Protein 7P1Y (pdb70)

Sequence (688 aa):
GVLKGIYLAPYMQVATALIGKANMFRHQVDTMAILIDYGYIDSVLLKASLIHDVIENIEDFNVNEILSIDSESGQVYELVLEVTKKKGQEKTEYLKNIIKNGSEKAKILKCADRISNMISLGFVTDSEFIERYCNETELYIFPIALEVNFEMYKELMALVVSRRQYLVECGGVLKGIYLAPYMQVATALIGKAGGNMFRHQVDTMAILIDYGYIDSVLLKASLIHDVIENIEDFNVNEILSIDSESGQVYELVLEVTKKKGQEKTEYLKNIIKNGSEKAKILKCADRISNMISLGFVTDSEFIERYCNETELYIFPIALEVNFEMYKELMALVVSRRQYLVECGGVLKGIYLAPYMQVATALIGKANMFRHQVDTMAILIDYGYIDSVLLKASLIHDVIENIEDFNVNEILSIDSESGQVYELVLEVTKKKGQEKTEYLKNIIKNGSEKAKILKCADRISNMISLGFVTDSEFIERYCNETELYIFPIALEVNFEMYKELMALVVSRRRQYLVECGGVLKGIYLAPYMQVATALIGKARHGNMFRHQVDDTMAILIDYGYIDSVLLKASLIHDVIENIEDFNVNEILSIDSESGQVYELVLEVTKKKGQEKTEYLKNIIKNGSEKAKILKCADRISNMISLGFVTDSEFIERYCNETELYIFPIALEVNFEMYKELMMALVVSRRQYLVECG

B-factor: mean 68.55, std 22.11, range [34.56, 175.27]

Solvent-accessible surface area: 31578 Å² total; per-residue (Å²): 68,104,1,48,23,6,21,7,6,6,0,1,53,11,0,37,54,3,66,85,91,108,78,34,0,31,14,0,0,16,0,0,0,0,0,4,25,53,52,44,70,45,27,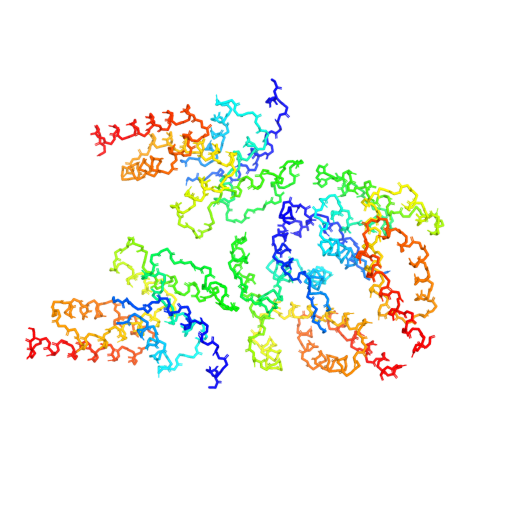10,2,0,10,0,0,0,0,4,15,0,28,63,45,47,159,144,29,87,42,95,94,0,74,88,28,24,75,39,0,33,109,0,40,107,7,0,58,66,4,14,70,116,197,78,52,107,77,43,93,7,0,90,62,4,42,148,117,12,49,116,72,0,28,8,0,16,0,0,6,3,0,5,34,0,54,69,5,3,53,48,91,93,35,123,83,0,87,132,24,0,70,37,0,73,117,40,0,13,48,0,0,97,104,24,28,114,98,0,46,109,39,0,59,62,16,1,82,32,12,62,94,36,20,130,117,32,98,104,108,61,185,69,22,151,22,56,25,0,66,132,11,0,58,54,1,113,72,132,114,48,68,29,45,169,12,0,44,55,0,20,46,15,0,50,122,54,53,45,61,46,26,14,2,0,12,0,0,0,0,5,17,0,37,65,63,41,145,117,29,51,14,8,84,0,11,33,41,30,95,45,1,23,104,0,9,102,7,0,37,62,5,10,68,79,135,79,46,86,87,42,84,8,1,90,58,4,40,148,116,12,47,117,76,0,30,6,0,18,0,0,6,3,0,4,29,1,79,25,6,45,170,54,115,83,30,124,81,0,88,143,24,0,64,38,0,74,115,36,0,13,53,0,0,96,107,27,26,113,100,0,44,112,55,0,60,61,32,2,83,46,51,64,99,77,24,129,126,85,78,98,110,58,186,43,22,107,23,66,55,0,67,136,12,0,69,48,0,111,80,91,127,98,35,46,167,14,0,43,55,0,21,45,14,0,48,122,54,53,44,60,45,21,15,2,0,7,0,0,0,0,5,14,0,38,66,50,34,145,147,27,85,40,63,87,0,3,22,27,41,13,14,0,0,52,0,42,91,8,0,62,65,4,10,67,118,176,77,48,99,81,44,89,8,0,114,64,2,44,175,116,12,46,107,75,0,26,12,0,16,0,0,6,3,0,4,31,1,84,67,7,39,210,53,113,85,29,125,78,1,82,144,21,0,66,38,0,77,115,42,0,12,48,0,0,95,98,26,26,116,96,0,45,108,53,0,57,60,31,2,83,46,52,60,96,72,22,129,127,87,74,85,99,3,109,37,9,25,5,5,3,0,0,42,12,0,38,51,1,69,81,97,90,133,119,30,53,9,0,18,6,0,0,34,0,0,0,3,0,4,26,53,52,45,82,48,27,9,3,0,12,0,0,0,0,4,15,0,16,47,26,31,140,104,14,31,0,57,87,0,26,39,35,34,53,46,0,33,106,0,4,88,7,0,27,66,6,12,53,79,142,71,50,110,80,42,89,8,0,98,60,4,38,165,115,12,49,110,73,0,30,6,0,18,0,0,5,2,0,5,21,0,57,41,1,3,52,19,99,84,31,122,41,0,89,129,19,0,57,37,0,68,117,45,0,12,52,0,0,95,104,26,26,115,97,0,45,108,39,0,60,62,16,1,85,33,9,64,94,34,26,131,114,42,72

Radius of gyration: 30.59 Å; Cα contacts (8 Å, |Δi|>4): 910; chains: 4; bounding box: 76×47×92 Å

Nearest PDB structures (foldseek):
  7p1y-assembly2_CCC-2  TM=1.006E+00  e=1.675E-22  Treponema denticola ATCC 35405
  7p1y-assembly2_DDD  TM=1.004E+00  e=3.885E-22  Treponema denticola ATCC 35405
  7p1y-assembly1_AAA  TM=1.004E+00  e=4.266E-22  Treponema denticola ATCC 35405
  6z3o-assembly1_CCC-2  TM=7.522E-01  e=2.125E-04  Pseudomonas aeruginosa PAO1
  6z3n-assembly2_DDD  TM=7.737E-01  e=7.162E-04  Pseudomonas aeruginosa PAO1

Foldseek 3Di:
DCLVVAPAVLLLVLLCVCVPDPVSQVLLVQLLVVCVVQPNSDNLLSSLSNCLCVPQPPPPDDLVSQVVPDPCSVVNVVLSVLQHDPPDDDPVVSLVCCQVPNDLSNLSSVLSSLLSVLVVCVVDDPLVVLVVSLVCCVPRNLVSCVVRPVVSNVSNVVSSVVSVVVSVVDD/DLQVVQDQVLLLVLLCVQQPDPVRSQVLLVQLLVVCVVVPNSDNLLSNLSNCLCVPQPPPPDDLVSQVVPDPCSVVNVVLSVLQHDDPDDDPVVSLVCCQVPNDLSNLSSVLSSLLSVLVVCVVPDPLVCLVVSLVCCVPRNLVSCVVRPVVSNVSNVVSSVVSVVCSVVDD/DLLVVADQVLLLVLLCVCVPDPVSQVLLVQLLVLCVVQPNSDNLLSSLSNCLCVVQGDDPDDLVSQCVRDPCSVVNSVLSVLQHADPDDDPVVSLVCCQVPNDLSNLSSVLSSLLSVLVVCVVDDPLVCLVVSLVCCVPRNLVSCVVRPVVSNVSNVVSSVVSVVCSVVDD/DLLVVQDQVLLLVLLCVQQPDADLHRSQVLLVQLLVLCVVQPNSDNLLSNLSNCLCVVQPDPPDDLVSQVVPDPCSVVNVVLSVLQRDDPPDDPVVSLVCCQVPNDLSNLSSVLSSLLSSLVVCVVDDPLVSLVVSLVCCVPRNLVSCVVRPVVSNVSNVVSSVVSVVCSVVDD

Secondary structure (P-SEA, 3-state):
ccccccccaaaaaaacccccccccccaaaaaaaaaaaaaaaccccaaaaaaaacccccccccccccccccccccaaaaaaaaaaaacccccccaaaaaaaaaccccaaaaaaaaaaaaaaaaacccccaaaaaaaaaaaaacccaaaaaaccaaaaaaaaaaaaaaaaaaaacc/ccccccccaaaaaaaccccccccaaaaaaaaaaaaaaaccccaaaaaaaacccccccccccccccccccccaaaaaaaaaaaacccccccaaaaaaaaaccccaaaaaaaaaaaaaaaaacccccaaaaaaaaaaaaacccaaaaaaccaaaaaaaaaaaaaaaaaaaacc/ccccccccaaaaaaaccccccccaaaaaaaaaaaaaaaccccaaaaaaaacccccccccccccccccccccaaaaaaaaaaaacccccccaaaaaaaaaccccaaaaaaaaaaaaaaaaacccccaaaaaaaaaaaaacccaaaaaaccaaaaaaaaaaaaaaaaaaaacc/ccccccccaaaaaaacccccccccaaaaaaaaaaaaaaaccccaaaaaaaacccccccccccccccccccccaaaaaaaaaaaacccccccaaaaaaaaaccccaaaaaaaaaaaaaaaaacccccaaaaaaaaaaaaacccaaaaaaccaaaaaaaaaaaaaaaaaaaacc

Structure (mmCIF, N/CA/C/O backbone):
data_7P1Y
#
_entry.id   7P1Y
#
_cell.length_a   61.286
_cell.length_b   69.189
_cell.length_c   132.070
_cell.angle_alpha   90.000
_cell.angle_beta   93.015
_cell.angle_gamma   90.000
#
_symmetry.space_group_name_H-M   'P 1 21 1'
#
loop_
_entity.id
_entity.type
_entity.pdbx_description
1 polymer 'HD domain-containing protein'
2 non-polymer 'MANGANESE (II) ION'
3 non-polymer 'CHLORIDE ION'
4 water water
#
loop_
_atom_site.group_PDB
_atom_site.id
_atom_site.type_symbol
_atom_site.label_atom_id
_atom_site.label_alt_id
_atom_site.label_comp_id
_atom_site.label_asym_id
_atom_site.label_entity_id
_atom_site.label_seq_id
_atom_site.pdbx_PDB_ins_code
_atom_site.Cartn_x
_atom_site.Cartn_y
_atom_site.Cartn_z
_atom_site.occupancy
_atom_site.B_iso_or_equiv
_atom_site.auth_seq_id
_atom_site.auth_comp_id
_atom_site.auth_asym_id
_atom_site.auth_atom_id
_atom_site.pdbx_PDB_model_num
ATOM 1 N N . GLY A 1 44 ? 11.440 10.580 41.068 1.000 85.607 17 GLY BBB N 1
ATOM 2 C CA . GLY A 1 44 ? 11.810 10.861 39.634 1.000 93.521 17 GLY BBB CA 1
ATOM 3 C C . GLY A 1 44 ? 13.198 10.334 39.270 1.000 108.184 17 GLY BBB C 1
ATOM 4 O O . GLY A 1 44 ? 13.337 9.676 38.202 1.000 85.475 17 GLY BBB O 1
ATOM 8 N N . VAL A 1 45 ? 14.202 10.574 40.123 1.000 125.955 18 VAL BBB N 1
ATOM 9 C CA . VAL A 1 45 ? 15.585 9.996 40.005 1.000 119.573 18 VAL BBB CA 1
ATOM 10 C C . VAL A 1 45 ? 15.560 8.499 40.395 1.000 110.157 18 VAL BBB C 1
ATOM 11 O O . VAL A 1 45 ? 16.557 7.791 40.204 1.000 87.822 18 VAL BBB O 1
ATOM 24 N N . LEU A 1 46 ? 14.391 8.033 40.828 1.000 109.973 19 LEU BBB N 1
ATOM 25 C CA . LEU A 1 46 ? 14.163 6.685 41.395 1.000 104.031 19 LEU BBB CA 1
ATOM 26 C C . LEU A 1 46 ? 14.487 5.602 40.365 1.000 106.808 19 LEU BBB C 1
ATOM 27 O O . LEU A 1 46 ? 15.139 4.613 40.775 1.000 75.467 19 LEU BBB O 1
ATOM 43 N N . LYS A 1 47 ? 14.087 5.789 39.099 1.000 103.512 20 LYS BBB N 1
ATOM 44 C CA . LYS A 1 47 ? 14.354 4.865 37.956 1.000 105.509 20 LYS BBB CA 1
ATOM 45 C C . LYS A 1 47 ? 15.832 4.444 37.922 1.000 85.797 20 LYS BBB C 1
ATOM 46 O O . LYS A 1 47 ? 16.115 3.271 37.607 1.000 83.255 20 LYS BBB O 1
ATOM 65 N N . GLY A 1 48 ? 16.747 5.370 38.228 1.000 70.105 21 GLY BBB N 1
ATOM 66 C CA . GLY A 1 48 ? 18.198 5.156 38.057 1.000 68.727 21 GLY BBB CA 1
ATOM 67 C C . GLY A 1 48 ? 18.879 4.599 39.289 1.000 67.227 21 GLY BBB C 1
ATOM 68 O O . GLY A 1 48 ? 20.106 4.575 39.326 1.000 65.704 21 GLY BBB O 1
ATOM 72 N N . ILE A 1 49 ? 18.135 4.233 40.326 1.000 81.374 22 ILE BBB N 1
ATOM 73 C CA . ILE A 1 49 ? 18.726 3.714 41.589 1.000 80.596 22 ILE BBB CA 1
ATOM 74 C C . ILE A 1 49 ? 18.688 2.192 41.502 1.000 80.075 22 ILE BBB C 1
ATOM 75 O O . ILE A 1 49 ? 17.633 1.605 41.222 1.000 68.724 22 ILE BBB O 1
ATOM 91 N N . TYR A 1 50 ? 19.856 1.600 41.724 1.000 73.153 23 TYR BBB N 1
ATOM 92 C CA . TYR A 1 50 ? 20.154 0.156 41.721 1.000 96.461 23 TYR BBB CA 1
ATOM 93 C C . TYR A 1 50 ? 19.764 -0.412 43.103 1.000 88.109 23 TYR BBB C 1
ATOM 94 O O . TYR A 1 50 ? 20.608 -0.269 44.039 1.000 74.989 23 TYR BBB O 1
ATOM 112 N N . LEU A 1 51 ? 18.514 -0.866 43.287 1.000 76.019 24 LEU BBB N 1
ATOM 113 C CA . LEU A 1 51 ? 18.011 -1.188 44.654 1.000 81.659 24 LEU BBB CA 1
ATOM 114 C C . LEU A 1 51 ? 18.086 -2.695 44.885 1.000 84.089 24 LEU BBB C 1
ATOM 115 O O . LEU A 1 51 ? 18.427 -3.094 46.009 1.000 72.090 24 LEU BBB O 1
ATOM 131 N N . ALA A 1 52 ? 17.776 -3.491 43.864 1.000 92.448 25 ALA BBB N 1
ATOM 132 C CA . ALA A 1 52 ? 17.476 -4.938 44.007 1.000 98.765 25 ALA BBB CA 1
ATOM 133 C C . ALA A 1 52 ? 18.597 -5.689 44.743 1.000 81.141 25 ALA BBB C 1
ATOM 134 O O . ALA A 1 52 ? 18.336 -6.589 45.533 1.000 72.660 25 ALA BBB O 1
ATOM 141 N N . PRO A 1 53 ? 19.889 -5.410 44.485 1.000 70.855 26 PRO BBB N 1
ATOM 142 C CA . PRO A 1 53 ? 20.963 -6.094 45.205 1.000 73.059 26 PRO BBB CA 1
ATOM 143 C C . PRO A 1 53 ? 20.902 -5.859 46.725 1.000 74.663 26 PRO BBB C 1
ATOM 144 O O . PRO A 1 53 ? 21.273 -6.745 47.464 1.000 77.139 26 PRO BBB O 1
ATOM 155 N N . TYR A 1 54 ? 20.472 -4.672 47.164 1.000 63.532 27 TYR BBB N 1
ATOM 156 C CA . TYR A 1 54 ? 20.297 -4.372 4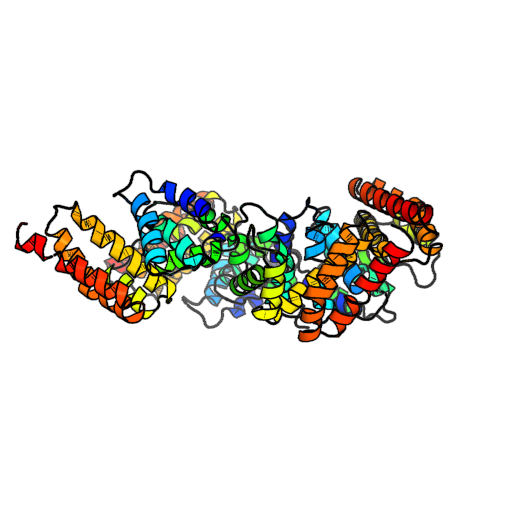8.610 1.000 59.397 27 TYR BBB CA 1
ATOM 157 C C . TYR A 1 54 ? 19.053 -5.119 49.152 1.000 52.891 27 TYR BBB C 1
ATOM 158 O O . TYR A 1 54 ? 19.083 -5.654 50.279 1.000 57.555 27 TYR BBB O 1
ATOM 176 N N . MET A 1 55 ? 18.029 -5.288 48.335 1.000 47.521 28 MET BBB N 1
ATOM 177 C CA . MET A 1 55 ? 16.874 -6.147 48.678 1.000 57.053 28 MET BBB CA 1
ATOM 178 C C . MET A 1 55 ? 17.365 -7.579 48.872 1.000 59.279 28 MET BBB C 1
ATOM 179 O O . MET A 1 55 ? 16.936 -8.213 49.871 1.000 66.285 28 MET BBB O 1
ATOM 193 N N . GLN A 1 56 ? 18.222 -8.067 47.969 1.000 60.513 29 GLN BBB N 1
ATOM 194 C CA . GLN A 1 56 ? 18.783 -9.439 48.049 1.000 64.044 29 GLN BBB CA 1
ATOM 195 C C . GLN A 1 56 ? 19.413 -9.617 49.427 1.000 52.701 29 GLN BBB C 1
ATOM 196 O O . GLN A 1 56 ? 19.010 -10.540 50.156 1.000 52.562 29 GLN BBB O 1
ATOM 210 N N . VAL A 1 57 ? 20.330 -8.725 49.778 1.000 48.828 30 VAL BBB N 1
ATOM 211 C CA . VAL A 1 57 ? 21.000 -8.748 51.098 1.000 58.200 30 VAL BBB CA 1
ATOM 212 C C . VAL A 1 57 ? 19.934 -8.833 52.190 1.000 58.029 30 VAL BBB C 1
ATOM 213 O O . VAL A 1 57 ? 20.089 -9.675 53.070 1.000 67.349 30 VAL BBB O 1
ATOM 226 N N . ALA A 1 58 ? 18.897 -8.007 52.129 1.000 55.437 31 ALA BBB N 1
ATOM 227 C CA . ALA A 1 58 ? 17.877 -7.898 53.195 1.000 52.163 31 ALA BBB CA 1
ATOM 228 C C . ALA A 1 58 ? 17.209 -9.257 53.411 1.000 47.607 31 ALA BBB C 1
ATOM 229 O O . ALA A 1 58 ? 16.801 -9.511 54.536 1.000 51.422 31 ALA BBB O 1
ATOM 236 N N . THR A 1 59 ? 17.120 -10.099 52.381 1.000 47.636 32 THR BBB N 1
ATOM 237 C CA . THR A 1 59 ? 16.481 -11.442 52.479 1.000 53.812 32 THR BBB CA 1
ATOM 238 C C . THR A 1 59 ? 17.231 -12.346 53.475 1.000 52.059 32 THR BBB C 1
ATOM 239 O O . THR A 1 59 ? 16.664 -13.335 53.923 1.000 48.378 32 THR BBB O 1
ATOM 250 N N . ALA A 1 60 ? 18.445 -12.011 53.879 1.000 48.000 33 ALA BBB N 1
ATOM 251 C CA . ALA A 1 60 ? 19.124 -12.713 54.989 1.000 55.902 33 ALA BBB CA 1
ATOM 252 C C . ALA A 1 60 ? 18.257 -12.656 56.253 1.000 62.723 33 ALA BBB C 1
ATOM 253 O O . ALA A 1 60 ? 18.358 -13.577 57.057 1.000 69.778 33 ALA BBB O 1
ATOM 260 N N . LEU A 1 61 ? 17.415 -11.635 56.424 1.000 54.675 34 LEU BBB N 1
ATOM 261 C CA . LEU A 1 61 ? 16.605 -11.465 57.654 1.000 53.042 34 LEU BBB CA 1
ATOM 262 C C . LEU A 1 61 ? 15.337 -12.321 57.628 1.000 58.399 34 LEU BBB C 1
ATOM 263 O O . LEU A 1 61 ? 14.619 -12.358 58.650 1.000 64.578 34 LEU BBB O 1
ATOM 279 N N . ILE A 1 62 ? 15.025 -12.962 56.511 1.000 60.439 35 ILE BBB N 1
ATOM 280 C CA . ILE A 1 62 ? 13.790 -13.796 56.394 1.000 70.192 35 ILE BBB CA 1
ATOM 281 C C . ILE A 1 62 ? 13.917 -14.951 57.399 1.000 75.729 35 ILE BBB C 1
ATOM 282 O O . ILE A 1 62 ? 14.863 -15.713 57.266 1.000 85.835 35 ILE BBB O 1
ATOM 298 N N . GLY A 1 63 ? 13.035 -15.022 58.392 1.000 80.338 36 GLY BBB N 1
ATOM 299 C CA . GLY A 1 63 ? 13.045 -16.067 59.433 1.000 92.724 36 GLY BBB CA 1
ATOM 300 C C . GLY A 1 63 ? 12.832 -15.534 60.841 1.000 98.034 36 GLY BBB C 1
ATOM 301 O O . GLY A 1 63 ? 12.381 -16.375 61.661 1.000 88.867 36 GLY BBB O 1
ATOM 305 N N . LYS A 1 64 ? 13.078 -14.232 61.154 1.000 102.141 37 LYS BBB N 1
ATOM 306 C CA . LYS A 1 64 ? 13.169 -13.723 62.565 1.000 125.891 37 LYS BBB CA 1
ATOM 307 C C . LYS A 1 64 ? 12.260 -12.491 62.862 1.000 137.656 37 LYS BBB C 1
ATOM 308 O O . LYS A 1 64 ? 11.903 -11.730 61.930 1.000 95.302 37 LYS BBB O 1
ATOM 327 N N . ALA A 1 65 ? 11.858 -12.350 64.139 1.000 139.527 38 ALA BBB N 1
ATOM 328 C CA . ALA A 1 65 ? 11.259 -11.141 64.761 1.000 123.258 38 ALA BBB CA 1
ATOM 329 C C . ALA A 1 65 ? 12.012 -10.832 66.068 1.000 116.412 38 ALA BBB C 1
ATOM 330 O O . ALA A 1 65 ? 11.973 -9.664 66.488 1.000 108.276 38 ALA BBB O 1
ATOM 337 N N . ASN A 1 71 ? 8.380 -8.638 62.111 1.000 61.118 44 ASN BBB N 1
ATOM 338 C CA . ASN A 1 71 ? 8.971 -9.308 60.918 1.000 57.679 44 ASN BBB CA 1
ATOM 339 C C . ASN A 1 71 ? 10.065 -8.404 60.307 1.000 54.032 44 ASN BBB C 1
ATOM 340 O O . ASN A 1 71 ? 9.747 -7.363 59.693 1.000 63.699 44 ASN BBB O 1
ATOM 351 N N . MET A 1 72 ? 11.330 -8.789 60.472 1.000 52.377 45 MET BBB N 1
ATOM 352 C CA . MET A 1 72 ? 12.482 -7.884 60.255 1.000 56.806 45 MET BBB CA 1
ATOM 353 C C . MET A 1 72 ? 12.646 -7.604 58.751 1.000 54.183 45 MET BBB C 1
ATOM 354 O O . MET A 1 72 ? 12.981 -6.471 58.399 1.000 55.537 45 MET BBB O 1
ATOM 368 N N . PHE A 1 73 ? 12.414 -8.593 57.894 1.000 49.043 46 PHE BBB N 1
ATOM 369 C CA . PHE A 1 73 ? 12.525 -8.419 56.434 1.000 48.084 46 PHE BBB CA 1
ATOM 370 C C . PHE A 1 73 ? 11.505 -7.373 55.988 1.000 48.571 46 PHE BBB C 1
ATOM 371 O O . PHE A 1 73 ? 11.909 -6.364 55.374 1.000 47.981 46 PHE BBB O 1
ATOM 388 N N . ARG A 1 74 ? 10.231 -7.584 56.303 1.000 49.005 47 ARG BBB N 1
ATOM 389 C CA . ARG A 1 74 ? 9.150 -6.640 55.916 1.000 48.216 47 ARG BBB CA 1
ATOM 390 C C . ARG A 1 74 ? 9.476 -5.253 56.446 1.000 43.437 47 ARG BBB C 1
ATOM 391 O O . ARG A 1 74 ? 9.311 -4.262 55.715 1.000 48.424 47 ARG BBB O 1
ATOM 412 N N . HIS A 1 75 ? 10.027 -5.206 57.647 1.000 45.544 48 HIS BBB N 1
ATOM 413 C CA . HIS A 1 75 ? 10.374 -3.926 58.305 1.000 45.393 48 HIS BBB CA 1
ATOM 414 C C . HIS A 1 75 ? 11.390 -3.148 57.450 1.000 44.233 48 HIS BBB C 1
ATOM 415 O O . HIS A 1 75 ? 11.261 -1.912 57.392 1.000 44.201 48 HIS BBB O 1
ATOM 430 N N . GLN A 1 76 ? 12.376 -3.830 56.834 1.000 48.549 49 GLN BBB N 1
ATOM 431 C CA . GLN A 1 76 ? 13.410 -3.154 55.993 1.000 48.825 49 GLN BBB CA 1
ATOM 432 C C . GLN A 1 76 ? 12.687 -2.533 54.793 1.000 47.720 49 GLN BBB C 1
ATOM 433 O O . GLN A 1 76 ? 12.862 -1.349 54.532 1.000 46.614 49 GLN BBB O 1
ATOM 447 N N . VAL A 1 77 ? 11.879 -3.323 54.094 1.000 45.923 50 VAL BBB N 1
ATOM 448 C CA . VAL A 1 77 ? 11.212 -2.856 52.859 1.000 51.562 50 VAL BBB CA 1
ATOM 449 C C . VAL A 1 77 ? 10.233 -1.739 53.227 1.000 46.978 50 VAL BBB C 1
ATOM 450 O O . VAL A 1 77 ? 10.197 -0.763 52.482 1.000 47.715 50 VAL BBB O 1
ATOM 463 N N . ASP A 1 78 ? 9.537 -1.841 54.360 1.000 46.667 51 ASP BBB N 1
ATOM 464 C CA . ASP A 1 78 ? 8.529 -0.828 54.780 1.000 51.229 51 ASP BBB CA 1
ATOM 465 C C . ASP A 1 78 ? 9.260 0.492 55.101 1.000 46.228 51 ASP BBB C 1
ATOM 466 O O . ASP A 1 78 ? 8.728 1.563 54.779 1.000 41.991 51 ASP BBB O 1
ATOM 475 N N . THR A 1 79 ? 10.453 0.416 55.690 1.000 41.708 52 THR BBB N 1
ATOM 476 C CA . THR A 1 79 ? 11.275 1.586 56.034 1.000 43.611 52 THR BBB CA 1
ATOM 477 C C . THR A 1 79 ? 11.646 2.323 54.744 1.000 44.974 52 THR BBB C 1
ATOM 478 O O . THR A 1 79 ? 11.543 3.572 54.722 1.000 48.248 52 THR BBB O 1
ATOM 489 N N . MET A 1 80 ? 12.084 1.599 53.716 1.000 44.058 53 MET BBB N 1
ATOM 490 C CA . MET A 1 80 ? 12.397 2.175 52.386 1.000 45.256 53 MET BBB CA 1
ATOM 491 C C . MET A 1 80 ? 11.119 2.824 51.813 1.000 45.329 53 MET BBB C 1
ATOM 492 O O . MET A 1 80 ? 11.179 3.954 51.362 1.000 44.337 53 MET BBB O 1
ATOM 506 N N . ALA A 1 81 ? 9.994 2.134 51.862 1.000 39.894 54 ALA BBB N 1
ATOM 507 C CA . ALA A 1 81 ? 8.698 2.642 51.376 1.000 45.467 54 ALA BBB CA 1
ATOM 508 C C . ALA A 1 81 ? 8.383 3.953 52.091 1.000 46.171 54 ALA BBB C 1
ATOM 509 O O . ALA A 1 81 ? 7.954 4.892 51.441 1.000 42.141 54 ALA BBB O 1
ATOM 516 N N . ILE A 1 82 ? 8.628 4.036 53.387 1.000 45.491 55 ILE BBB N 1
ATOM 517 C CA . ILE A 1 82 ? 8.250 5.257 54.152 1.000 50.463 55 ILE BBB CA 1
ATOM 518 C C . ILE A 1 82 ? 9.114 6.411 53.625 1.000 48.535 55 ILE BBB C 1
ATOM 519 O O . ILE A 1 82 ? 8.583 7.492 53.360 1.000 48.409 55 ILE BBB O 1
ATOM 535 N N . LEU A 1 83 ? 10.392 6.159 53.387 1.000 41.457 56 LEU BBB N 1
ATOM 536 C CA . LEU A 1 83 ? 11.318 7.197 52.887 1.000 48.130 56 LEU BBB CA 1
ATOM 537 C C . LEU A 1 83 ? 10.837 7.710 51.515 1.000 48.308 56 LEU BBB C 1
ATOM 538 O O . LEU A 1 83 ? 10.777 8.928 51.330 1.000 50.852 56 LEU BBB O 1
ATOM 554 N N . ILE A 1 84 ? 10.440 6.815 50.619 1.000 50.144 57 ILE BBB N 1
ATOM 555 C CA . ILE A 1 84 ? 9.947 7.180 49.268 1.000 43.459 57 ILE BBB CA 1
ATOM 556 C C . ILE A 1 84 ? 8.649 7.961 49.436 1.000 44.256 57 ILE BBB C 1
ATOM 557 O O . ILE A 1 84 ? 8.475 8.982 48.752 1.000 44.354 57 ILE BBB O 1
ATOM 573 N N . ASP A 1 85 ? 7.799 7.530 50.356 1.000 49.557 58 ASP BBB N 1
ATOM 574 C CA . ASP A 1 85 ? 6.497 8.185 50.664 1.000 45.655 58 ASP BBB CA 1
ATOM 575 C C . ASP A 1 85 ? 6.742 9.659 51.015 1.000 50.127 58 ASP BBB C 1
ATOM 576 O O . ASP A 1 85 ? 5.964 10.511 50.590 1.000 56.914 58 ASP BBB O 1
ATOM 585 N N . TYR A 1 86 ? 7.779 9.946 51.788 1.000 50.063 59 TYR BBB N 1
ATOM 586 C CA . TYR A 1 86 ? 8.109 11.313 52.257 1.000 46.676 59 TYR BBB CA 1
ATOM 587 C C . TYR A 1 86 ? 8.982 12.039 51.228 1.000 49.685 59 TYR BBB C 1
ATOM 588 O O . TYR A 1 86 ? 9.444 13.144 51.534 1.000 52.280 59 TYR BBB O 1
ATOM 606 N N . GLY A 1 87 ? 9.222 11.430 50.061 1.000 45.819 60 GLY BBB N 1
ATOM 607 C CA . GLY A 1 87 ? 9.865 12.094 48.913 1.000 44.164 60 GLY BBB CA 1
ATOM 608 C C . GLY A 1 87 ? 11.370 12.088 48.975 1.000 46.792 60 GLY BBB C 1
ATOM 609 O O . GLY A 1 87 ? 11.967 12.848 48.212 1.000 52.496 60 GLY BBB O 1
ATOM 613 N N . TYR A 1 88 ? 11.984 11.282 49.843 1.000 55.198 61 TYR BBB N 1
ATOM 614 C CA . TYR A 1 88 ? 13.446 11.063 49.872 1.000 50.551 61 TYR BBB CA 1
ATOM 615 C C . TYR A 1 88 ? 13.800 10.087 48.745 1.000 55.472 61 TYR BBB C 1
ATOM 616 O O . TYR A 1 88 ? 13.514 8.887 48.865 1.000 67.526 61 TYR BBB O 1
ATOM 634 N N . ILE A 1 89 ? 14.411 10.598 47.679 1.000 60.650 62 ILE BBB N 1
ATOM 635 C CA . ILE A 1 89 ? 14.840 9.817 46.475 1.000 69.733 62 ILE BBB CA 1
ATOM 636 C C . ILE A 1 89 ? 16.359 9.922 46.433 1.000 67.537 62 ILE BBB C 1
ATOM 637 O O . ILE A 1 89 ? 16.863 10.512 45.497 1.000 91.191 62 ILE BBB O 1
ATOM 653 N N . ASP A 1 90 ? 17.032 9.509 47.495 1.000 65.082 63 ASP BBB N 1
ATOM 654 C CA . ASP A 1 90 ? 18.500 9.638 47.678 1.000 63.726 63 ASP BBB CA 1
ATOM 655 C C . ASP A 1 90 ? 19.096 8.231 47.672 1.000 61.947 63 ASP BBB C 1
ATOM 656 O O . ASP A 1 90 ? 18.752 7.426 48.555 1.000 72.214 63 ASP BBB O 1
ATOM 665 N N . SER A 1 91 ? 19.965 7.967 46.707 1.000 63.713 64 SER BBB N 1
ATOM 666 C CA . SER A 1 91 ? 20.556 6.642 46.437 1.000 65.852 64 SER BBB CA 1
ATOM 667 C C . SER A 1 91 ? 21.045 6.008 47.747 1.000 62.832 64 SER BBB C 1
ATOM 668 O O . SER A 1 91 ? 20.568 4.914 48.131 1.000 53.329 64 SER BBB O 1
ATOM 676 N N . VAL A 1 92 ? 21.912 6.709 48.461 1.000 57.710 65 VAL BBB N 1
ATOM 677 C CA . VAL A 1 92 ? 22.602 6.117 49.634 1.000 61.527 65 VAL BBB CA 1
ATOM 678 C C . VAL A 1 92 ? 21.568 5.767 50.713 1.000 60.325 65 VAL BBB C 1
ATOM 679 O O . VAL A 1 92 ? 21.642 4.655 51.290 1.000 59.884 65 VAL BBB O 1
ATOM 692 N N . LEU A 1 93 ? 20.636 6.678 50.971 1.000 56.659 66 LEU BBB N 1
ATOM 693 C CA . LEU A 1 93 ? 19.617 6.544 52.035 1.000 57.764 66 LEU BBB CA 1
ATOM 694 C C . LEU A 1 93 ? 18.680 5.378 51.715 1.000 55.737 66 LEU BBB C 1
ATOM 695 O O . LEU A 1 93 ? 18.493 4.486 52.587 1.000 63.274 66 LEU BBB O 1
ATOM 711 N N . LEU A 1 94 ? 18.145 5.320 50.500 1.000 52.051 67 LEU BBB N 1
ATOM 712 C CA . LEU A 1 94 ? 17.188 4.233 50.149 1.000 56.232 67 LEU BBB CA 1
ATOM 713 C C . LEU A 1 94 ? 17.927 2.911 50.244 1.000 57.977 67 LEU BBB C 1
ATOM 714 O O . LEU A 1 94 ? 17.328 1.950 50.778 1.000 61.318 67 LEU BBB O 1
ATOM 730 N N . LYS A 1 95 ? 19.175 2.866 49.769 1.000 61.249 68 LYS BBB N 1
ATOM 731 C CA . LYS A 1 95 ? 19.982 1.615 49.792 1.000 68.531 68 LYS BBB CA 1
ATOM 732 C C . LYS A 1 95 ? 20.214 1.194 51.253 1.000 63.100 68 LYS BBB C 1
ATOM 733 O O . LYS A 1 95 ? 19.965 0.014 51.584 1.000 55.645 68 LYS BBB O 1
ATOM 752 N N . ALA A 1 96 ? 20.655 2.123 52.105 1.000 54.196 69 ALA BBB N 1
ATOM 753 C CA . ALA A 1 96 ? 20.884 1.862 53.540 1.000 53.263 69 ALA BBB CA 1
ATOM 754 C C . ALA A 1 96 ? 19.580 1.376 54.182 1.000 54.879 69 ALA BBB C 1
ATOM 755 O O . ALA A 1 96 ? 19.620 0.449 54.999 1.000 53.039 69 ALA BBB O 1
ATOM 762 N N . SER A 1 97 ? 18.451 1.963 53.803 1.000 51.543 70 SER BBB N 1
ATOM 763 C CA . SER A 1 97 ? 17.150 1.674 54.446 1.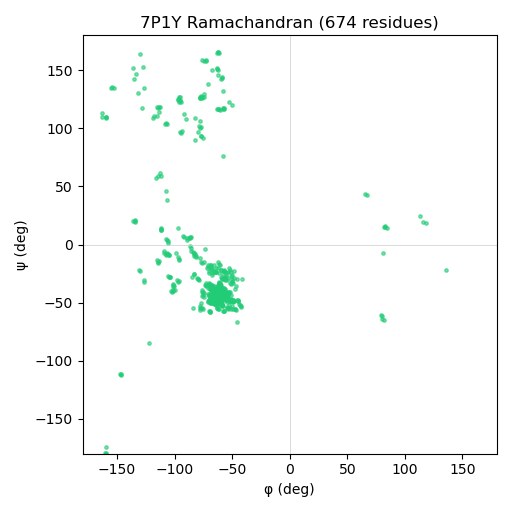000 51.205 70 SER BBB CA 1
ATOM 764 C C . SER A 1 97 ? 16.826 0.195 54.252 1.000 48.545 70 SER BBB C 1
ATOM 765 O O . SER A 1 97 ? 16.305 -0.419 55.208 1.000 59.599 70 SER BBB O 1
ATOM 773 N N . LEU A 1 98 ? 17.211 -0.389 53.115 1.000 53.010 71 LEU BBB N 1
ATOM 774 C CA . LEU A 1 98 ? 16.903 -1.814 52.786 1.000 53.567 71 LEU BBB CA 1
ATOM 775 C C . LEU A 1 98 ? 17.721 -2.776 53.669 1.000 50.852 71 LEU BBB C 1
ATOM 776 O O . LEU A 1 98 ? 17.292 -3.942 53.800 1.000 49.363 71 LEU BBB O 1
ATOM 792 N N . ILE A 1 99 ? 18.820 -2.335 54.285 1.000 48.504 72 ILE BBB N 1
ATOM 793 C CA . ILE A 1 99 ? 19.714 -3.260 55.047 1.000 51.780 72 ILE BBB CA 1
ATOM 794 C C . ILE A 1 99 ? 20.090 -2.642 56.399 1.000 55.850 72 ILE BBB C 1
ATOM 795 O O . ILE A 1 99 ? 21.057 -3.122 57.000 1.000 55.295 72 ILE BBB O 1
ATOM 811 N N . HIS A 1 100 ? 19.346 -1.650 56.898 1.000 56.285 73 HIS BBB N 1
ATOM 812 C CA . HIS A 1 100 ? 19.794 -0.871 58.079 1.000 63.040 73 HIS BBB CA 1
ATOM 813 C C . HIS A 1 100 ? 19.875 -1.759 59.331 1.000 62.880 73 HIS BBB C 1
ATOM 814 O O . HIS A 1 100 ? 20.669 -1.429 60.195 1.000 73.192 73 HIS BBB O 1
ATOM 829 N N . ASP A 1 101 ? 19.144 -2.867 59.405 1.000 56.603 74 ASP BBB N 1
ATOM 830 C CA . ASP A 1 101 ? 19.143 -3.768 60.592 1.000 65.887 74 ASP BBB CA 1
ATOM 831 C C . ASP A 1 101 ? 19.884 -5.067 60.285 1.000 64.364 74 ASP BBB C 1
ATOM 832 O O . ASP A 1 101 ? 19.913 -5.919 61.172 1.000 65.446 74 ASP BBB O 1
ATOM 841 N N . VAL A 1 102 ? 20.500 -5.214 59.114 1.000 63.876 75 VAL BBB N 1
ATOM 842 C CA . VAL A 1 102 ? 21.235 -6.466 58.763 1.000 63.922 75 VAL BBB CA 1
ATOM 843 C C . VAL A 1 102 ? 22.475 -6.634 59.659 1.000 64.097 75 VAL BBB C 1
ATOM 844 O O . VAL A 1 102 ? 22.695 -7.751 60.137 1.000 59.725 75 VAL BBB O 1
ATOM 857 N N . ILE A 1 103 ? 23.262 -5.581 59.873 1.000 78.330 76 ILE BBB N 1
ATOM 858 C CA . ILE A 1 103 ? 24.476 -5.659 60.746 1.000 87.061 76 ILE BBB CA 1
ATOM 859 C C . ILE A 1 103 ? 24.031 -5.855 62.200 1.000 85.824 76 ILE BBB C 1
ATOM 860 O O . ILE A 1 103 ? 24.638 -6.680 62.889 1.000 93.055 76 ILE BBB O 1
ATOM 876 N N . GLU A 1 104 ? 22.963 -5.189 62.625 1.000 83.012 77 GLU BBB N 1
ATOM 877 C CA . GLU A 1 104 ? 22.486 -5.204 64.025 1.000 75.409 77 GLU BBB CA 1
ATOM 878 C C . GLU A 1 104 ? 21.970 -6.589 64.398 1.000 70.001 77 GLU BBB C 1
ATOM 879 O O . GLU A 1 104 ? 22.163 -6.974 65.538 1.000 72.327 77 GLU BBB O 1
ATOM 891 N N . ASN A 1 105 ? 21.287 -7.278 63.486 1.000 69.085 78 ASN BBB N 1
ATOM 892 C CA . ASN A 1 105 ? 20.463 -8.473 63.813 1.000 67.782 78 ASN BBB CA 1
ATOM 893 C C . ASN A 1 105 ? 21.144 -9.755 63.322 1.000 70.272 78 ASN BBB C 1
ATOM 894 O O . ASN A 1 105 ? 20.642 -10.830 63.654 1.000 71.421 78 ASN BBB O 1
ATOM 905 N N . ILE A 1 106 ? 22.217 -9.675 62.539 1.000 70.602 79 ILE BBB N 1
ATOM 906 C CA . ILE A 1 106 ? 22.916 -10.905 62.067 1.000 75.658 79 ILE BBB CA 1
ATOM 907 C C . ILE A 1 106 ? 24.347 -10.888 62.613 1.000 83.009 79 ILE BBB C 1
ATOM 908 O O . ILE A 1 106 ? 25.165 -10.047 62.150 1.000 80.158 79 ILE BBB O 1
ATOM 924 N N . GLU A 1 107 ? 24.615 -11.801 63.559 1.000 91.504 80 GLU BBB N 1
ATOM 925 C CA . GLU A 1 107 ? 25.849 -11.903 64.388 1.000 99.850 80 GLU BBB CA 1
ATOM 926 C C . GLU A 1 107 ? 27.093 -11.742 63.510 1.000 89.059 80 GLU BBB C 1
ATOM 927 O O . GLU A 1 107 ? 27.821 -10.742 63.676 1.000 75.558 80 GLU BBB O 1
ATOM 939 N N . ASP A 1 108 ? 27.323 -12.709 62.631 1.000 99.812 81 ASP BBB N 1
ATOM 940 C CA . ASP A 1 108 ? 28.635 -12.912 61.964 1.000 116.064 81 ASP BBB CA 1
ATOM 941 C C . ASP A 1 108 ? 28.497 -12.478 60.514 1.000 99.374 81 ASP BBB C 1
ATOM 942 O O . ASP A 1 108 ? 28.932 -13.246 59.626 1.000 91.215 81 ASP BBB O 1
ATOM 951 N N . PHE A 1 109 ? 27.880 -11.317 60.293 1.000 97.717 82 PHE BBB N 1
ATOM 952 C CA . PHE A 1 109 ? 27.436 -10.921 58.934 1.000 89.951 82 PHE BBB CA 1
ATOM 953 C C . PHE A 1 109 ? 28.648 -10.462 58.121 1.000 82.843 82 PHE BBB C 1
ATOM 954 O O . PHE A 1 109 ? 29.366 -9.522 58.577 1.000 58.452 82 PHE BBB O 1
ATOM 971 N N . ASN A 1 110 ? 28.827 -11.072 56.939 1.000 78.368 83 ASN BBB N 1
ATOM 972 C CA . ASN A 1 110 ? 29.979 -10.779 56.056 1.000 86.346 83 ASN BBB CA 1
ATOM 973 C C . ASN A 1 110 ? 29.705 -9.449 55.338 1.000 89.852 83 ASN BBB C 1
ATOM 974 O O . ASN A 1 110 ? 29.090 -9.432 54.241 1.000 74.329 83 ASN BBB O 1
ATOM 985 N N . VAL A 1 111 ? 30.209 -8.383 55.946 1.000 85.538 84 VAL BBB N 1
ATOM 986 C CA . VAL A 1 111 ? 30.101 -6.971 55.497 1.000 88.174 84 VAL BBB CA 1
ATOM 987 C C . VAL A 1 111 ? 30.555 -6.814 54.037 1.000 85.489 84 VAL BBB C 1
ATOM 988 O O . VAL A 1 111 ? 30.145 -5.831 53.403 1.000 92.399 84 VAL BBB O 1
ATOM 1001 N N . ASN A 1 112 ? 31.355 -7.727 53.487 1.000 93.985 85 ASN BBB N 1
ATOM 1002 C CA . ASN A 1 112 ? 31.827 -7.620 52.080 1.000 98.366 85 ASN BBB CA 1
ATOM 1003 C C . ASN A 1 112 ? 30.648 -7.806 51.121 1.000 87.024 85 ASN BBB C 1
ATOM 1004 O O . ASN A 1 112 ? 30.735 -7.277 49.991 1.000 108.185 85 ASN BBB O 1
ATOM 1015 N N . GLU A 1 113 ? 29.586 -8.494 51.551 1.000 81.377 86 GLU BBB N 1
ATOM 1016 C CA . GLU A 1 113 ? 28.345 -8.686 50.744 1.000 91.318 86 GLU BBB CA 1
ATOM 1017 C C . GLU A 1 113 ? 27.688 -7.329 50.439 1.000 91.228 86 GLU BBB C 1
ATOM 1018 O O . GLU A 1 113 ? 27.030 -7.212 49.391 1.000 80.675 86 GLU BBB O 1
ATOM 1030 N N . ILE A 1 114 ? 27.810 -6.371 51.362 1.000 78.508 87 ILE BBB N 1
ATOM 1031 C CA . ILE A 1 114 ? 27.397 -4.954 51.181 1.000 82.373 87 ILE BBB CA 1
ATOM 1032 C C . ILE A 1 114 ? 28.454 -4.227 50.347 1.000 82.548 87 ILE BBB C 1
ATOM 1033 O O . ILE A 1 114 ? 28.071 -3.624 49.355 1.000 75.655 87 ILE BBB O 1
ATOM 1049 N N . LEU A 1 115 ? 29.727 -4.256 50.753 1.000 91.125 88 LEU BBB N 1
ATOM 1050 C CA . LEU A 1 115 ? 30.789 -3.373 50.191 1.000 90.227 88 LEU BBB CA 1
ATOM 1051 C C . LEU A 1 115 ? 31.089 -3.718 48.721 1.000 96.918 88 LEU BBB C 1
ATOM 1052 O O . LEU A 1 115 ? 31.575 -2.831 48.014 1.000 100.794 88 LEU BBB O 1
ATOM 1068 N N . SER A 1 116 ? 30.765 -4.919 48.240 1.000 94.819 89 SER BBB N 1
ATOM 1069 C CA . SER A 1 116 ? 31.061 -5.355 46.851 1.000 94.459 89 SER BBB CA 1
ATOM 1070 C C . SER A 1 116 ? 29.969 -4.955 45.842 1.000 108.427 89 SER BBB C 1
ATOM 1071 O O . SER A 1 116 ? 30.155 -5.264 44.653 1.000 108.178 89 SER BBB O 1
ATOM 1079 N N . ILE A 1 117 ? 28.875 -4.310 46.250 1.000 114.983 90 ILE BBB N 1
ATOM 1080 C CA . ILE A 1 117 ? 27.692 -4.128 45.358 1.000 107.581 90 ILE BBB CA 1
ATOM 1081 C C . ILE A 1 117 ? 27.969 -3.026 44.329 1.000 99.562 90 ILE BBB C 1
ATOM 1082 O O . ILE A 1 117 ? 27.748 -3.317 43.137 1.000 88.224 90 ILE BBB O 1
ATOM 1098 N N . ASP A 1 118 ? 28.359 -1.814 44.743 1.000 80.595 91 ASP BBB N 1
ATOM 1099 C CA . ASP A 1 118 ? 28.467 -0.669 43.796 1.000 77.465 91 ASP BBB CA 1
ATOM 1100 C C . ASP A 1 118 ? 29.356 0.441 44.374 1.000 83.718 91 ASP BBB C 1
ATOM 1101 O O . ASP A 1 118 ? 29.894 0.281 45.494 1.000 73.226 91 ASP BBB O 1
ATOM 1110 N N . SER A 1 119 ? 29.524 1.530 43.622 1.000 93.989 92 SER BBB N 1
ATOM 1111 C CA . SER A 1 119 ? 30.454 2.633 43.969 1.000 100.427 92 SER BBB CA 1
ATOM 1112 C C . SER A 1 119 ? 30.008 3.315 45.268 1.000 95.953 92 SER BBB C 1
ATOM 1113 O O . SER A 1 119 ? 30.852 3.962 45.898 1.000 79.805 92 SER BBB O 1
ATOM 1121 N N . GLU A 1 120 ? 28.744 3.163 45.673 1.000 107.629 93 GLU BBB N 1
ATOM 1122 C CA . GLU A 1 120 ? 28.188 3.861 46.868 1.000 107.278 93 GLU BBB CA 1
ATOM 1123 C C . GLU A 1 120 ? 28.242 2.958 48.110 1.000 99.876 93 GLU BBB C 1
ATOM 1124 O O . GLU A 1 120 ? 28.058 3.494 49.221 1.000 88.853 93 GLU BBB O 1
ATOM 1136 N N . SER A 1 121 ? 28.492 1.651 47.947 1.000 86.853 94 SER BBB N 1
ATOM 1137 C CA . SER A 1 121 ? 28.377 0.621 49.020 1.000 68.489 94 SER BBB CA 1
ATOM 1138 C C . SER A 1 121 ? 29.123 1.070 50.278 1.000 68.897 94 SER BBB C 1
ATOM 1139 O O . SER A 1 121 ? 28.677 0.737 51.389 1.000 82.716 94 SER BBB O 1
ATOM 1147 N N . GLY A 1 122 ? 30.200 1.835 50.125 1.000 68.478 95 GLY BBB N 1
ATOM 1148 C CA . GLY A 1 122 ? 30.978 2.369 51.255 1.000 68.511 95 GLY BBB CA 1
ATOM 1149 C C . GLY A 1 122 ? 30.196 3.412 52.025 1.000 72.649 95 GLY BBB C 1
ATOM 1150 O O . GLY A 1 122 ? 30.166 3.308 53.253 1.000 73.481 95 GLY BBB O 1
ATOM 1154 N N . GLN A 1 123 ? 29.612 4.402 51.334 1.000 85.058 96 GLN BBB N 1
ATOM 1155 C CA . GLN A 1 123 ? 28.750 5.446 51.960 1.000 86.743 96 GLN BBB CA 1
ATOM 1156 C C . GLN A 1 123 ? 27.512 4.786 52.601 1.000 79.738 96 GLN BBB C 1
ATOM 1157 O O . GLN A 1 123 ? 27.165 5.183 53.717 1.000 64.551 96 GLN BBB O 1
ATOM 1171 N N . VAL A 1 124 ? 26.907 3.793 51.932 1.000 62.904 97 VAL BBB N 1
ATOM 1172 C CA . VAL A 1 124 ? 25.755 3.010 52.459 1.000 71.423 97 VAL BBB CA 1
ATOM 1173 C C . VAL A 1 124 ? 26.166 2.345 53.782 1.000 80.209 97 VAL BBB C 1
ATOM 1174 O O . VAL A 1 124 ? 25.445 2.514 54.787 1.000 78.065 97 VAL BBB O 1
ATOM 1187 N N . TYR A 1 125 ? 27.280 1.609 53.788 1.000 73.629 98 TYR BBB N 1
ATOM 1188 C CA . TYR A 1 125 ? 27.782 0.926 55.002 1.000 74.997 98 TYR BBB CA 1
ATOM 1189 C C . TYR A 1 125 ? 27.950 1.965 56.125 1.000 66.006 98 TYR BBB C 1
ATOM 1190 O O . TYR A 1 125 ? 27.531 1.711 57.248 1.000 75.304 98 TYR BBB O 1
ATOM 1208 N N . GLU A 1 126 ? 28.507 3.136 55.844 1.000 69.817 99 GLU BBB N 1
ATOM 1209 C CA . GLU A 1 126 ? 28.814 4.138 56.908 1.000 86.419 99 GLU BBB CA 1
ATOM 1210 C C . GLU A 1 126 ? 27.491 4.598 57.517 1.000 89.668 99 GLU BBB C 1
ATOM 1211 O O . GLU A 1 126 ? 27.415 4.717 58.762 1.000 77.263 99 GLU BBB O 1
ATOM 1223 N N . LEU A 1 127 ? 26.476 4.799 56.672 1.000 80.730 100 LEU BBB N 1
ATOM 1224 C CA . LEU A 1 127 ? 25.133 5.257 57.104 1.000 70.586 100 LEU BBB CA 1
ATOM 1225 C C . LEU A 1 127 ? 24.482 4.179 57.974 1.000 62.526 100 LEU BBB C 1
ATOM 1226 O O . LEU A 1 127 ? 23.984 4.506 59.060 1.000 65.189 100 LEU BBB O 1
ATOM 1242 N N . VAL A 1 128 ? 24.512 2.928 57.531 1.000 55.326 101 VAL BBB N 1
ATOM 1243 C CA . VAL A 1 128 ? 23.981 1.793 58.330 1.000 62.474 101 VAL BBB CA 1
ATOM 1244 C C . VAL A 1 128 ? 24.665 1.801 59.711 1.000 73.677 101 VAL BBB C 1
ATOM 1245 O O . VAL A 1 128 ? 23.972 1.641 60.726 1.000 70.440 101 VAL BBB O 1
ATOM 1258 N N . LEU A 1 129 ? 25.985 1.992 59.764 1.000 76.002 102 LEU BBB N 1
ATOM 1259 C CA . LEU A 1 129 ? 26.738 1.985 61.041 1.000 73.832 102 LEU BBB CA 1
ATOM 1260 C C . LEU A 1 129 ? 26.239 3.109 61.942 1.000 68.424 102 LEU BBB C 1
ATOM 1261 O O . LEU A 1 129 ? 26.075 2.852 63.141 1.000 82.077 102 LEU BBB O 1
ATOM 1277 N N . GLU A 1 130 ? 25.958 4.291 61.402 1.000 64.421 103 GLU BBB N 1
ATOM 1278 C CA . GLU A 1 130 ? 25.466 5.418 62.236 1.000 69.064 103 GLU BBB CA 1
ATOM 1279 C C . GLU A 1 130 ? 24.203 5.027 62.998 1.000 68.477 103 GLU BBB C 1
ATOM 1280 O O . GLU A 1 130 ? 23.986 5.643 64.053 1.000 67.723 103 GLU BBB O 1
ATOM 1292 N N . VAL A 1 131 ? 23.387 4.105 62.469 1.000 63.775 104 VAL BBB N 1
ATOM 1293 C CA . VAL A 1 131 ? 22.082 3.734 63.110 1.000 68.850 104 VAL BBB CA 1
ATOM 1294 C C . VAL A 1 131 ? 22.146 2.307 63.637 1.000 63.182 104 VAL BBB C 1
ATOM 1295 O O . VAL A 1 131 ? 21.087 1.777 63.927 1.000 73.953 104 VAL BBB O 1
ATOM 1308 N N . THR A 1 132 ? 23.336 1.720 63.723 1.000 65.034 105 THR BBB N 1
ATOM 1309 C CA . THR A 1 132 ? 23.588 0.404 64.364 1.000 67.455 105 THR BBB CA 1
ATOM 1310 C C . THR A 1 132 ? 24.036 0.682 65.808 1.000 78.650 105 THR BBB C 1
ATOM 1311 O O . THR A 1 132 ? 24.969 1.475 66.000 1.000 83.069 105 THR BBB O 1
ATOM 1322 N N . LYS A 1 133 ? 23.338 0.109 66.785 1.000 87.672 106 LYS BBB N 1
ATOM 1323 C CA . LYS A 1 133 ? 23.705 0.119 68.230 1.000 92.023 106 LYS BBB CA 1
ATOM 1324 C C . LYS A 1 133 ? 24.814 -0.909 68.457 1.000 89.795 106 LYS BBB C 1
ATOM 1325 O O . LYS A 1 133 ? 24.596 -2.078 68.079 1.000 83.844 106 LYS BBB O 1
ATOM 1344 N N . LYS A 1 134 ? 25.940 -0.489 69.052 1.000 99.399 107 LYS BBB N 1
ATOM 1345 C CA . LYS A 1 134 ? 27.099 -1.370 69.377 1.000 104.414 107 LYS BBB CA 1
ATOM 1346 C C . LYS A 1 134 ? 26.656 -2.434 70.397 1.000 100.915 107 LYS BBB C 1
ATOM 1347 O O . LYS A 1 134 ? 25.710 -2.162 71.157 1.000 83.943 107 LYS BBB O 1
ATOM 1366 N N . LYS A 1 135 ? 27.308 -3.603 70.360 1.000 112.663 108 LYS BBB N 1
ATOM 1367 C CA . LYS A 1 135 ? 26.847 -4.906 70.936 1.000 115.472 108 LYS BBB CA 1
ATOM 1368 C C . LYS A 1 135 ? 26.391 -4.737 72.397 1.000 108.400 108 LYS BBB C 1
ATOM 1369 O O . LYS A 1 135 ? 25.272 -5.204 72.728 1.000 95.568 108 LYS BBB O 1
ATOM 1388 N N . GLY A 1 136 ? 27.228 -4.155 73.257 1.000 98.960 109 GLY BBB N 1
ATOM 1389 C CA . GLY A 1 136 ? 26.812 -3.646 74.578 1.000 101.493 109 GLY BBB CA 1
ATOM 1390 C C . GLY A 1 136 ? 26.815 -2.130 74.557 1.000 112.169 109 GLY BBB C 1
ATOM 1391 O O . GLY A 1 136 ? 27.936 -1.549 74.562 1.000 96.419 109 GLY BBB O 1
ATOM 1395 N N . GLN A 1 137 ? 25.633 -1.503 74.475 1.000 117.181 110 GLN BBB N 1
ATOM 1396 C CA . GLN A 1 137 ? 25.484 -0.019 74.535 1.000 108.483 110 GLN BBB CA 1
ATOM 1397 C C . GLN A 1 137 ? 24.100 0.320 75.090 1.000 102.334 110 GLN BBB C 1
ATOM 1398 O O . GLN A 1 137 ? 23.130 -0.338 74.702 1.000 97.833 110 GLN BBB O 1
ATOM 1412 N N . GLU A 1 138 ? 24.050 1.275 76.018 1.000 109.222 111 GLU BBB N 1
ATOM 1413 C CA . GLU A 1 138 ? 22.806 1.801 76.636 1.000 123.406 111 GLU BBB CA 1
ATOM 1414 C C . GLU A 1 138 ? 21.901 2.319 75.500 1.000 126.000 111 GLU BBB C 1
ATOM 1415 O O . GLU A 1 138 ? 22.334 3.260 74.792 1.000 127.968 111 GLU BBB O 1
ATOM 1427 N N . LYS A 1 139 ? 20.713 1.729 75.300 1.000 104.749 112 LYS BBB N 1
ATOM 1428 C CA . LYS A 1 139 ? 19.765 2.189 74.245 1.000 102.946 112 LYS BBB CA 1
ATOM 1429 C C . LYS A 1 139 ? 19.584 3.712 74.348 1.000 96.880 112 LYS BBB C 1
ATOM 1430 O O . LYS A 1 139 ? 19.738 4.400 73.316 1.000 96.772 112 LYS BBB O 1
ATOM 1449 N N . THR A 1 140 ? 19.324 4.223 75.553 1.000 94.714 113 THR BBB N 1
ATOM 1450 C CA . THR A 1 140 ? 19.221 5.676 75.858 1.000 98.871 113 THR BBB CA 1
ATOM 1451 C C . THR A 1 140 ? 20.364 6.458 75.199 1.000 101.800 113 THR BBB C 1
ATOM 1452 O O . THR A 1 140 ? 20.080 7.502 74.590 1.000 122.132 113 THR BBB O 1
ATOM 1463 N N . GLU A 1 141 ? 21.606 5.998 75.349 1.000 102.628 114 GLU BBB N 1
ATOM 1464 C CA . GLU A 1 141 ? 22.811 6.802 75.010 1.000 118.031 114 GLU BBB CA 1
ATOM 1465 C C . GLU A 1 141 ? 23.020 6.716 73.487 1.000 111.645 114 GLU BBB C 1
ATOM 1466 O O . GLU A 1 141 ? 23.494 7.714 72.891 1.000 103.886 114 GLU BBB O 1
ATOM 1478 N N . TYR A 1 142 ? 22.596 5.608 72.860 1.000 100.429 115 TYR BBB N 1
ATOM 1479 C CA . TYR A 1 142 ? 22.640 5.388 71.385 1.000 89.608 115 TYR BBB CA 1
ATOM 1480 C C . TYR A 1 142 ? 21.696 6.384 70.701 1.000 87.480 115 TYR BBB C 1
ATOM 1481 O O . TYR A 1 142 ? 22.139 7.079 69.761 1.000 83.675 115 TYR BBB O 1
ATOM 1499 N N . LEU A 1 143 ? 20.454 6.481 71.187 1.000 76.833 116 LEU BBB N 1
ATOM 1500 C CA . LEU A 1 143 ? 19.442 7.435 70.668 1.000 75.709 116 LEU BBB CA 1
ATOM 1501 C C . LEU A 1 143 ? 19.911 8.871 70.910 1.000 82.008 116 LEU BBB C 1
ATOM 1502 O O . LEU A 1 143 ? 19.857 9.667 69.941 1.000 93.344 116 LEU BBB O 1
ATOM 1518 N N . LYS A 1 144 ? 20.373 9.193 72.125 1.000 85.484 117 LYS BBB N 1
ATOM 1519 C CA . LYS A 1 144 ? 20.963 10.523 72.450 1.000 86.999 117 LYS BBB CA 1
ATOM 1520 C C . LYS A 1 144 ? 22.113 10.792 71.470 1.000 83.362 117 LYS BBB C 1
ATOM 1521 O O . LYS A 1 144 ? 22.195 11.910 70.935 1.000 87.539 117 LYS BBB O 1
ATOM 1540 N N . ASN A 1 145 ? 22.960 9.789 71.230 1.000 83.493 118 ASN BBB N 1
ATOM 1541 C CA . ASN A 1 145 ? 24.160 9.907 70.361 1.000 93.923 118 ASN BBB CA 1
ATOM 1542 C C . ASN A 1 145 ? 23.723 10.215 68.911 1.000 92.390 118 ASN BBB C 1
ATOM 1543 O O . ASN A 1 145 ? 24.326 11.126 68.282 1.000 89.887 118 ASN BBB O 1
ATOM 1554 N N . ILE A 1 146 ? 22.693 9.540 68.389 1.000 85.070 119 ILE BBB N 1
ATOM 1555 C CA . ILE A 1 146 ? 22.171 9.798 67.009 1.000 79.953 119 ILE BBB CA 1
ATOM 1556 C C . ILE A 1 146 ? 21.761 11.268 66.891 1.000 78.352 119 ILE BBB C 1
ATOM 1557 O O . ILE A 1 146 ? 22.104 11.874 65.854 1.000 71.158 119 ILE BBB O 1
ATOM 1573 N N . ILE A 1 147 ? 21.033 11.825 67.870 1.000 78.931 120 ILE BBB N 1
ATOM 1574 C CA . ILE A 1 147 ? 20.558 13.246 67.772 1.000 82.040 120 ILE BBB CA 1
ATOM 1575 C C . ILE A 1 147 ? 21.767 14.199 67.841 1.000 78.865 120 ILE BBB C 1
ATOM 1576 O O . ILE A 1 147 ? 21.788 15.166 67.041 1.000 69.773 120 ILE BBB O 1
ATOM 1592 N N . LYS A 1 148 ? 22.773 13.905 68.677 1.000 84.008 121 LYS BBB N 1
ATOM 1593 C CA . LYS A 1 148 ? 23.987 14.758 68.843 1.000 87.466 121 LYS BBB CA 1
ATOM 1594 C C . LYS A 1 148 ? 24.865 14.712 67.582 1.000 86.515 121 LYS BBB C 1
ATOM 1595 O O . LYS A 1 148 ? 25.100 15.779 67.007 1.000 79.350 121 LYS BBB O 1
ATOM 1614 N N . ASN A 1 149 ? 25.313 13.525 67.164 1.000 81.657 122 ASN BBB N 1
ATOM 1615 C CA . ASN A 1 149 ? 26.420 13.348 66.183 1.000 85.894 122 ASN BBB CA 1
ATOM 1616 C C . ASN A 1 149 ? 25.963 12.730 64.861 1.000 85.791 122 ASN BBB C 1
ATOM 1617 O O . ASN A 1 149 ? 26.773 12.748 63.920 1.000 71.154 122 ASN BBB O 1
ATOM 1628 N N . GLY A 1 150 ? 24.763 12.153 64.792 1.000 81.977 123 GLY BBB N 1
ATOM 1629 C CA . GLY A 1 150 ? 24.262 11.538 63.551 1.000 66.534 123 GLY BBB CA 1
ATOM 1630 C C . GLY A 1 150 ? 24.191 12.551 62.423 1.000 71.625 123 GLY BBB C 1
ATOM 1631 O O . GLY A 1 150 ? 23.823 13.710 62.704 1.000 68.254 123 GLY BBB O 1
ATOM 1635 N N . SER A 1 151 ? 24.513 12.138 61.188 1.000 64.720 124 SER BBB N 1
ATOM 1636 C CA . SER A 1 151 ? 24.283 12.925 59.952 1.000 62.396 124 SER BBB CA 1
ATOM 1637 C C . SER A 1 151 ? 22.777 13.171 59.770 1.000 60.095 124 SER BBB C 1
ATOM 1638 O O . SER A 1 151 ? 21.977 12.461 60.376 1.000 78.794 124 SER BBB O 1
ATOM 1646 N N . GLU A 1 152 ? 22.413 14.101 58.901 1.000 64.247 125 GLU BBB N 1
ATOM 1647 C CA . GLU A 1 152 ? 21.002 14.373 58.514 1.000 66.622 125 GLU BBB CA 1
ATOM 1648 C C . GLU A 1 152 ? 20.399 13.031 58.052 1.000 68.245 125 GLU BBB C 1
ATOM 1649 O O . GLU A 1 152 ? 19.300 12.678 58.539 1.000 61.567 125 GLU BBB O 1
ATOM 1661 N N . LYS A 1 153 ? 21.115 12.271 57.212 1.000 62.631 126 LYS BBB N 1
ATOM 1662 C CA . LYS A 1 153 ? 20.581 11.023 56.606 1.000 61.831 126 LYS BBB CA 1
ATOM 1663 C C . LYS A 1 153 ? 20.332 9.984 57.700 1.000 63.244 126 LYS BBB C 1
ATOM 1664 O O . LYS A 1 153 ? 19.287 9.321 57.649 1.000 63.710 126 LYS BBB O 1
ATOM 1683 N N . ALA A 1 154 ? 21.222 9.852 58.679 1.000 61.454 127 ALA BBB N 1
ATOM 1684 C CA . ALA A 1 154 ? 21.037 8.895 59.785 1.000 58.567 127 ALA BBB CA 1
ATOM 1685 C C . ALA A 1 154 ? 19.766 9.269 60.555 1.000 61.116 127 ALA BBB C 1
ATOM 1686 O O . ALA A 1 154 ? 18.967 8.371 60.909 1.000 52.701 127 ALA BBB O 1
ATOM 1693 N N . LYS A 1 155 ? 19.572 10.557 60.822 1.000 55.162 128 LYS BBB N 1
ATOM 1694 C CA . LYS A 1 155 ? 18.397 11.013 61.594 1.000 58.263 128 LYS BBB CA 1
ATOM 1695 C C . LYS A 1 155 ? 17.125 10.671 60.807 1.000 58.978 128 LYS BBB C 1
ATOM 1696 O O . LYS A 1 155 ? 16.203 10.067 61.384 1.000 50.043 128 LYS BBB O 1
ATOM 1715 N N . ILE A 1 156 ? 17.085 11.018 59.519 1.000 51.373 129 ILE BBB N 1
ATOM 1716 C CA . ILE A 1 156 ? 15.921 10.712 58.643 1.000 53.292 129 ILE BBB CA 1
ATOM 1717 C C . ILE A 1 156 ? 15.654 9.205 58.684 1.000 50.679 129 ILE BBB C 1
ATOM 1718 O O . ILE A 1 156 ? 14.486 8.821 58.838 1.000 48.149 129 ILE BBB O 1
ATOM 1734 N N . LEU A 1 157 ? 16.706 8.401 58.577 1.000 46.612 130 LEU BBB N 1
ATOM 1735 C CA . LEU A 1 157 ? 16.606 6.931 58.514 1.000 50.251 130 LEU BBB CA 1
ATOM 1736 C C . LEU A 1 157 ? 16.027 6.425 59.832 1.000 52.877 130 LEU BBB C 1
ATOM 1737 O O . LEU A 1 157 ? 15.124 5.556 59.819 1.000 55.817 130 LEU BBB O 1
ATOM 1753 N N . LYS A 1 158 ? 16.476 6.993 60.936 1.000 54.724 131 LYS BBB N 1
ATOM 1754 C CA . LYS A 1 158 ? 15.993 6.564 62.269 1.000 55.468 131 LYS BBB CA 1
ATOM 1755 C C . LYS A 1 158 ? 14.501 6.903 62.387 1.000 53.105 131 LYS BBB C 1
ATOM 1756 O O . LYS A 1 158 ? 13.736 6.068 62.892 1.000 49.784 131 LYS BBB O 1
ATOM 1775 N N . CYS A 1 159 ? 14.078 8.060 61.892 1.000 51.532 132 CYS BBB N 1
ATOM 1776 C CA . CYS A 1 159 ? 12.655 8.480 61.949 1.000 51.718 132 CYS BBB CA 1
ATOM 1777 C C . CYS A 1 159 ? 11.810 7.471 61.172 1.000 46.193 132 CYS BBB C 1
ATOM 1778 O O . CYS A 1 159 ? 10.794 6.981 61.735 1.000 50.035 132 CYS BBB O 1
ATOM 1786 N N . ALA A 1 160 ? 12.220 7.135 59.951 1.000 46.547 133 ALA BBB N 1
ATOM 1787 C CA . ALA A 1 160 ? 11.495 6.176 59.087 1.000 45.931 133 ALA BBB CA 1
ATOM 1788 C C . ALA A 1 160 ? 11.468 4.802 59.757 1.000 45.441 133 ALA BBB C 1
ATOM 1789 O O . ALA A 1 160 ? 10.384 4.172 59.825 1.000 50.576 133 ALA BBB O 1
ATOM 1796 N N . ASP A 1 161 ? 12.613 4.346 60.255 1.000 47.771 134 ASP BBB N 1
ATOM 1797 C CA . ASP A 1 161 ? 12.711 3.091 61.047 1.000 46.249 134 ASP BBB CA 1
ATOM 1798 C C . ASP A 1 161 ? 11.680 3.145 62.187 1.000 47.203 134 ASP BBB C 1
ATOM 1799 O O . ASP A 1 161 ? 10.925 2.180 62.372 1.000 46.390 134 ASP BBB O 1
ATOM 1808 N N . ARG A 1 162 ? 11.622 4.249 62.941 1.000 44.879 135 ARG BBB N 1
ATOM 1809 C CA . ARG A 1 162 ? 10.697 4.361 64.091 1.000 42.297 135 ARG BBB CA 1
ATOM 1810 C C . ARG A 1 162 ? 9.234 4.355 63.625 1.000 49.219 135 ARG BBB C 1
ATOM 1811 O O . ARG A 1 162 ? 8.400 3.671 64.256 1.000 49.642 135 ARG BBB O 1
ATOM 1832 N N . ILE A 1 163 ? 8.903 5.083 62.569 1.000 43.890 136 ILE BBB N 1
ATOM 1833 C CA . ILE A 1 163 ? 7.513 5.073 62.055 1.000 46.590 136 ILE BBB CA 1
ATOM 1834 C C . ILE A 1 163 ? 7.096 3.623 61.804 1.000 45.953 136 ILE BBB C 1
ATOM 1835 O O . ILE A 1 163 ? 5.979 3.237 62.226 1.000 45.841 136 ILE BBB O 1
ATOM 1851 N N . SER A 1 164 ? 7.951 2.855 61.144 1.000 43.583 137 SER BBB N 1
ATOM 1852 C CA . SER A 1 164 ? 7.658 1.465 60.752 1.000 44.174 137 SER BBB CA 1
ATOM 1853 C C . SER A 1 164 ? 7.467 0.623 62.016 1.000 49.000 137 SER BBB C 1
ATOM 1854 O O . SER A 1 164 ? 6.506 -0.165 62.081 1.000 51.779 137 SER BBB O 1
ATOM 1862 N N . ASN A 1 165 ? 8.359 0.769 62.991 1.000 53.201 138 ASN BBB N 1
ATOM 1863 C CA . ASN A 1 165 ? 8.243 -0.003 64.257 1.000 55.917 138 ASN BBB CA 1
ATOM 1864 C C . ASN A 1 165 ? 6.965 0.433 64.991 1.000 59.700 138 ASN BBB C 1
ATOM 1865 O O . ASN A 1 165 ? 6.263 -0.472 65.506 1.000 56.693 138 ASN BBB O 1
ATOM 1876 N N . MET A 1 166 ? 6.650 1.740 65.037 1.000 54.980 139 MET BBB N 1
ATOM 1877 C CA . MET A 1 166 ? 5.424 2.234 65.731 1.000 53.557 139 MET BBB CA 1
ATOM 1878 C C . MET A 1 166 ? 4.182 1.630 65.063 1.000 58.381 139 MET BBB C 1
ATOM 1879 O O . MET A 1 166 ? 3.221 1.344 65.765 1.000 57.147 139 MET BBB O 1
ATOM 1893 N N . ILE A 1 167 ? 4.191 1.409 63.753 1.000 57.164 140 ILE BBB N 1
ATOM 1894 C CA . ILE A 1 167 ? 3.004 0.831 63.056 1.000 61.057 140 ILE BBB CA 1
ATOM 1895 C C . ILE A 1 167 ? 2.868 -0.631 63.470 1.000 53.791 140 ILE BBB C 1
ATOM 1896 O O . ILE A 1 167 ? 1.750 -1.131 63.559 1.000 64.355 140 ILE BBB O 1
ATOM 1912 N N . SER A 1 168 ? 3.972 -1.306 63.692 1.000 53.672 141 SER BBB N 1
ATOM 1913 C CA . SER A 1 168 ? 3.922 -2.749 64.037 1.000 61.039 141 SER BBB CA 1
ATOM 1914 C C . SER A 1 168 ? 3.444 -2.953 65.502 1.000 68.079 141 SER BBB C 1
ATOM 1915 O O . SER A 1 168 ? 3.027 -4.052 65.807 1.000 61.025 141 SER BBB O 1
ATOM 1923 N N . LEU A 1 169 ? 3.428 -1.927 66.370 1.000 68.851 142 LEU BBB N 1
ATOM 1924 C CA . LEU A 1 169 ? 2.783 -2.007 67.718 1.000 61.736 142 LEU BBB CA 1
ATOM 1925 C C . LEU A 1 169 ? 1.284 -2.329 67.611 1.000 66.256 142 LEU BBB C 1
ATOM 1926 O O . LEU A 1 169 ? 0.729 -2.849 68.583 1.000 71.774 142 LEU BBB O 1
ATOM 1942 N N . GLY A 1 170 ? 0.636 -2.072 66.473 1.000 75.440 143 GLY BBB N 1
ATOM 1943 C CA . GLY A 1 170 ? -0.808 -2.321 66.263 1.000 91.334 143 GLY BBB CA 1
ATOM 1944 C C . GLY A 1 170 ? -1.257 -3.771 66.494 1.000 95.692 143 GLY BBB C 1
ATOM 1945 O O . GLY A 1 170 ? -2.484 -3.970 66.690 1.000 84.135 143 GLY BBB O 1
ATOM 1949 N N . PHE A 1 171 ? -0.355 -4.763 66.415 1.000 90.744 144 PHE BBB N 1
ATOM 1950 C CA . PHE A 1 171 ? -0.690 -6.209 66.567 1.000 98.485 144 PHE BBB CA 1
ATOM 1951 C C . PHE A 1 171 ? -0.224 -6.721 67.938 1.000 93.410 144 PHE BBB C 1
ATOM 1952 O O . PHE A 1 171 ? -0.649 -7.842 68.335 1.000 86.698 144 PHE BBB O 1
ATOM 1969 N N . VAL A 1 172 ? 0.538 -5.898 68.677 1.000 86.948 145 VAL BBB N 1
ATOM 1970 C CA . VAL A 1 172 ? 1.009 -6.192 70.068 1.000 79.757 145 VAL BBB CA 1
ATOM 1971 C C . VAL A 1 172 ? -0.164 -6.025 71.042 1.000 85.104 145 VAL BBB C 1
ATOM 1972 O O . VAL A 1 172 ? -1.163 -5.303 70.671 1.000 81.380 145 VAL BBB O 1
ATOM 1985 N N . THR A 1 173 ? -0.043 -6.676 72.205 1.000 82.434 146 THR BBB N 1
ATOM 1986 C CA . THR A 1 173 ? -0.992 -6.604 73.358 1.000 97.398 146 THR BBB CA 1
ATOM 1987 C C . THR A 1 173 ? -0.247 -6.339 74.686 1.000 95.769 146 THR BBB C 1
ATOM 1988 O O . THR A 1 173 ? -0.889 -5.786 75.595 1.000 101.726 146 THR BBB O 1
ATOM 1999 N N . ASP A 1 174 ? 1.056 -6.639 74.777 1.000 92.246 147 ASP BBB N 1
ATOM 2000 C CA . ASP A 1 174 ? 1.900 -6.635 76.007 1.000 92.966 147 ASP BBB CA 1
ATOM 2001 C C . ASP A 1 174 ? 1.632 -5.446 76.940 1.000 103.703 147 ASP BBB C 1
ATOM 2002 O O . ASP A 1 174 ? 1.831 -5.635 78.154 1.000 141.934 147 ASP BBB O 1
ATOM 2011 N N . SER A 1 175 ? 1.222 -4.279 76.444 1.000 81.399 148 SER BBB N 1
ATOM 2012 C CA . SER A 1 175 ? 0.626 -3.184 77.267 1.000 84.215 148 SER BBB CA 1
ATOM 2013 C C . SER A 1 175 ? 1.742 -2.392 77.931 1.000 77.014 148 SER BBB C 1
ATOM 2014 O O . SER A 1 175 ? 1.873 -1.215 77.622 1.000 80.130 148 SER BBB O 1
ATOM 2022 N N . GLU A 1 176 ? 2.498 -3.028 78.821 1.000 76.978 149 GLU BBB N 1
ATOM 2023 C CA . GLU A 1 176 ? 3.691 -2.396 79.427 1.000 80.883 149 GLU BBB CA 1
ATOM 2024 C C . GLU A 1 176 ? 4.668 -2.078 78.291 1.000 75.553 149 GLU BBB C 1
ATOM 2025 O O . GLU A 1 176 ? 5.349 -1.045 78.399 1.000 79.273 149 GLU BBB O 1
ATOM 2037 N N . PHE A 1 177 ? 4.761 -2.932 77.259 1.000 79.259 150 PHE BBB N 1
ATOM 2038 C CA . PHE A 1 177 ? 5.787 -2.753 76.189 1.000 71.531 150 PHE BBB CA 1
ATOM 2039 C C . PHE A 1 177 ? 5.376 -1.537 75.348 1.000 68.737 150 PHE BBB C 1
ATOM 2040 O O . PHE A 1 177 ? 6.216 -0.633 75.096 1.000 58.970 150 PHE BBB O 1
ATOM 2057 N N . ILE A 1 178 ? 4.101 -1.513 74.950 1.000 62.783 151 ILE BBB N 1
ATOM 2058 C CA . ILE A 1 178 ? 3.493 -0.404 74.174 1.000 62.897 151 ILE BBB CA 1
ATOM 2059 C C . ILE A 1 178 ? 3.837 0.931 74.850 1.000 71.233 151 ILE BBB C 1
ATOM 2060 O O . ILE A 1 178 ? 4.326 1.856 74.145 1.000 70.094 151 ILE BBB O 1
ATOM 2076 N N . GLU A 1 179 ? 3.632 1.015 76.166 1.000 71.924 152 GLU BBB N 1
ATOM 2077 C CA . GLU A 1 179 ? 3.876 2.249 76.955 1.000 72.271 152 GLU BBB CA 1
ATOM 2078 C C . GLU A 1 179 ? 5.360 2.601 76.922 1.000 64.950 152 GLU BBB C 1
ATOM 2079 O O . GLU A 1 179 ? 5.660 3.756 76.625 1.000 61.863 152 GLU BBB O 1
ATOM 2091 N N . ARG A 1 180 ? 6.257 1.665 77.223 1.000 63.911 153 ARG BBB N 1
ATOM 2092 C CA . ARG A 1 180 ? 7.718 1.967 77.260 1.000 76.085 153 ARG BBB CA 1
ATOM 2093 C C . ARG A 1 180 ? 8.136 2.479 75.870 1.000 69.324 153 ARG BBB C 1
ATOM 2094 O O . ARG A 1 180 ? 8.834 3.537 75.806 1.000 63.625 153 ARG BBB O 1
ATOM 2115 N N . TYR A 1 181 ? 7.665 1.804 74.811 1.000 62.632 154 TYR BBB N 1
ATOM 2116 C CA . TYR A 1 181 ? 8.036 2.108 73.404 1.000 64.433 154 TYR BBB CA 1
ATOM 2117 C C . TYR A 1 181 ? 7.472 3.499 73.063 1.000 57.911 154 TYR BBB C 1
ATOM 2118 O O . TYR A 1 181 ? 8.217 4.347 72.532 1.000 50.884 154 TYR BBB O 1
ATOM 2136 N N . CYS A 1 182 ? 6.206 3.755 73.410 1.000 53.882 155 CYS BBB N 1
ATOM 2137 C CA . CYS A 1 182 ? 5.595 5.094 73.235 1.000 56.405 155 CYS BBB CA 1
ATOM 2138 C C . CYS A 1 182 ? 6.451 6.145 73.947 1.000 58.490 155 CYS BBB C 1
ATOM 2139 O O . CYS A 1 182 ? 6.811 7.131 73.279 1.000 67.789 155 CYS BBB O 1
ATOM 2147 N N . ASN A 1 183 ? 6.853 5.920 75.204 1.000 60.567 156 ASN BBB N 1
ATOM 2148 C CA . ASN A 1 183 ? 7.593 6.945 75.996 1.000 61.757 156 ASN BBB CA 1
ATOM 2149 C C . ASN A 1 183 ? 8.933 7.184 75.311 1.000 61.607 156 ASN BBB C 1
ATOM 2150 O O . ASN A 1 183 ? 9.295 8.379 75.122 1.000 50.315 156 ASN BBB O 1
ATOM 2161 N N . GLU A 1 184 ? 9.620 6.094 74.944 1.000 58.310 157 GLU BBB N 1
ATOM 2162 C CA . GLU A 1 184 ? 10.940 6.160 74.263 1.000 58.329 157 GLU BBB CA 1
ATOM 2163 C C . GLU A 1 184 ? 10.812 6.974 72.965 1.000 60.404 157 GLU BBB C 1
ATOM 2164 O O . GLU A 1 184 ? 11.692 7.801 72.682 1.000 61.020 157 GLU BBB O 1
ATOM 2176 N N . THR A 1 185 ? 9.720 6.789 72.226 1.000 56.812 158 THR BBB N 1
ATOM 2177 C CA . THR A 1 185 ? 9.518 7.443 70.916 1.000 59.358 158 THR BBB CA 1
ATOM 2178 C C . THR A 1 185 ? 9.325 8.937 71.149 1.000 54.118 158 THR BBB C 1
ATOM 2179 O O . THR A 1 185 ? 10.018 9.718 70.454 1.000 54.814 158 THR BBB O 1
ATOM 2190 N N . GLU A 1 186 ? 8.448 9.306 72.100 1.000 64.076 159 GLU BBB N 1
ATOM 2191 C CA . GLU A 1 186 ? 8.144 10.719 72.486 1.000 56.496 159 GLU BBB CA 1
ATOM 2192 C C . GLU A 1 186 ? 9.439 11.409 72.945 1.000 59.564 159 GLU BBB C 1
ATOM 2193 O O . GLU A 1 186 ? 9.780 12.456 72.421 1.000 55.234 159 GLU BBB O 1
ATOM 2205 N N . LEU A 1 187 ? 10.189 10.806 73.859 1.000 66.339 160 LEU BBB N 1
ATOM 2206 C CA . LEU A 1 187 ? 11.350 11.483 74.476 1.000 72.826 160 LEU BBB CA 1
ATOM 2207 C C . LEU A 1 187 ? 12.471 11.619 73.447 1.000 64.523 160 LEU BBB C 1
ATOM 2208 O O . LEU A 1 187 ? 12.976 12.735 73.317 1.000 63.875 160 LEU BBB O 1
ATOM 2224 N N . TYR A 1 188 ? 12.829 10.544 72.741 1.000 65.381 161 TYR BBB N 1
ATOM 2225 C CA . TYR A 1 188 ? 14.094 10.454 71.963 1.000 66.007 161 TYR BBB CA 1
ATOM 2226 C C . TYR A 1 188 ? 13.901 10.605 70.447 1.000 61.929 161 TYR BBB C 1
ATOM 2227 O O . TYR A 1 188 ? 14.846 11.068 69.812 1.000 69.711 161 TYR BBB O 1
ATOM 2245 N N . ILE A 1 189 ? 12.758 10.249 69.852 1.000 55.639 162 ILE BBB N 1
ATOM 2246 C CA . ILE A 1 189 ? 12.652 10.303 68.363 1.000 57.724 162 ILE BBB CA 1
ATOM 2247 C C . ILE A 1 189 ? 11.893 11.565 67.925 1.000 53.395 162 ILE BBB C 1
ATOM 2248 O O . ILE A 1 189 ? 12.332 12.195 66.936 1.000 56.229 162 ILE BBB O 1
ATOM 2264 N N . PHE A 1 190 ? 10.846 11.972 68.640 1.000 47.727 163 PHE BBB N 1
ATOM 2265 C CA . PHE A 1 190 ? 10.124 13.238 68.320 1.000 54.663 163 PHE BBB CA 1
ATOM 2266 C C . PHE A 1 190 ? 11.118 14.370 68.031 1.000 56.038 163 PHE BBB C 1
ATOM 2267 O O . PHE A 1 190 ? 11.006 15.070 67.025 1.000 58.808 163 PHE BBB O 1
ATOM 2284 N N . PRO A 1 191 ? 12.116 14.630 68.899 1.000 54.749 164 PRO BBB N 1
ATOM 2285 C CA . PRO A 1 191 ? 13.053 15.723 68.637 1.000 57.398 164 PRO BBB CA 1
ATOM 2286 C C . PRO A 1 191 ? 13.879 15.519 67.359 1.000 51.751 164 PRO BBB C 1
ATOM 2287 O O . PRO A 1 191 ? 14.139 16.491 66.668 1.000 54.512 164 PRO BBB O 1
ATOM 2298 N N . ILE A 1 192 ? 14.246 14.277 67.051 1.000 50.896 165 ILE BBB N 1
ATOM 2299 C CA . ILE A 1 192 ? 14.959 13.972 65.783 1.000 52.549 165 ILE BBB CA 1
ATOM 2300 C C . ILE A 1 192 ? 14.047 14.384 64.631 1.000 53.664 165 ILE BBB C 1
ATOM 2301 O O . ILE A 1 192 ? 14.514 15.101 63.726 1.000 52.880 165 ILE BBB O 1
ATOM 2317 N N . ALA A 1 193 ? 12.787 13.951 64.664 1.000 52.042 166 ALA BBB N 1
ATOM 2318 C CA . ALA A 1 193 ? 11.824 14.238 63.581 1.000 50.694 166 ALA BBB CA 1
ATOM 2319 C C . ALA A 1 193 ? 11.656 15.760 63.453 1.000 49.723 166 ALA BBB C 1
ATOM 2320 O O . ALA A 1 193 ? 11.628 16.256 62.299 1.000 47.430 166 ALA BBB O 1
ATOM 2327 N N . LEU A 1 194 ? 11.584 16.489 64.578 1.000 55.179 167 LEU BBB N 1
ATOM 2328 C CA . LEU A 1 194 ? 11.438 17.975 64.569 1.000 51.170 167 LEU BBB CA 1
ATOM 2329 C C . LEU A 1 194 ? 12.641 18.607 63.858 1.000 51.298 167 LEU BBB C 1
ATOM 2330 O O . LEU A 1 194 ? 12.398 19.558 63.163 1.000 52.152 167 LEU BBB O 1
ATOM 2346 N N . GLU A 1 195 ? 13.865 18.092 63.990 1.000 53.754 168 GLU BBB N 1
ATOM 2347 C CA . GLU A 1 195 ? 15.042 18.645 63.253 1.000 58.570 168 GLU BBB CA 1
ATOM 2348 C C . GLU A 1 195 ? 14.893 18.413 61.745 1.000 57.421 168 GLU BBB C 1
ATOM 2349 O O . GLU A 1 195 ? 15.078 19.356 60.980 1.000 60.385 168 GLU BBB O 1
ATOM 2361 N N . VAL A 1 196 ? 14.553 17.205 61.312 1.000 58.613 169 VAL BBB N 1
ATOM 2362 C CA . VAL A 1 196 ? 14.733 16.793 59.890 1.000 51.776 169 VAL BBB CA 1
ATOM 2363 C C . VAL A 1 196 ? 13.412 16.850 59.118 1.000 53.190 169 VAL BBB C 1
ATOM 2364 O O . VAL A 1 196 ? 13.460 17.165 57.940 1.000 59.796 169 VAL BBB O 1
ATOM 2377 N N . ASN A 1 197 ? 12.256 16.565 59.706 1.000 50.911 170 ASN BBB N 1
ATOM 2378 C CA . ASN A 1 197 ? 11.018 16.487 58.872 1.000 50.916 170 ASN BBB CA 1
ATOM 2379 C C . ASN A 1 197 ? 9.758 16.573 59.742 1.000 47.444 170 ASN BBB C 1
ATOM 2380 O O . ASN A 1 197 ? 9.388 15.589 60.445 1.000 48.981 170 ASN BBB O 1
ATOM 2391 N N . PHE A 1 198 ? 9.064 17.692 59.637 1.000 49.710 171 PHE BBB N 1
ATOM 2392 C CA . PHE A 1 198 ? 7.879 18.014 60.467 1.000 52.443 171 PHE BBB CA 1
ATOM 2393 C C . PHE A 1 198 ? 6.764 17.007 60.182 1.000 54.300 171 PHE BBB C 1
ATOM 2394 O O . PHE A 1 198 ? 6.077 16.595 61.130 1.000 60.774 171 PHE BBB O 1
ATOM 2411 N N . GLU A 1 199 ? 6.564 16.624 58.916 1.000 50.366 172 GLU BBB N 1
ATOM 2412 C CA . GLU A 1 199 ? 5.525 15.627 58.557 1.000 54.442 172 GLU BBB CA 1
ATOM 2413 C C . GLU A 1 199 ? 5.828 14.285 59.240 1.000 51.155 172 GLU BBB C 1
ATOM 2414 O O . GLU A 1 199 ? 4.901 13.613 59.685 1.000 51.106 172 GLU BBB O 1
ATOM 2426 N N . MET A 1 200 ? 7.086 13.907 59.358 1.000 48.217 173 MET BBB N 1
ATOM 2427 C CA . MET A 1 200 ? 7.441 12.634 60.025 1.000 47.514 173 MET BBB CA 1
ATOM 2428 C C . MET A 1 200 ? 7.113 12.795 61.512 1.000 46.221 173 MET BBB C 1
ATOM 2429 O O . MET A 1 200 ? 6.642 11.811 62.139 1.000 45.614 173 MET BBB O 1
ATOM 2443 N N . TYR A 1 201 ? 7.329 13.992 62.061 1.000 44.891 174 TYR BBB N 1
ATOM 2444 C CA . TYR A 1 201 ? 6.969 14.283 63.472 1.000 44.742 174 TYR BBB CA 1
ATOM 2445 C C . TYR A 1 201 ? 5.470 14.090 63.643 1.000 43.675 174 TYR BBB C 1
ATOM 2446 O O . TYR A 1 201 ? 5.084 13.379 64.575 1.000 47.503 174 TYR BBB O 1
ATOM 2464 N N . LYS A 1 202 ? 4.664 14.637 62.741 1.000 48.493 175 LYS BBB N 1
ATOM 2465 C CA . LYS A 1 202 ? 3.185 14.505 62.845 1.000 51.163 175 LYS BBB CA 1
ATOM 2466 C C . LYS A 1 202 ? 2.793 13.016 62.820 1.000 51.170 175 LYS BBB C 1
ATOM 2467 O O . LYS A 1 202 ? 1.949 12.630 63.633 1.000 48.940 175 LYS BBB O 1
ATOM 2486 N N . GLU A 1 203 ? 3.402 12.189 61.961 1.000 51.736 176 GLU BBB N 1
ATOM 2487 C CA . GLU A 1 203 ? 3.003 10.764 61.877 1.000 49.873 176 GLU BBB CA 1
ATOM 2488 C C . GLU A 1 203 ? 3.410 10.066 63.182 1.000 49.469 176 GLU BBB C 1
ATOM 2489 O O . GLU A 1 203 ? 2.593 9.322 63.757 1.000 48.647 176 GLU BBB O 1
ATOM 2501 N N . LEU A 1 204 ? 4.620 10.327 63.669 1.000 45.154 177 LEU BBB N 1
ATOM 2502 C CA . LEU A 1 204 ? 5.090 9.688 64.920 1.000 48.195 177 LEU BBB CA 1
ATOM 2503 C C . LEU A 1 204 ? 4.149 10.101 66.066 1.000 53.136 177 LEU BBB C 1
ATOM 2504 O O . LEU A 1 204 ? 3.808 9.241 66.908 1.000 56.434 177 LEU BBB O 1
ATOM 2520 N N . MET A 1 205 ? 3.746 11.375 66.079 1.000 52.089 178 MET BBB N 1
ATOM 2521 C CA . MET A 1 205 ? 2.806 11.943 67.068 1.000 51.273 178 MET BBB CA 1
ATOM 2522 C C . MET A 1 205 ? 1.499 11.151 67.014 1.000 48.507 178 MET BBB C 1
ATOM 2523 O O . MET A 1 205 ? 1.093 10.621 68.048 1.000 45.333 178 MET BBB O 1
ATOM 2537 N N . ALA A 1 206 ? 0.867 11.079 65.844 1.000 45.409 179 ALA BBB N 1
ATOM 2538 C CA . ALA A 1 206 ? -0.458 10.445 65.681 1.000 48.418 179 ALA BBB CA 1
ATOM 2539 C C . ALA A 1 206 ? -0.366 8.954 66.081 1.000 54.759 179 ALA BBB C 1
ATOM 2540 O O . ALA A 1 206 ? -1.294 8.461 66.727 1.000 52.368 179 ALA BBB O 1
ATOM 2547 N N . LEU A 1 207 ? 0.746 8.276 65.789 1.000 50.174 180 LEU BBB N 1
ATOM 2548 C CA . LEU A 1 207 ? 0.897 6.845 66.124 1.000 50.557 180 LEU BBB CA 1
ATOM 2549 C C . LEU A 1 207 ? 0.996 6.676 67.648 1.000 50.333 180 LEU BBB C 1
ATOM 2550 O O . LEU A 1 207 ? 0.335 5.766 68.204 1.000 48.698 180 LEU BBB O 1
ATOM 2566 N N . VAL A 1 208 ? 1.797 7.512 68.305 1.000 56.325 181 VAL BBB N 1
ATOM 2567 C CA . VAL A 1 208 ? 1.944 7.469 69.785 1.000 55.023 181 VAL BBB CA 1
ATOM 2568 C C . VAL A 1 208 ? 0.580 7.753 70.442 1.000 56.424 181 VAL BBB C 1
ATOM 2569 O O . VAL A 1 208 ? 0.174 6.998 71.337 1.000 52.024 181 VAL BBB O 1
ATOM 2582 N N . VAL A 1 209 ? -0.123 8.781 69.991 1.000 47.621 182 VAL BBB N 1
ATOM 2583 C CA . VAL A 1 209 ? -1.456 9.147 70.541 1.000 58.520 182 VAL BBB CA 1
ATOM 2584 C C . VAL A 1 209 ? -2.394 7.943 70.363 1.000 59.803 182 VAL BBB C 1
ATOM 2585 O O . VAL A 1 209 ? -3.108 7.599 71.310 1.000 59.520 182 VAL BBB O 1
ATOM 2598 N N . SER A 1 210 ? -2.390 7.335 69.186 1.000 61.096 183 SER BBB N 1
ATOM 2599 C CA . SER A 1 210 ? -3.297 6.224 68.798 1.000 56.368 183 SER BBB CA 1
ATOM 2600 C C . SER A 1 210 ? -3.079 5.023 69.726 1.000 58.585 183 SER BBB C 1
ATOM 2601 O O . SER A 1 210 ? -4.074 4.394 70.173 1.000 48.513 183 SER BBB O 1
ATOM 2609 N N . ARG A 1 211 ? -1.812 4.711 70.002 1.000 52.074 184 ARG BBB N 1
ATOM 2610 C CA . ARG A 1 211 ? -1.447 3.518 70.801 1.000 59.999 184 ARG BBB CA 1
ATOM 2611 C C . ARG A 1 211 ? -1.767 3.816 72.269 1.000 62.312 184 ARG BBB C 1
ATOM 2612 O O . ARG A 1 211 ? -2.398 2.964 72.901 1.000 60.191 184 ARG BBB O 1
ATOM 2633 N N . ARG A 1 212 ? -1.408 5.006 72.766 1.000 64.090 185 ARG BBB N 1
ATOM 2634 C CA . ARG A 1 212 ? -1.734 5.454 74.148 1.000 53.129 185 ARG BBB CA 1
ATOM 2635 C C . ARG A 1 212 ? -3.249 5.433 74.335 1.000 50.990 185 ARG BBB C 1
ATOM 2636 O O . ARG A 1 212 ? -3.691 4.990 75.403 1.000 57.329 185 ARG BBB O 1
ATOM 2657 N N . GLN A 1 213 ? -4.017 5.848 73.326 1.000 53.609 186 GLN BBB N 1
ATOM 2658 C CA . GLN A 1 213 ? -5.510 5.835 73.393 1.000 53.401 186 GLN BBB CA 1
ATOM 2659 C C . GLN A 1 213 ? -6.005 4.383 73.559 1.000 58.767 186 GLN BBB C 1
ATOM 2660 O O . GLN A 1 213 ? -6.988 4.159 74.278 1.000 57.507 186 GLN BBB O 1
ATOM 2674 N N . TYR A 1 214 ? -5.371 3.437 72.871 1.000 63.348 187 TYR BBB N 1
ATOM 2675 C CA . TYR A 1 214 ? -5.707 1.998 72.958 1.000 68.768 187 TYR BBB CA 1
ATOM 2676 C C . TYR A 1 214 ? -5.470 1.538 74.409 1.000 64.438 187 TYR BBB C 1
ATOM 2677 O O . TYR A 1 214 ? -6.382 0.932 74.980 1.000 67.086 187 TYR BBB O 1
ATOM 2695 N N . LEU A 1 215 ? -4.316 1.848 75.000 1.000 56.336 188 LEU BBB N 1
ATOM 2696 C CA . LEU A 1 215 ? -3.976 1.455 76.397 1.000 61.488 188 LEU BBB CA 1
ATOM 2697 C C . LEU A 1 215 ? -5.071 1.932 77.361 1.000 69.811 188 LEU BBB C 1
ATOM 2698 O O . LEU A 1 215 ? -5.432 1.185 78.288 1.000 89.342 188 LEU BBB O 1
ATOM 2714 N N . VAL A 1 216 ? -5.550 3.150 77.146 1.000 65.542 189 VAL BBB N 1
ATOM 2715 C CA . VAL A 1 216 ? -6.485 3.874 78.052 1.000 71.539 189 VAL BBB CA 1
ATOM 2716 C C . VAL A 1 216 ? -7.875 3.248 77.882 1.000 70.792 189 VAL BBB C 1
ATOM 2717 O O . VAL A 1 216 ? -8.536 3.037 78.889 1.000 85.801 189 VAL BBB O 1
ATOM 2730 N N . GLU A 1 217 ? -8.296 2.942 76.657 1.000 65.131 190 GLU BBB N 1
ATOM 2731 C CA . GLU A 1 217 ? -9.623 2.345 76.379 1.000 74.582 190 GLU BBB CA 1
ATOM 2732 C C . GLU A 1 217 ? -9.595 0.817 76.518 1.000 81.075 190 GLU BBB C 1
ATOM 2733 O O . GLU A 1 217 ? -10.687 0.288 76.369 1.000 87.732 190 GLU BBB O 1
ATOM 2745 N N . CYS A 1 218 ? -8.452 0.124 76.754 1.000 93.850 191 CYS BBB N 1
ATOM 2746 C CA . CYS A 1 218 ? -8.441 -1.292 77.283 1.000 94.315 191 CYS BBB CA 1
ATOM 2747 C C . CYS A 1 218 ? -7.065 -1.708 77.851 1.000 93.346 191 CYS BBB C 1
ATOM 2748 O O . CYS A 1 218 ? -6.140 -1.834 77.060 1.000 69.175 191 CYS BBB O 1
ATOM 2755 N N . GLY A 1 219 ? -6.948 -1.941 79.173 1.000 102.997 192 GLY BBB N 1
ATOM 2756 C CA . GLY A 1 219 ? -5.749 -2.489 79.844 1.000 96.826 192 GLY BBB CA 1
ATOM 2757 C C . GLY A 1 219 ? -4.512 -1.649 79.583 1.000 95.452 192 GLY BBB C 1
ATOM 2758 O O . GLY A 1 219 ? -4.077 -0.968 80.530 1.000 88.442 192 GLY BBB O 1
ATOM 2762 N N . GLY B 1 44 ? 43.824 16.914 28.837 1.000 86.748 17 GLY DDD N 1
ATOM 2763 C CA . GLY B 1 44 ? 44.128 15.570 29.428 1.000 80.056 17 GLY DDD CA 1
ATOM 2764 C C . GLY B 1 44 ? 42.982 15.020 30.275 1.000 86.542 17 GLY DDD C 1
ATOM 2765 O O . GLY B 1 44 ? 43.277 14.360 31.292 1.000 82.717 17 GLY DDD O 1
ATOM 2769 N N . VAL B 1 45 ? 41.714 15.299 29.925 1.000 75.941 18 VAL DDD N 1
ATOM 2770 C CA . VAL B 1 45 ? 40.542 14.816 30.715 1.000 71.582 18 VAL DDD CA 1
ATOM 2771 C C . VAL B 1 45 ? 40.211 13.394 30.239 1.000 64.430 18 VAL DDD C 1
ATOM 2772 O O . VAL B 1 45 ? 39.680 12.586 31.064 1.000 69.372 18 VAL DDD O 1
ATOM 2785 N N . LEU B 1 46 ? 40.520 13.070 28.980 1.000 58.789 19 LEU DDD N 1
ATOM 2786 C CA . LEU B 1 46 ? 40.007 11.815 28.347 1.000 61.993 19 LEU DDD CA 1
ATOM 2787 C C . LEU B 1 46 ? 40.630 10.596 29.045 1.000 55.406 19 LEU DDD C 1
ATOM 2788 O O . LEU B 1 46 ? 39.873 9.631 29.294 1.000 50.844 19 LEU DDD O 1
ATOM 2804 N N . LYS B 1 47 ? 41.937 10.651 29.353 1.000 55.638 20 LYS DDD N 1
ATOM 2805 C CA . LYS B 1 47 ? 42.694 9.551 30.029 1.000 57.668 20 LYS DDD CA 1
ATOM 2806 C C . LYS B 1 47 ? 41.962 9.091 31.300 1.000 53.277 20 LYS DDD C 1
ATOM 2807 O O . LYS B 1 47 ? 42.023 7.893 31.599 1.000 65.842 20 LYS DDD O 1
ATOM 2826 N N . GLY B 1 48 ? 41.292 9.995 32.021 1.000 58.670 21 GLY DDD N 1
ATOM 2827 C CA . GLY B 1 48 ? 40.672 9.698 33.324 1.000 54.390 21 GLY DDD CA 1
ATOM 2828 C C . GLY B 1 48 ? 39.243 9.193 33.240 1.000 50.223 21 GLY DDD C 1
ATOM 2829 O O . GLY B 1 48 ? 38.633 9.010 34.279 1.000 63.569 21 GLY DDD O 1
ATOM 2833 N N . ILE B 1 49 ? 38.706 8.958 32.052 1.000 59.812 22 ILE DDD N 1
ATOM 2834 C CA . ILE B 1 49 ? 37.309 8.459 31.884 1.000 53.028 22 ILE DDD CA 1
ATOM 2835 C C . ILE B 1 49 ? 37.390 6.941 31.745 1.000 53.632 22 ILE DDD C 1
ATOM 2836 O O . ILE B 1 49 ? 38.207 6.447 30.934 1.000 50.597 22 ILE DDD O 1
ATOM 2852 N N . TYR B 1 50 ? 36.626 6.231 32.563 1.000 60.588 23 TYR DDD N 1
ATOM 2853 C CA . TYR B 1 50 ? 36.710 4.755 32.658 1.000 58.231 23 TYR DDD CA 1
ATOM 2854 C C . TYR B 1 50 ? 35.639 4.212 31.711 1.000 58.304 23 TYR DDD C 1
ATOM 2855 O O . TYR B 1 50 ? 34.463 4.137 32.107 1.000 50.332 23 TYR DDD O 1
ATOM 2873 N N . LEU B 1 51 ? 36.035 3.872 30.474 1.000 51.986 24 LEU DDD N 1
ATOM 2874 C CA . LEU B 1 51 ? 35.070 3.592 29.366 1.000 51.226 24 LEU DDD CA 1
ATOM 2875 C C . LEU B 1 51 ? 34.834 2.086 29.233 1.000 52.823 24 LEU DDD C 1
ATOM 2876 O O . LEU B 1 51 ? 33.699 1.685 28.907 1.000 49.411 24 LEU DDD O 1
ATOM 2892 N N . ALA B 1 52 ? 35.857 1.284 29.533 1.000 47.144 25 ALA DDD N 1
ATOM 2893 C CA . ALA B 1 52 ? 35.882 -0.162 29.233 1.000 53.826 25 ALA DDD CA 1
ATOM 2894 C C . ALA B 1 52 ? 34.637 -0.890 29.748 1.000 47.259 25 ALA DDD C 1
ATOM 2895 O O . ALA B 1 52 ? 34.147 -1.815 29.096 1.000 47.683 25 ALA DDD O 1
ATOM 2902 N N . PRO B 1 53 ? 34.112 -0.595 30.953 1.000 43.619 26 PRO DDD N 1
ATOM 2903 C CA . PRO B 1 53 ? 32.939 -1.311 31.452 1.000 46.458 26 PRO DDD CA 1
ATOM 2904 C C . PRO B 1 53 ? 31.717 -1.111 30.551 1.000 48.412 26 PRO DDD C 1
ATOM 2905 O O . PRO B 1 53 ? 30.910 -2.019 30.418 1.000 60.433 26 PRO DDD O 1
ATOM 2916 N N . TYR B 1 54 ? 31.585 0.064 29.948 1.000 50.598 27 TYR DDD N 1
ATOM 2917 C CA . TYR B 1 54 ? 30.483 0.356 28.994 1.000 47.763 27 TYR DDD CA 1
ATOM 2918 C C . TYR B 1 54 ? 30.764 -0.369 27.666 1.000 45.805 27 TYR DDD C 1
ATOM 2919 O O . TYR B 1 54 ? 29.830 -0.907 27.049 1.000 51.250 27 TYR DDD O 1
ATOM 2937 N N . MET B 1 55 ? 32.026 -0.493 27.267 1.000 52.564 28 MET DDD N 1
ATOM 2938 C CA . MET B 1 55 ? 32.408 -1.367 26.120 1.000 53.423 28 MET DDD CA 1
ATOM 2939 C C . MET B 1 55 ? 31.972 -2.801 26.402 1.000 50.729 28 MET DDD C 1
ATOM 2940 O O . MET B 1 55 ? 31.391 -3.413 25.495 1.000 54.005 28 MET DDD O 1
ATOM 2954 N N . GLN B 1 56 ? 32.251 -3.316 27.607 1.000 57.198 29 GLN DDD N 1
ATOM 2955 C CA . GLN B 1 56 ? 31.844 -4.691 28.023 1.000 61.063 29 GLN DDD CA 1
ATOM 2956 C C . GLN B 1 56 ? 30.350 -4.872 27.740 1.000 54.508 29 GLN DDD C 1
ATOM 2957 O O . GLN B 1 56 ? 29.966 -5.782 27.002 1.000 57.229 29 GLN DDD O 1
ATOM 2971 N N . VAL B 1 57 ? 29.537 -3.984 28.288 1.000 52.066 30 VAL DDD N 1
ATOM 2972 C CA . VAL B 1 57 ? 28.067 -4.031 28.090 1.000 56.822 30 VAL DDD CA 1
ATOM 2973 C C . VAL B 1 57 ? 27.783 -4.099 26.597 1.000 49.592 30 VAL DDD C 1
ATOM 2974 O O . VAL B 1 57 ? 26.992 -4.947 26.208 1.000 57.114 30 VAL DDD O 1
ATOM 2987 N N . ALA B 1 58 ? 28.416 -3.233 25.801 1.000 50.455 31 ALA DDD N 1
ATOM 2988 C CA . ALA B 1 58 ? 28.133 -3.096 24.356 1.000 48.989 31 ALA DDD CA 1
ATOM 2989 C C . ALA B 1 58 ? 28.370 -4.436 23.661 1.000 52.331 31 ALA DDD C 1
ATOM 2990 O O . ALA B 1 58 ? 27.690 -4.675 22.667 1.000 51.185 31 ALA DDD O 1
ATOM 2997 N N . THR B 1 59 ? 29.271 -5.290 24.170 1.000 55.168 32 THR DDD N 1
ATOM 2998 C CA . THR B 1 59 ? 29.565 -6.625 23.570 1.000 54.918 32 THR DDD CA 1
ATOM 2999 C C . THR B 1 59 ? 28.316 -7.526 23.538 1.000 53.770 32 THR DDD C 1
ATOM 3000 O O . THR B 1 59 ? 28.282 -8.484 22.747 1.000 53.785 32 THR DDD O 1
ATOM 3011 N N . ALA B 1 60 ? 27.281 -7.223 24.305 1.000 58.792 33 ALA DDD N 1
ATOM 3012 C CA . ALA B 1 60 ? 25.973 -7.907 24.156 1.000 57.210 33 ALA DDD CA 1
ATOM 3013 C C . ALA B 1 60 ? 25.473 -7.786 22.711 1.000 57.148 33 ALA DDD C 1
ATOM 3014 O O . ALA B 1 60 ? 24.703 -8.623 22.322 1.000 63.703 33 ALA DDD O 1
ATOM 3021 N N . LEU B 1 61 ? 25.842 -6.748 21.954 1.000 60.866 34 LEU DDD N 1
ATOM 3022 C CA . LEU B 1 61 ? 25.305 -6.537 20.577 1.000 61.601 34 LEU DDD CA 1
ATOM 3023 C C . LEU B 1 61 ? 26.038 -7.400 19.546 1.000 56.975 34 LEU DDD C 1
ATOM 3024 O O . LEU B 1 61 ? 25.579 -7.434 18.402 1.000 61.229 34 LEU DDD O 1
ATOM 3040 N N . ILE B 1 62 ? 27.147 -8.032 19.913 1.000 57.356 35 ILE DDD N 1
ATOM 3041 C CA . ILE B 1 62 ? 27.994 -8.770 18.930 1.000 62.046 35 ILE DDD CA 1
ATOM 3042 C C . ILE B 1 62 ? 27.150 -9.907 18.332 1.000 68.406 35 ILE DDD C 1
ATOM 3043 O O . ILE B 1 62 ? 26.715 -10.751 19.116 1.000 80.501 35 ILE DDD O 1
ATOM 3059 N N . GLY B 1 63 ? 26.894 -9.863 17.013 1.000 86.660 36 GLY DDD N 1
ATOM 3060 C CA . GLY B 1 63 ? 26.120 -10.838 16.212 1.000 92.702 36 GLY DDD CA 1
ATOM 3061 C C . GLY B 1 63 ? 24.858 -10.261 15.551 1.000 111.818 36 GLY DDD C 1
ATOM 3062 O O . GLY B 1 63 ? 24.027 -11.076 15.142 1.000 114.455 36 GLY DDD O 1
ATOM 3066 N N . LYS B 1 64 ? 24.709 -8.930 15.400 1.000 120.698 37 LYS DDD N 1
ATOM 3067 C CA . LYS B 1 64 ? 23.432 -8.224 15.041 1.000 127.260 37 LYS DDD CA 1
ATOM 3068 C C . LYS B 1 64 ? 23.646 -7.132 13.970 1.000 133.140 37 LYS DDD C 1
ATOM 3069 O O . LYS B 1 64 ? 24.738 -6.507 13.980 1.000 106.538 37 LYS DDD O 1
ATOM 3088 N N . ALA B 1 65 ? 22.626 -6.822 13.138 1.000 142.503 38 ALA DDD N 1
ATOM 3089 C CA . ALA B 1 65 ? 22.707 -5.823 12.034 1.000 132.468 38 ALA DDD CA 1
ATOM 3090 C C . ALA B 1 65 ? 21.611 -4.737 12.106 1.000 116.734 38 ALA DDD C 1
ATOM 3091 O O . ALA B 1 65 ? 20.425 -5.078 12.146 1.000 109.218 38 ALA DDD O 1
ATOM 3098 N N A GLY B 1 70 ? 24.852 -1.106 10.247 0.500 102.241 43 GLY DDD N 1
ATOM 3099 N N B GLY B 1 70 ? 24.852 -1.105 10.248 0.500 102.236 43 GLY DDD N 1
ATOM 3100 C CA A GLY B 1 70 ? 25.527 -2.287 9.676 0.500 105.762 43 GLY DDD CA 1
ATOM 3101 C CA B GLY B 1 70 ? 25.527 -2.287 9.676 0.500 105.760 43 GLY DDD CA 1
ATOM 3102 C C A GLY B 1 70 ? 25.823 -3.319 10.754 0.500 106.796 43 GLY DDD C 1
ATOM 3103 C C B GLY B 1 70 ? 25.823 -3.319 10.754 0.500 106.795 43 GLY DDD C 1
ATOM 3104 O O A GLY B 1 70 ? 24.946 -4.169 11.005 0.500 117.621 43 GLY DDD O 1
ATOM 3105 O O B GLY B 1 70 ? 24.946 -4.169 11.005 0.500 117.620 43 GLY DDD O 1
ATOM 3112 N N . ASN B 1 71 ? 27.015 -3.243 11.358 1.000 91.530 44 ASN DDD N 1
ATOM 3113 C CA . ASN B 1 71 ? 27.439 -4.049 12.541 1.000 71.743 44 ASN DDD CA 1
ATOM 3114 C C . ASN B 1 71 ? 27.209 -3.209 13.813 1.000 64.723 44 ASN DDD C 1
ATOM 3115 O O . ASN B 1 71 ? 27.898 -2.189 13.995 1.000 61.241 44 ASN DDD O 1
ATOM 3126 N N . MET B 1 72 ? 26.267 -3.609 14.666 1.000 55.208 45 MET DDD N 1
ATOM 3127 C CA . MET B 1 72 ? 25.734 -2.770 15.777 1.000 55.061 45 MET DDD CA 1
ATOM 3128 C C . MET B 1 72 ? 26.840 -2.513 16.823 1.000 58.063 45 MET DDD C 1
ATOM 3129 O O . MET B 1 72 ? 26.913 -1.377 17.337 1.000 50.664 45 MET DDD O 1
ATOM 3143 N N . PHE B 1 73 ? 27.676 -3.514 17.140 1.000 48.282 46 PHE DDD N 1
ATOM 3144 C CA . PHE B 1 73 ? 28.753 -3.347 18.137 1.000 44.824 46 PHE DDD CA 1
ATOM 3145 C C . PHE B 1 73 ? 29.736 -2.287 17.625 1.000 45.066 46 PHE DDD C 1
ATOM 3146 O O . PHE B 1 73 ? 29.967 -1.296 18.319 1.000 42.616 46 PHE DDD O 1
ATOM 3163 N N . ARG B 1 74 ? 30.271 -2.464 16.420 1.000 44.746 47 ARG DDD N 1
ATOM 3164 C CA . ARG B 1 74 ? 31.249 -1.510 15.836 1.000 45.984 47 ARG DDD CA 1
ATOM 3165 C C . ARG B 1 74 ? 30.613 -0.121 15.783 1.000 45.297 47 ARG DDD C 1
ATOM 3166 O O . ARG B 1 74 ? 31.287 0.865 16.087 1.000 48.863 47 ARG DDD O 1
ATOM 3187 N N . HIS B 1 75 ? 29.332 -0.063 15.495 1.000 43.977 48 HIS DDD N 1
ATOM 3188 C CA . HIS B 1 75 ? 28.585 1.208 15.375 1.000 48.109 48 HIS DDD CA 1
ATOM 3189 C C . HIS B 1 75 ? 28.610 1.957 16.717 1.000 53.297 48 HIS DDD C 1
ATOM 3190 O O . HIS B 1 75 ? 28.718 3.208 16.675 1.000 49.785 48 HIS DDD O 1
ATOM 3205 N N . GLN B 1 76 ? 28.537 1.258 17.853 1.000 49.190 49 GLN DDD N 1
ATOM 3206 C CA . GLN B 1 76 ? 28.591 1.915 19.188 1.000 49.097 49 GLN DDD CA 1
ATOM 3207 C C . GLN B 1 76 ? 29.983 2.531 19.338 1.000 46.739 49 GLN DDD C 1
ATOM 3208 O O . GLN B 1 76 ? 30.090 3.719 19.666 1.000 46.092 49 GLN DDD O 1
ATOM 3222 N N . VAL B 1 77 ? 31.031 1.755 19.098 1.000 45.502 50 VAL DDD N 1
ATOM 3223 C CA . VAL B 1 77 ? 32.425 2.242 19.317 1.000 48.961 50 VAL DDD CA 1
ATOM 3224 C C . VAL B 1 77 ? 32.717 3.353 18.303 1.000 45.681 50 VAL DDD C 1
ATOM 3225 O O . VAL B 1 77 ? 33.329 4.318 18.694 1.000 45.918 50 VAL DDD O 1
ATOM 3238 N N . ASP B 1 78 ? 32.197 3.273 17.082 1.000 46.682 51 ASP DDD N 1
ATOM 3239 C CA . ASP B 1 78 ? 32.450 4.298 16.037 1.000 53.696 51 ASP DDD CA 1
ATOM 3240 C C . ASP B 1 78 ? 31.752 5.606 16.449 1.000 47.575 51 ASP DDD C 1
ATOM 3241 O O . ASP B 1 78 ? 32.328 6.692 16.214 1.000 45.573 51 ASP DDD O 1
ATOM 3250 N N . THR B 1 79 ? 30.568 5.517 17.047 1.000 44.456 52 THR DDD N 1
ATOM 3251 C CA . THR B 1 79 ? 29.803 6.683 17.534 1.000 44.106 52 THR DDD CA 1
ATOM 3252 C C . THR B 1 79 ? 30.622 7.391 18.622 1.000 51.030 52 THR DDD C 1
ATOM 3253 O O . THR B 1 79 ? 30.718 8.642 18.580 1.000 55.187 52 THR DDD O 1
ATOM 3264 N N . MET B 1 80 ? 31.204 6.635 19.552 1.000 48.520 53 MET DDD N 1
ATOM 3265 C CA . MET B 1 80 ? 32.090 7.190 20.601 1.000 43.130 53 MET DDD CA 1
ATOM 3266 C C . MET B 1 80 ? 33.278 7.873 19.935 1.000 42.133 53 MET DDD C 1
ATOM 3267 O O . MET B 1 80 ? 33.604 9.014 20.316 1.000 43.823 53 MET DDD O 1
ATOM 3281 N N . ALA B 1 81 ? 33.910 7.208 18.973 1.000 44.467 54 ALA DDD N 1
ATOM 3282 C CA . ALA B 1 81 ? 35.082 7.742 18.239 1.000 46.104 54 ALA DDD CA 1
ATOM 3283 C C . ALA B 1 81 ? 34.687 9.070 17.589 1.000 45.009 54 ALA DDD C 1
ATOM 3284 O O . ALA B 1 81 ? 35.458 10.017 17.661 1.000 48.268 54 ALA DDD O 1
ATOM 3291 N N . ILE B 1 82 ? 33.487 9.163 17.033 1.000 39.146 55 ILE DDD N 1
ATOM 3292 C CA . ILE B 1 82 ? 33.095 10.387 16.298 1.000 45.736 55 ILE DDD CA 1
ATOM 3293 C C . ILE B 1 82 ? 33.007 11.517 17.329 1.000 46.426 55 ILE DDD C 1
ATOM 3294 O O . ILE B 1 82 ? 33.524 12.615 17.071 1.000 42.532 55 ILE DDD O 1
ATOM 3310 N N . LEU B 1 83 ? 32.438 11.244 18.498 1.000 46.394 56 LEU DDD N 1
ATOM 3311 C CA . LEU B 1 83 ? 32.267 12.273 19.544 1.000 42.183 56 LEU DDD CA 1
ATOM 3312 C C . LEU B 1 83 ? 33.646 12.775 19.977 1.000 48.729 56 LEU DDD C 1
ATOM 3313 O O . LEU B 1 83 ? 33.815 14.018 20.046 1.000 49.832 56 LEU DDD O 1
ATOM 3329 N N . ILE B 1 84 ? 34.608 11.866 20.191 1.000 44.859 57 ILE DDD N 1
ATOM 3330 C CA . ILE B 1 84 ? 35.980 12.251 20.606 1.000 49.114 57 ILE DDD CA 1
ATOM 3331 C C . ILE B 1 84 ? 36.611 13.066 19.473 1.000 52.574 57 ILE DDD C 1
ATOM 3332 O O . ILE B 1 84 ? 37.273 14.079 19.766 1.000 52.110 57 ILE DDD O 1
ATOM 3348 N N . ASP B 1 85 ? 36.384 12.650 18.228 1.000 54.678 58 ASP DDD N 1
ATOM 3349 C CA . ASP B 1 85 ? 36.917 13.329 17.018 1.000 54.255 58 ASP DDD CA 1
ATOM 3350 C C . ASP B 1 85 ? 36.492 14.802 17.028 1.000 50.850 58 ASP DDD C 1
ATOM 3351 O O . ASP B 1 85 ? 37.321 15.641 16.678 1.000 56.003 58 ASP DDD O 1
ATOM 3360 N N . TYR B 1 86 ? 35.244 15.090 17.400 1.000 45.686 59 TYR DDD N 1
ATOM 3361 C CA . TYR B 1 86 ? 34.671 16.453 17.408 1.000 44.783 59 TYR DDD CA 1
ATOM 3362 C C . TYR B 1 86 ? 34.977 17.155 18.739 1.000 52.059 59 TYR DDD C 1
ATOM 3363 O O . TYR B 1 86 ? 34.418 18.249 18.970 1.000 52.540 59 TYR DDD O 1
ATOM 3381 N N . GLY B 1 87 ? 35.774 16.536 19.617 1.000 50.842 60 GLY DDD N 1
ATOM 3382 C CA . GLY B 1 87 ? 36.288 17.156 20.853 1.000 47.642 60 GLY DDD CA 1
ATOM 3383 C C . GLY B 1 87 ? 35.299 17.140 22.010 1.000 49.079 60 GLY DDD C 1
ATOM 3384 O O . GLY B 1 87 ? 35.536 17.895 22.971 1.000 50.866 60 GLY DDD O 1
ATOM 3388 N N . TYR B 1 88 ? 34.229 16.345 21.947 1.000 45.105 61 TYR DDD N 1
ATOM 3389 C CA . TYR B 1 88 ? 33.342 16.083 23.096 1.000 49.338 61 TYR DDD CA 1
ATOM 3390 C C . TYR B 1 88 ? 34.029 15.081 24.039 1.000 58.440 61 TYR DDD C 1
ATOM 3391 O O . TYR B 1 88 ? 34.056 13.900 23.727 1.000 81.520 61 TYR DDD O 1
ATOM 3409 N N . ILE B 1 89 ? 34.607 15.564 25.134 1.000 65.893 62 ILE DDD N 1
ATOM 3410 C CA . ILE B 1 89 ? 35.309 14.785 26.189 1.000 67.361 62 ILE DDD CA 1
ATOM 3411 C C . ILE B 1 89 ? 34.449 14.920 27.447 1.000 61.977 62 ILE DDD C 1
ATOM 3412 O O . ILE B 1 89 ? 34.865 15.601 28.355 1.000 73.523 62 ILE DDD O 1
ATOM 3428 N N . ASP B 1 90 ? 33.222 14.440 27.384 1.000 59.176 63 ASP DDD N 1
ATOM 3429 C CA . ASP B 1 90 ? 32.232 14.503 28.477 1.000 54.742 63 ASP DDD CA 1
ATOM 3430 C C . ASP B 1 90 ? 31.945 13.062 28.903 1.000 54.435 63 ASP DDD C 1
ATOM 3431 O O . ASP B 1 90 ? 31.404 12.276 28.083 1.000 57.505 63 ASP DDD O 1
ATOM 3440 N N . SER B 1 91 ? 32.249 12.748 30.148 1.000 52.874 64 SER DDD N 1
ATOM 3441 C CA . SER B 1 91 ? 32.169 11.385 30.719 1.000 56.830 64 SER DDD CA 1
ATOM 3442 C C . SER B 1 91 ? 30.818 10.749 30.353 1.000 55.609 64 SER DDD C 1
ATOM 3443 O O . SER B 1 91 ? 30.766 9.669 29.732 1.000 57.312 64 SER DDD O 1
ATOM 3451 N N . VAL B 1 92 ? 29.735 11.413 30.690 1.000 59.154 65 VAL DDD N 1
ATOM 3452 C CA . VAL B 1 92 ? 28.383 10.792 30.567 1.000 62.478 65 VAL DDD CA 1
ATOM 3453 C C . VAL B 1 92 ? 28.078 10.503 29.089 1.000 57.855 65 VAL DDD C 1
ATOM 3454 O O . VAL B 1 92 ? 27.568 9.407 28.777 1.000 62.065 65 VAL DDD O 1
ATOM 3467 N N . LEU B 1 93 ? 28.377 11.453 28.213 1.000 56.903 66 LEU DDD N 1
ATOM 3468 C CA . LEU B 1 93 ? 28.086 11.364 26.763 1.000 54.375 66 LEU DDD CA 1
ATOM 3469 C C . LEU B 1 93 ? 28.909 10.230 26.136 1.000 54.499 66 LEU DDD C 1
ATOM 3470 O O . LEU B 1 93 ? 28.310 9.339 25.464 1.000 45.203 66 LEU DDD O 1
ATOM 3486 N N . LEU B 1 94 ? 30.221 10.201 26.384 1.000 49.977 67 LEU DDD N 1
ATOM 3487 C CA . LEU B 1 94 ? 31.069 9.118 25.811 1.000 54.321 67 LEU DDD CA 1
ATOM 3488 C C . LEU B 1 94 ? 30.574 7.767 26.313 1.000 49.750 67 LEU DDD C 1
ATOM 3489 O O . LEU B 1 94 ? 30.474 6.836 25.491 1.000 58.755 67 LEU DDD O 1
ATOM 3505 N N . LYS B 1 95 ? 30.234 7.680 27.599 1.000 51.121 68 LYS DDD N 1
ATOM 3506 C CA . LYS B 1 95 ? 29.759 6.404 28.203 1.000 54.380 68 LYS DDD CA 1
ATOM 3507 C C . LYS B 1 95 ? 28.438 5.984 27.548 1.000 49.661 68 LYS DDD C 1
ATOM 3508 O O . LYS B 1 95 ? 28.304 4.810 27.117 1.000 48.510 68 LYS DDD O 1
ATOM 3527 N N . ALA B 1 96 ? 27.483 6.902 27.452 1.000 49.584 69 ALA DDD N 1
ATOM 3528 C CA . ALA B 1 96 ? 26.179 6.631 26.806 1.000 50.226 69 ALA DDD CA 1
ATOM 3529 C C . ALA B 1 96 ? 26.419 6.207 25.352 1.000 51.320 69 ALA DDD C 1
ATOM 3530 O O . ALA B 1 96 ? 25.724 5.298 24.872 1.000 56.598 69 ALA DDD O 1
ATOM 3537 N N . SER B 1 97 ? 27.385 6.830 24.666 1.000 50.381 70 SER DDD N 1
ATOM 3538 C CA . SER B 1 97 ? 27.604 6.595 23.220 1.000 47.219 70 SER DDD CA 1
ATOM 3539 C C . SER B 1 97 ? 27.950 5.125 23.025 1.000 43.090 70 SER DDD C 1
ATOM 3540 O O . SER B 1 97 ? 27.460 4.539 22.054 1.000 50.598 70 SER DDD O 1
ATOM 3548 N N . LEU B 1 98 ? 28.679 4.519 23.963 1.000 45.511 71 LEU DDD N 1
ATOM 3549 C CA . LEU B 1 98 ? 29.090 3.086 23.865 1.000 49.077 71 LEU DDD CA 1
ATOM 3550 C C . LEU B 1 98 ? 27.899 2.119 23.999 1.000 46.637 71 LEU DDD C 1
ATOM 3551 O O . LEU B 1 98 ? 28.021 0.966 23.551 1.000 47.532 71 LEU DDD O 1
ATOM 3567 N N . ILE B 1 99 ? 26.768 2.537 24.546 1.000 49.554 72 ILE DDD N 1
ATOM 3568 C CA . ILE B 1 99 ? 25.625 1.600 24.795 1.000 54.800 72 ILE DDD CA 1
ATOM 3569 C C . ILE B 1 99 ? 24.309 2.237 24.344 1.000 54.806 72 ILE DDD C 1
ATOM 3570 O O . ILE B 1 99 ? 23.273 1.736 24.764 1.000 64.619 72 ILE DDD O 1
ATOM 3586 N N . HIS B 1 100 ? 24.334 3.246 23.477 1.000 54.318 73 HIS DDD N 1
ATOM 3587 C CA . HIS B 1 100 ? 23.118 4.037 23.157 1.000 59.342 73 HIS DDD CA 1
ATOM 3588 C C . HIS B 1 100 ? 22.063 3.159 22.473 1.000 55.066 73 HIS DDD C 1
ATOM 3589 O O . HIS B 1 100 ? 20.895 3.493 22.628 1.000 63.152 73 HIS DDD O 1
ATOM 3604 N N . ASP B 1 101 ? 22.427 2.051 21.821 1.000 53.871 74 ASP DDD N 1
ATOM 3605 C CA . ASP B 1 101 ? 21.459 1.170 21.107 1.000 60.864 74 ASP DDD CA 1
ATOM 3606 C C . ASP B 1 101 ? 21.240 -0.135 21.879 1.000 68.109 74 ASP DDD C 1
ATOM 3607 O O . ASP B 1 101 ? 20.533 -1.026 21.366 1.000 62.221 74 ASP DDD O 1
ATOM 3616 N N . VAL B 1 102 ? 21.826 -0.291 23.062 1.000 65.265 75 VAL DDD N 1
ATOM 3617 C CA . VAL B 1 102 ? 21.737 -1.580 23.808 1.000 62.565 75 VAL DDD CA 1
ATOM 3618 C C . VAL B 1 102 ? 20.304 -1.784 24.321 1.000 58.949 75 VAL DDD C 1
ATOM 3619 O O . VAL B 1 102 ? 19.808 -2.902 24.224 1.000 49.813 75 VAL DDD O 1
ATOM 3632 N N . ILE B 1 103 ? 19.657 -0.751 24.850 1.000 61.323 76 ILE DDD N 1
ATOM 3633 C CA . ILE B 1 103 ? 18.245 -0.838 25.326 1.000 71.786 76 ILE DDD CA 1
ATOM 3634 C C . ILE B 1 103 ? 17.323 -1.070 24.127 1.000 69.289 76 ILE DDD C 1
ATOM 3635 O O . ILE B 1 103 ? 16.437 -1.916 24.227 1.000 76.672 76 ILE DDD O 1
ATOM 3651 N N . GLU B 1 104 ? 17.562 -0.370 23.023 1.000 71.497 77 GLU DDD N 1
ATOM 3652 C CA . GLU B 1 104 ? 16.693 -0.420 21.827 1.000 68.627 77 GLU DDD CA 1
ATOM 3653 C C . GLU B 1 104 ? 16.725 -1.799 21.173 1.000 62.245 77 GLU DDD C 1
ATOM 3654 O O . GLU B 1 104 ? 15.688 -2.221 20.675 1.000 62.499 77 GLU DDD O 1
ATOM 3666 N N . ASN B 1 105 ? 17.883 -2.451 21.133 1.000 62.969 78 ASN DDD N 1
ATOM 3667 C CA . ASN B 1 105 ? 18.127 -3.620 20.247 1.000 64.729 78 ASN DDD CA 1
ATOM 3668 C C . ASN B 1 105 ? 18.214 -4.910 21.068 1.000 64.130 78 ASN DDD C 1
ATOM 3669 O O . ASN B 1 105 ? 18.259 -5.982 20.465 1.000 63.811 78 ASN DDD O 1
ATOM 3680 N N . ILE B 1 106 ? 18.226 -4.844 22.392 1.000 68.106 79 ILE DDD N 1
ATOM 3681 C CA . ILE B 1 106 ? 18.254 -6.088 23.219 1.000 78.453 79 ILE DDD CA 1
ATOM 3682 C C . ILE B 1 106 ? 16.979 -6.111 24.069 1.000 81.151 79 ILE DDD C 1
ATOM 3683 O O . ILE B 1 106 ? 16.848 -5.287 25.006 1.000 66.750 79 ILE DDD O 1
ATOM 3699 N N . GLU B 1 107 ? 16.074 -7.034 23.704 1.000 107.289 80 GLU DDD N 1
ATOM 3700 C CA . GLU B 1 107 ? 14.665 -7.145 24.172 1.000 107.911 80 GLU DDD CA 1
ATOM 3701 C C . GLU B 1 107 ? 14.701 -7.203 25.704 1.000 103.453 80 GLU DDD C 1
ATOM 3702 O O . GLU B 1 107 ? 14.069 -6.345 26.318 1.000 82.971 80 GLU DDD O 1
ATOM 3714 N N . ASP B 1 108 ? 15.469 -8.139 26.268 1.000 82.957 81 ASP DDD N 1
ATOM 3715 C CA . ASP B 1 108 ? 15.319 -8.590 27.666 1.000 89.327 81 ASP DDD CA 1
ATOM 3716 C C . ASP B 1 108 ? 16.471 -8.016 28.489 1.000 84.656 81 ASP DDD C 1
ATOM 3717 O O . ASP B 1 108 ? 17.013 -8.771 29.310 1.000 99.978 81 ASP DDD O 1
ATOM 3726 N N . PHE B 1 109 ? 16.879 -6.781 28.214 1.000 74.419 82 PHE DDD N 1
ATOM 3727 C CA . PHE B 1 109 ? 18.200 -6.291 28.676 1.000 67.344 82 PHE DDD CA 1
ATOM 3728 C C . PHE B 1 109 ? 18.140 -5.917 30.161 1.000 64.359 82 PHE DDD C 1
ATOM 3729 O O . PHE B 1 109 ? 17.308 -5.091 30.551 1.000 60.787 82 PHE DDD O 1
ATOM 3746 N N . ASN B 1 110 ? 19.050 -6.484 30.950 1.000 60.456 83 ASN DDD N 1
ATOM 3747 C CA . ASN B 1 110 ? 19.149 -6.236 32.407 1.000 70.928 83 ASN DDD CA 1
ATOM 3748 C C . ASN B 1 110 ? 19.816 -4.874 32.625 1.000 62.444 83 ASN DDD C 1
ATOM 3749 O O . ASN B 1 110 ? 21.048 -4.814 32.736 1.000 68.025 83 ASN DDD O 1
ATOM 3760 N N . VAL B 1 111 ? 18.995 -3.848 32.757 1.000 52.336 84 VAL DDD N 1
ATOM 3761 C CA . VAL B 1 111 ? 19.370 -2.437 33.026 1.000 60.548 84 VAL DDD CA 1
ATOM 3762 C C . VAL B 1 111 ? 20.328 -2.316 34.232 1.000 65.081 84 VAL DDD C 1
ATOM 3763 O O . VAL B 1 111 ? 21.083 -1.330 34.307 1.000 63.887 84 VAL DDD O 1
ATOM 3776 N N . ASN B 1 112 ? 20.342 -3.274 35.151 1.000 70.650 85 ASN DDD N 1
ATOM 3777 C CA . ASN B 1 112 ? 21.198 -3.203 36.365 1.000 67.796 85 ASN DDD CA 1
ATOM 3778 C C . ASN B 1 112 ? 22.669 -3.379 35.922 1.000 65.101 85 ASN DDD C 1
ATOM 3779 O O . ASN B 1 112 ? 23.563 -2.872 36.649 1.000 68.600 85 ASN DDD O 1
ATOM 3790 N N . GLU B 1 113 ? 22.931 -4.022 34.780 1.000 66.670 86 GLU DDD N 1
ATOM 3791 C CA . GLU B 1 113 ? 24.303 -4.161 34.184 1.000 71.684 86 GLU DDD CA 1
ATOM 3792 C C . GLU B 1 113 ? 24.914 -2.785 33.870 1.000 73.087 86 GLU DDD C 1
ATOM 3793 O O . GLU B 1 113 ? 26.153 -2.650 33.965 1.000 78.336 86 GLU DDD O 1
ATOM 3805 N N . ILE B 1 114 ? 24.081 -1.812 33.496 1.000 66.378 87 ILE DDD N 1
ATOM 3806 C CA . ILE B 1 114 ? 24.464 -0.385 33.322 1.000 52.562 87 ILE DDD CA 1
ATOM 3807 C C . ILE B 1 114 ? 24.552 0.279 34.688 1.000 55.690 87 ILE DDD C 1
ATOM 3808 O O . ILE B 1 114 ? 25.582 0.901 34.963 1.000 53.299 87 ILE DDD O 1
ATOM 3824 N N . LEU B 1 115 ? 23.504 0.179 35.512 1.000 64.878 88 LEU DDD N 1
ATOM 3825 C CA . LEU B 1 115 ? 23.367 1.013 36.751 1.000 65.536 88 LEU DDD CA 1
ATOM 3826 C C . LEU B 1 115 ? 24.418 0.624 37.803 1.000 59.385 88 LEU DDD C 1
ATOM 3827 O O . LEU B 1 115 ? 24.731 1.476 38.639 1.000 58.088 88 LEU DDD O 1
ATOM 3843 N N . SER B 1 116 ? 24.995 -0.581 37.732 1.000 60.789 89 SER DDD N 1
ATOM 3844 C CA . SER B 1 116 ? 26.031 -1.068 38.689 1.000 61.579 89 SER DDD CA 1
ATOM 3845 C C . SER B 1 116 ? 27.449 -0.514 38.465 1.000 65.178 89 SER DDD C 1
ATOM 3846 O O . SER B 1 116 ? 28.234 -0.631 39.414 1.000 65.563 89 SER DDD O 1
ATOM 3854 N N . ILE B 1 117 ? 27.734 0.155 37.345 1.000 60.676 90 ILE DDD N 1
ATOM 3855 C CA . ILE B 1 117 ? 29.126 0.395 36.896 1.000 52.513 90 ILE DDD CA 1
ATOM 3856 C C . ILE B 1 117 ? 29.789 1.481 37.734 1.000 51.753 90 ILE DDD C 1
ATOM 3857 O O . ILE B 1 117 ? 30.894 1.201 38.229 1.000 56.531 90 ILE DDD O 1
ATOM 3873 N N . ASP B 1 118 ? 29.213 2.681 37.847 1.000 51.447 91 ASP DDD N 1
ATOM 3874 C CA . ASP B 1 118 ? 29.918 3.811 38.512 1.000 55.964 91 ASP DDD CA 1
ATOM 3875 C C . ASP B 1 118 ? 28.916 4.883 38.963 1.000 59.838 91 ASP DDD C 1
ATOM 3876 O O . ASP B 1 118 ? 27.711 4.722 38.749 1.000 60.740 91 ASP DDD O 1
ATOM 3885 N N . SER B 1 119 ? 29.420 5.954 39.575 1.000 62.584 92 SER DDD N 1
ATOM 3886 C CA . SER B 1 119 ? 28.595 7.045 40.147 1.000 71.384 92 SER DDD CA 1
ATOM 3887 C C . SER B 1 119 ? 27.769 7.746 39.056 1.000 79.548 92 SER DDD C 1
ATOM 3888 O O . SER B 1 119 ? 26.762 8.366 39.414 1.000 82.368 92 SER DDD O 1
ATOM 3896 N N . GLU B 1 120 ? 28.146 7.635 37.778 1.000 80.599 93 GLU DDD N 1
ATOM 3897 C CA . GLU B 1 120 ? 27.459 8.357 36.665 1.000 71.036 93 GLU DDD CA 1
ATOM 3898 C C . GLU B 1 120 ? 26.428 7.454 35.970 1.000 64.608 93 GLU DDD C 1
ATOM 3899 O O . GLU B 1 120 ? 25.624 7.987 35.175 1.000 62.141 93 GLU DDD O 1
ATOM 3911 N N . SER B 1 121 ? 26.425 6.147 36.263 1.000 65.505 94 SER DDD N 1
ATOM 3912 C CA . SER B 1 121 ? 25.620 5.120 35.534 1.000 64.417 94 SER DDD CA 1
ATOM 3913 C C . SER B 1 121 ? 24.151 5.563 35.407 1.000 59.047 94 SER DDD C 1
ATOM 3914 O O . SER B 1 121 ? 23.500 5.240 34.396 1.000 58.458 94 SER DDD O 1
ATOM 3922 N N . GLY B 1 122 ? 23.654 6.302 36.397 1.000 65.690 95 GLY DDD N 1
ATOM 3923 C CA . GLY B 1 122 ? 22.280 6.823 36.410 1.000 67.449 95 GLY DDD CA 1
ATOM 3924 C C . GLY B 1 122 ? 22.081 7.898 35.352 1.000 65.468 95 GLY DDD C 1
ATOM 3925 O O . GLY B 1 122 ? 21.089 7.807 34.611 1.000 72.252 95 GLY DDD O 1
ATOM 3929 N N . GLN B 1 123 ? 22.974 8.884 35.288 1.000 61.002 96 GLN DDD N 1
ATOM 3930 C CA . GLN B 1 123 ? 22.961 9.945 34.242 1.000 66.643 96 GLN DDD CA 1
ATOM 3931 C C . GLN B 1 123 ? 23.147 9.329 32.850 1.000 68.512 96 GLN DDD C 1
ATOM 3932 O O . GLN B 1 123 ? 22.439 9.754 31.920 1.000 73.026 96 GLN DDD O 1
ATOM 3946 N N . VAL B 1 124 ? 24.029 8.339 32.719 1.000 61.524 97 VAL DDD N 1
ATOM 3947 C CA . VAL B 1 124 ? 24.252 7.592 31.443 1.000 58.956 97 VAL DDD CA 1
ATOM 3948 C C . VAL B 1 124 ? 22.937 6.944 31.011 1.000 60.100 97 VAL DDD C 1
ATOM 3949 O O . VAL B 1 124 ? 22.537 7.133 29.833 1.000 56.806 97 VAL DDD O 1
ATOM 3962 N N . TYR B 1 125 ? 22.288 6.198 31.910 1.000 61.732 98 TYR DDD N 1
ATOM 3963 C CA . TYR B 1 125 ? 21.002 5.523 31.608 1.000 59.600 98 TYR DDD CA 1
ATOM 3964 C C . TYR B 1 125 ? 19.986 6.573 31.124 1.000 60.924 98 TYR DDD C 1
ATOM 3965 O O . TYR B 1 125 ? 19.321 6.335 30.125 1.000 63.975 98 TYR DDD O 1
ATOM 3983 N N . GLU B 1 126 ? 19.899 7.733 31.772 1.000 67.768 99 GLU DDD N 1
ATOM 3984 C CA . GLU B 1 126 ? 18.877 8.767 31.430 1.000 76.631 99 GLU DDD CA 1
ATOM 3985 C C . GLU B 1 126 ? 19.136 9.222 29.986 1.000 65.683 99 GLU DDD C 1
ATOM 3986 O O . GLU B 1 126 ? 18.166 9.356 29.213 1.000 66.458 99 GLU DDD O 1
ATOM 3998 N N . LEU B 1 127 ? 20.401 9.444 29.644 1.000 63.088 100 LEU DDD N 1
ATOM 3999 C CA . LEU B 1 127 ? 20.816 9.928 28.293 1.000 61.749 100 LEU DDD CA 1
ATOM 4000 C C . LEU B 1 127 ? 20.499 8.863 27.246 1.000 59.499 100 LEU DDD C 1
ATOM 4001 O O . LEU B 1 127 ? 19.892 9.209 26.223 1.000 65.288 100 LEU DDD O 1
ATOM 4017 N N . VAL B 1 128 ? 20.824 7.605 27.518 1.000 57.314 101 VAL DDD N 1
ATOM 4018 C CA . VAL B 1 128 ? 20.467 6.486 26.603 1.000 58.184 101 VAL DDD CA 1
ATOM 4019 C C . VAL B 1 128 ? 18.955 6.507 26.361 1.000 63.683 101 VAL DDD C 1
ATOM 4020 O O . VAL B 1 128 ? 18.536 6.369 25.204 1.000 69.673 101 VAL DDD O 1
ATOM 4033 N N . LEU B 1 129 ? 18.156 6.671 27.412 1.000 66.966 102 LEU DDD N 1
ATOM 4034 C CA . LEU B 1 129 ? 16.675 6.676 27.292 1.000 69.492 102 LEU DDD CA 1
ATOM 4035 C C . LEU B 1 129 ? 16.226 7.825 26.378 1.000 65.371 102 LEU DDD C 1
ATOM 4036 O O . LEU B 1 129 ? 15.352 7.585 25.535 1.000 63.639 102 LEU DDD O 1
ATOM 4052 N N . GLU B 1 130 ? 16.831 9.003 26.483 1.000 60.052 103 GLU DDD N 1
ATOM 4053 C CA . GLU B 1 130 ? 16.449 10.152 25.625 1.000 69.664 103 GLU DDD CA 1
ATOM 4054 C C . GLU B 1 130 ? 16.549 9.786 24.147 1.000 71.461 103 GLU DDD C 1
ATOM 4055 O O . GLU B 1 130 ? 15.794 10.408 23.360 1.000 76.688 103 GLU DDD O 1
ATOM 4067 N N . VAL B 1 131 ? 17.471 8.885 23.774 1.000 63.130 104 VAL DDD N 1
ATOM 4068 C CA . VAL B 1 131 ? 17.725 8.550 22.340 1.000 61.829 104 VAL DDD CA 1
ATOM 4069 C C . VAL B 1 131 ? 17.273 7.131 22.053 1.000 62.583 104 VAL DDD C 1
ATOM 4070 O O . VAL B 1 131 ? 17.661 6.638 20.997 1.000 69.946 104 VAL DDD O 1
ATOM 4083 N N . THR B 1 132 ? 16.498 6.523 22.957 1.000 70.390 105 THR DDD N 1
ATOM 4084 C CA . THR B 1 132 ? 15.819 5.217 22.744 1.000 73.540 105 THR DDD CA 1
ATOM 4085 C C . THR B 1 132 ? 14.392 5.522 22.275 1.000 72.865 105 THR DDD C 1
ATOM 4086 O O . THR B 1 132 ? 13.700 6.283 22.951 1.000 85.594 105 THR DDD O 1
ATOM 4097 N N . LYS B 1 133 ? 14.006 5.001 21.117 1.000 88.288 106 LYS DDD N 1
ATOM 4098 C CA . LYS B 1 133 ? 12.620 5.034 20.584 1.000 92.558 106 LYS DDD CA 1
ATOM 4099 C C . LYS B 1 133 ? 11.799 3.964 21.312 1.000 96.914 106 LYS DDD C 1
ATOM 4100 O O . LYS B 1 133 ? 12.243 2.795 21.302 1.000 87.621 106 LYS DDD O 1
ATOM 4119 N N . LYS B 1 134 ? 10.650 4.342 21.880 1.000 103.215 107 LYS DDD N 1
ATOM 4120 C CA . LYS B 1 134 ? 9.719 3.422 22.595 1.000 116.494 107 LYS DDD CA 1
ATOM 4121 C C . LYS B 1 134 ? 9.184 2.389 21.579 1.000 126.696 107 LYS DDD C 1
ATOM 4122 O O . LYS B 1 134 ? 9.127 2.728 20.365 1.000 116.431 107 LYS DDD O 1
ATOM 4141 N N . LYS B 1 135 ? 8.835 1.180 22.049 1.000 141.539 108 LYS DDD N 1
ATOM 4142 C CA . LYS B 1 135 ? 8.691 -0.069 21.235 1.000 143.946 108 LYS DDD CA 1
ATOM 4143 C C . LYS B 1 135 ? 7.761 0.166 20.031 1.000 130.190 108 LYS DDD C 1
ATOM 4144 O O . LYS B 1 135 ? 8.148 -0.217 18.908 1.000 124.410 108 LYS DDD O 1
ATOM 4163 N N . GLY B 1 136 ? 6.562 0.707 20.261 1.000 111.968 109 GLY DDD N 1
ATOM 4164 C CA . GLY B 1 136 ? 5.702 1.291 19.215 1.000 102.998 109 GLY DDD CA 1
ATOM 4165 C C . GLY B 1 136 ? 5.700 2.805 19.351 1.000 112.539 109 GLY DDD C 1
ATOM 4166 O O . GLY B 1 136 ? 5.101 3.335 20.319 1.000 92.835 109 GLY DDD O 1
ATOM 4170 N N . GLN B 1 137 ? 6.415 3.494 18.460 1.000 118.637 110 GLN DDD N 1
ATOM 4171 C CA . GLN B 1 137 ? 6.451 4.982 18.372 1.000 104.038 110 GLN DDD CA 1
ATOM 4172 C C . GLN B 1 137 ? 6.803 5.361 16.936 1.000 108.553 110 GLN DDD C 1
ATOM 4173 O O . GLN B 1 137 ? 7.686 4.709 16.347 1.000 98.050 110 GLN DDD O 1
ATOM 4187 N N . GLU B 1 138 ? 6.087 6.341 16.384 1.000 129.601 111 GLU DDD N 1
ATOM 4188 C CA . GLU B 1 138 ? 6.320 6.887 15.021 1.000 136.874 111 GLU DDD CA 1
ATOM 4189 C C . GLU B 1 138 ? 7.773 7.392 14.968 1.000 125.350 111 GLU DDD C 1
ATOM 4190 O O . GLU B 1 138 ? 8.095 8.316 15.751 1.000 120.477 111 GLU DDD O 1
ATOM 4202 N N . LYS B 1 139 ? 8.634 6.809 14.115 1.000 104.623 112 LYS DDD N 1
ATOM 4203 C CA . LYS B 1 139 ? 10.042 7.256 13.972 1.000 103.181 112 LYS DDD CA 1
ATOM 4204 C C . LYS B 1 139 ? 10.066 8.784 13.799 1.000 104.668 112 LYS DDD C 1
ATOM 4205 O O . LYS B 1 139 ? 10.817 9.458 14.537 1.000 97.492 112 LYS DDD O 1
ATOM 4224 N N . THR B 1 140 ? 9.246 9.310 12.887 1.000 98.442 113 THR DDD N 1
ATOM 4225 C CA . THR B 1 140 ? 9.061 10.765 12.641 1.000 105.448 113 THR DDD CA 1
ATOM 4226 C C . THR B 1 140 ? 8.925 11.534 13.960 1.000 112.669 113 THR DDD C 1
ATOM 4227 O O . THR B 1 140 ? 9.591 12.581 14.103 1.000 98.758 113 THR DDD O 1
ATOM 4238 N N . GLU B 1 141 ? 8.070 11.063 14.870 1.000 110.846 114 GLU DDD N 1
ATOM 4239 C CA . GLU B 1 141 ? 7.643 11.849 16.057 1.000 118.158 114 GLU DDD CA 1
ATOM 4240 C C . GLU B 1 141 ? 8.759 11.750 17.115 1.000 113.506 114 GLU DDD C 1
ATOM 4241 O O . GLU B 1 141 ? 8.959 12.737 17.860 1.000 111.778 114 GLU DDD O 1
ATOM 4253 N N . TYR B 1 142 ? 9.504 10.635 17.135 1.000 110.167 115 TYR DDD N 1
ATOM 4254 C CA . TYR B 1 142 ? 10.679 10.399 18.028 1.000 101.667 115 TYR DDD CA 1
ATOM 4255 C C . TYR B 1 142 ? 11.786 11.403 17.678 1.000 96.970 115 TYR DDD C 1
ATOM 4256 O O . TYR B 1 142 ? 12.284 12.087 18.597 1.000 91.310 115 TYR DDD O 1
ATOM 4274 N N . LEU B 1 143 ? 12.125 11.516 16.388 1.000 84.346 116 LEU DDD N 1
ATOM 4275 C CA . LEU B 1 143 ? 13.147 12.475 15.884 1.000 81.273 116 LEU DDD CA 1
ATOM 4276 C C . LEU B 1 143 ? 12.671 13.914 16.146 1.000 83.984 116 LEU DDD C 1
ATOM 4277 O O . LEU B 1 143 ? 13.464 14.705 16.668 1.000 92.941 116 LEU DDD O 1
ATOM 4293 N N . LYS B 1 144 ? 11.418 14.242 15.814 1.000 94.968 117 LYS DDD N 1
ATOM 4294 C CA . LYS B 1 144 ? 10.810 15.566 16.120 1.000 91.968 117 LYS DDD CA 1
ATOM 4295 C C . LYS B 1 144 ? 10.912 15.822 17.628 1.000 89.957 117 LYS DDD C 1
ATOM 4296 O O . LYS B 1 144 ? 11.298 16.938 18.021 1.000 78.493 117 LYS DDD O 1
ATOM 4315 N N . ASN B 1 145 ? 10.603 14.809 18.439 1.000 81.255 118 ASN DDD N 1
ATOM 4316 C CA . ASN B 1 145 ? 10.613 14.905 19.923 1.000 88.550 118 ASN DDD CA 1
ATOM 4317 C C . ASN B 1 145 ? 12.052 15.206 20.413 1.000 93.335 118 ASN DDD C 1
ATOM 4318 O O . ASN B 1 145 ? 12.212 16.103 21.280 1.000 89.864 118 ASN DDD O 1
ATOM 4329 N N . ILE B 1 146 ? 13.077 14.533 19.874 1.000 82.010 119 ILE DDD N 1
ATOM 4330 C CA . ILE B 1 146 ? 14.502 14.787 20.247 1.000 84.005 119 ILE DDD CA 1
ATOM 4331 C C . ILE B 1 146 ? 14.837 16.267 20.009 1.000 81.068 119 ILE DDD C 1
ATOM 4332 O O . ILE B 1 146 ? 15.479 16.862 20.901 1.000 85.236 119 ILE DDD O 1
ATOM 4348 N N . ILE B 1 147 ? 14.461 16.845 18.863 1.000 78.475 120 ILE DDD N 1
ATOM 4349 C CA . ILE B 1 147 ? 14.819 18.268 18.554 1.000 88.667 120 ILE DDD CA 1
ATOM 4350 C C . ILE B 1 147 ? 14.057 19.206 19.508 1.000 92.402 120 ILE DDD C 1
ATOM 4351 O O . ILE B 1 147 ? 14.687 20.168 19.993 1.000 90.985 120 ILE DDD O 1
ATOM 4367 N N . LYS B 1 148 ? 12.791 18.906 19.833 1.000 101.205 121 LYS DDD N 1
ATOM 4368 C CA . LYS B 1 148 ? 11.943 19.741 20.736 1.000 102.726 121 LYS DDD CA 1
ATOM 4369 C C . LYS B 1 148 ? 12.454 19.673 22.179 1.000 94.522 121 LYS DDD C 1
ATOM 4370 O O . LYS B 1 148 ? 12.781 20.731 22.720 1.000 90.026 121 LYS DDD O 1
ATOM 4389 N N . ASN B 1 149 ? 12.533 18.477 22.765 1.000 101.603 122 ASN DDD N 1
ATOM 4390 C CA . ASN B 1 149 ? 12.682 18.277 24.236 1.000 100.378 122 ASN DDD CA 1
ATOM 4391 C C . ASN B 1 149 ? 14.014 17.651 24.629 1.000 95.295 122 ASN DDD C 1
ATOM 4392 O O . ASN B 1 149 ? 14.296 17.662 25.838 1.000 97.775 122 ASN DDD O 1
ATOM 4403 N N . GLY B 1 150 ? 14.763 17.076 23.687 1.000 88.544 123 GLY DDD N 1
ATOM 4404 C CA . GLY B 1 150 ? 16.048 16.432 23.997 1.000 81.993 123 GLY DDD CA 1
ATOM 4405 C C . GLY B 1 150 ? 17.018 17.415 24.636 1.000 72.260 123 GLY DDD C 1
ATOM 4406 O O . GLY B 1 150 ? 17.014 18.594 24.236 1.000 74.314 123 GLY DDD O 1
ATOM 4410 N N . SER B 1 151 ? 17.830 16.948 25.588 1.000 60.337 124 SER DDD N 1
ATOM 4411 C CA . SER B 1 151 ? 18.975 17.702 26.150 1.000 61.426 124 SER DDD CA 1
ATOM 4412 C C . SER B 1 151 ? 20.002 17.989 25.044 1.000 63.255 124 SER DDD C 1
ATOM 4413 O O . SER B 1 151 ? 19.962 17.318 23.979 1.000 72.985 124 SER DDD O 1
ATOM 4421 N N . GLU B 1 152 ? 20.934 18.901 25.312 1.000 62.150 125 GLU DDD N 1
ATOM 4422 C CA . GLU B 1 152 ? 22.080 19.196 24.421 1.000 66.688 125 GLU DDD CA 1
ATOM 4423 C C . GLU B 1 152 ? 22.771 17.858 24.100 1.000 67.813 125 GLU DDD C 1
ATOM 4424 O O . GLU B 1 152 ? 22.999 17.554 22.909 1.000 71.239 125 GLU DDD O 1
ATOM 4436 N N . LYS B 1 153 ? 23.027 17.057 25.131 1.000 69.841 126 LYS DDD N 1
ATOM 4437 C CA . LYS B 1 153 ? 23.793 15.790 25.045 1.000 66.160 126 LYS DDD CA 1
ATOM 4438 C C . LYS B 1 153 ? 23.071 14.809 24.118 1.000 58.346 126 LYS DDD C 1
ATOM 4439 O O . LYS B 1 153 ? 23.730 14.202 23.273 1.000 50.945 126 LYS DDD O 1
ATOM 4458 N N . ALA B 1 154 ? 21.759 14.672 24.255 1.000 58.368 127 ALA DDD N 1
ATOM 4459 C CA . ALA B 1 154 ? 20.966 13.755 23.413 1.000 57.746 127 ALA DDD CA 1
ATOM 4460 C C . ALA B 1 154 ? 21.098 14.187 21.952 1.000 64.337 127 ALA DDD C 1
ATOM 4461 O O . ALA B 1 154 ? 21.287 13.312 21.083 1.000 65.961 127 ALA DDD O 1
ATOM 4468 N N . LYS B 1 155 ? 20.992 15.492 21.689 1.000 63.961 128 LYS DDD N 1
ATOM 4469 C CA . LYS B 1 155 ? 21.047 16.016 20.298 1.000 64.937 128 LYS DDD CA 1
ATOM 4470 C C . LYS B 1 155 ? 22.423 15.696 19.699 1.000 52.800 128 LYS DDD C 1
ATOM 4471 O O . LYS B 1 155 ? 22.486 15.111 18.595 1.000 53.662 128 LYS DDD O 1
ATOM 4490 N N . ILE B 1 156 ? 23.486 16.029 20.423 1.000 53.361 129 ILE DDD N 1
ATOM 4491 C CA . ILE B 1 156 ? 24.886 15.739 19.997 1.000 53.465 129 ILE DDD CA 1
ATOM 4492 C C . ILE B 1 156 ? 25.019 14.242 19.697 1.000 58.866 129 ILE DDD C 1
ATOM 4493 O O . ILE B 1 156 ? 25.575 13.892 18.647 1.000 62.169 129 ILE DDD O 1
ATOM 4509 N N . LEU B 1 157 ? 24.503 13.396 20.589 1.000 56.279 130 LEU DDD N 1
ATOM 4510 C CA . LEU B 1 157 ? 24.642 11.926 20.506 1.000 53.482 130 LEU DDD CA 1
ATOM 4511 C C . LEU B 1 157 ? 23.917 11.462 19.251 1.000 49.824 130 LEU DDD C 1
ATOM 4512 O O . LEU B 1 157 ? 24.457 10.616 18.514 1.000 53.818 130 LEU DDD O 1
ATOM 4528 N N . LYS B 1 158 ? 22.751 12.025 18.989 1.000 53.848 131 LYS DDD N 1
ATOM 4529 C CA . LYS B 1 158 ? 21.946 11.595 17.825 1.000 54.182 131 LYS DDD CA 1
ATOM 4530 C C . LYS B 1 158 ? 22.700 11.973 16.546 1.000 55.719 131 LYS DDD C 1
ATOM 4531 O O . LYS B 1 158 ? 22.753 11.146 15.619 1.000 58.657 131 LYS DDD O 1
ATOM 4550 N N . CYS B 1 159 ? 23.321 13.150 16.516 1.000 48.867 132 CYS DDD N 1
ATOM 4551 C CA . CYS B 1 159 ? 24.109 13.587 15.337 1.000 52.243 132 CYS DDD CA 1
ATOM 4552 C C . CYS B 1 159 ? 25.260 12.587 15.083 1.000 51.406 132 CYS DDD C 1
ATOM 4553 O O . CYS B 1 159 ? 25.433 12.128 13.928 1.000 53.839 132 CYS DDD O 1
ATOM 4561 N N . ALA B 1 160 ? 26.034 12.250 16.113 1.000 46.018 133 ALA DDD N 1
ATOM 4562 C CA . ALA B 1 160 ? 27.171 11.310 16.011 1.000 45.244 133 ALA DDD CA 1
ATOM 4563 C C . ALA B 1 160 ? 26.659 9.929 15.576 1.000 45.952 133 ALA DDD C 1
ATOM 4564 O O . ALA B 1 160 ? 27.245 9.328 14.646 1.000 47.392 133 ALA DDD O 1
ATOM 4571 N N . ASP B 1 161 ? 25.589 9.448 16.200 1.000 43.772 134 ASP DDD N 1
ATOM 4572 C CA . ASP B 1 161 ? 24.891 8.197 15.789 1.000 49.747 134 ASP DDD CA 1
ATOM 4573 C C . ASP B 1 161 ? 24.580 8.274 14.287 1.000 52.207 134 ASP DDD C 1
ATOM 4574 O O . ASP B 1 161 ? 24.899 7.316 13.551 1.000 49.118 134 ASP DDD O 1
ATOM 4583 N N . ARG B 1 162 ? 24.004 9.390 13.827 1.000 52.315 135 ARG DDD N 1
ATOM 4584 C CA . ARG B 1 162 ? 23.627 9.552 12.396 1.000 47.603 135 ARG DDD CA 1
ATOM 4585 C C . ARG B 1 162 ? 24.857 9.577 11.477 1.000 45.350 135 ARG DDD C 1
ATOM 4586 O O . ARG B 1 162 ? 24.855 8.912 10.425 1.000 52.719 135 ARG DDD O 1
ATOM 4607 N N . ILE B 1 163 ? 25.899 10.287 11.853 1.000 45.016 136 ILE DDD N 1
ATOM 4608 C CA . ILE B 1 163 ? 27.137 10.292 11.029 1.000 42.356 136 ILE DDD CA 1
ATOM 4609 C C . ILE B 1 163 ? 27.601 8.852 10.820 1.000 45.284 136 ILE DDD C 1
ATOM 4610 O O . ILE B 1 163 ? 27.919 8.482 9.674 1.000 49.407 136 ILE DDD O 1
ATOM 4626 N N . SER B 1 164 ? 27.628 8.059 11.887 1.000 47.366 137 SER DDD N 1
ATOM 4627 C CA . SER B 1 164 ? 28.133 6.668 11.855 1.000 47.889 137 SER DDD CA 1
ATOM 4628 C C . SER B 1 164 ? 27.221 5.845 10.953 1.000 43.559 137 SER DDD C 1
ATOM 4629 O O . SER B 1 164 ? 27.732 5.072 10.148 1.000 44.428 137 SER DDD O 1
ATOM 4637 N N . ASN B 1 165 ? 25.912 5.996 11.092 1.000 39.895 138 ASN DDD N 1
ATOM 4638 C CA . ASN B 1 165 ? 24.967 5.226 10.245 1.000 48.415 138 ASN DDD CA 1
ATOM 4639 C C . ASN B 1 165 ? 25.123 5.672 8.797 1.000 52.270 138 ASN DDD C 1
ATOM 4640 O O . ASN B 1 165 ? 25.142 4.767 7.920 1.000 52.904 138 ASN DDD O 1
ATOM 4651 N N . MET B 1 166 ? 25.264 6.980 8.536 1.000 53.551 139 MET DDD N 1
ATOM 4652 C CA . MET B 1 166 ? 25.421 7.477 7.138 1.000 52.193 139 MET DDD CA 1
ATOM 4653 C C . MET B 1 166 ? 26.698 6.893 6.519 1.000 54.650 139 MET DDD C 1
ATOM 4654 O O . MET B 1 166 ? 26.676 6.597 5.322 1.000 56.828 139 MET DDD O 1
ATOM 4668 N N . ILE B 1 167 ? 27.773 6.710 7.296 1.000 57.738 140 ILE DDD N 1
ATOM 4669 C CA . ILE B 1 167 ? 29.052 6.165 6.752 1.000 54.192 140 ILE DDD CA 1
ATOM 4670 C C . ILE B 1 167 ? 28.823 4.695 6.395 1.000 58.767 140 ILE DDD C 1
ATOM 4671 O O . ILE B 1 167 ? 29.430 4.198 5.444 1.000 60.099 140 ILE DDD O 1
ATOM 4687 N N . SER B 1 168 ? 27.995 4.002 7.160 1.000 57.174 141 SER DDD N 1
ATOM 4688 C CA . SER B 1 168 ? 27.808 2.554 6.961 1.000 63.249 141 SER DDD CA 1
ATOM 4689 C C . SER B 1 168 ? 26.923 2.303 5.724 1.000 62.571 141 SER DDD C 1
ATOM 4690 O O . SER B 1 168 ? 26.999 1.169 5.227 1.000 54.266 141 SER DDD O 1
ATOM 4698 N N . LEU B 1 169 ? 26.177 3.294 5.190 1.000 61.839 142 LEU DDD N 1
ATOM 4699 C CA . LEU B 1 169 ? 25.464 3.161 3.877 1.000 63.077 142 LEU DDD CA 1
ATOM 4700 C C . LEU B 1 169 ? 26.439 2.816 2.731 1.000 66.165 142 LEU DDD C 1
ATOM 4701 O O . LEU B 1 169 ? 25.991 2.257 1.734 1.000 85.083 142 LEU DDD O 1
ATOM 4717 N N . GLY B 1 170 ? 27.736 3.107 2.861 1.000 84.886 143 GLY DDD N 1
ATOM 4718 C CA . GLY B 1 170 ? 28.777 2.828 1.846 1.000 95.760 143 GLY DDD CA 1
ATOM 4719 C C . GLY B 1 170 ? 28.866 1.383 1.352 1.000 97.783 143 GLY DDD C 1
ATOM 4720 O O . GLY B 1 170 ? 29.436 1.221 0.239 1.000 109.887 143 GLY DDD O 1
ATOM 4724 N N . PHE B 1 171 ? 28.418 0.369 2.111 0.500 99.249 144 PHE DDD N 1
ATOM 4725 C CA . PHE B 1 171 ? 28.498 -1.055 1.654 0.500 100.112 144 PHE DDD CA 1
ATOM 4726 C C . PHE B 1 171 ? 27.096 -1.566 1.265 1.000 105.939 144 PHE DDD C 1
ATOM 4727 O O . PHE B 1 171 ? 27.014 -2.669 0.655 1.000 95.618 144 PHE DDD O 1
ATOM 4744 N N . VAL B 1 172 ? 26.053 -0.763 1.531 1.000 112.349 145 VAL DDD N 1
ATOM 4745 C CA . VAL B 1 172 ? 24.618 -1.081 1.234 1.000 109.686 145 VAL DDD CA 1
ATOM 4746 C C . VAL B 1 172 ? 24.370 -0.980 -0.271 1.000 110.214 145 VAL DDD C 1
ATOM 4747 O O . VAL B 1 172 ? 25.156 -0.289 -0.990 1.000 111.323 145 VAL DDD O 1
ATOM 4760 N N . THR B 1 173 ? 23.304 -1.673 -0.689 1.000 112.248 146 THR DDD N 1
ATOM 4761 C CA . THR B 1 173 ? 22.883 -1.907 -2.094 1.000 120.763 146 THR DDD CA 1
ATOM 4762 C C . THR B 1 173 ? 21.407 -1.490 -2.289 1.000 114.783 146 THR DDD C 1
ATOM 4763 O O . THR B 1 173 ? 21.094 -0.994 -3.402 1.000 82.047 146 THR DDD O 1
ATOM 4774 N N . ASP B 1 174 ? 20.550 -1.625 -1.259 1.000 106.116 147 ASP DDD N 1
ATOM 4775 C CA . ASP B 1 174 ? 19.065 -1.609 -1.399 1.000 99.175 147 ASP DDD CA 1
ATOM 4776 C C . ASP B 1 174 ? 18.553 -0.397 -2.199 1.000 108.796 147 ASP DDD C 1
ATOM 4777 O O . ASP B 1 174 ? 17.469 -0.534 -2.800 1.000 134.833 147 ASP DDD O 1
ATOM 4786 N N . SER B 1 175 ? 19.260 0.741 -2.213 1.000 88.458 148 SER DDD N 1
ATOM 4787 C CA . SER B 1 175 ? 19.059 1.859 -3.189 1.000 79.033 148 SER DDD CA 1
ATOM 4788 C C . SER B 1 175 ? 17.857 2.702 -2.760 1.000 78.080 148 SER DDD C 1
ATOM 4789 O O . SER B 1 175 ? 18.025 3.902 -2.516 1.000 91.871 148 SER DDD O 1
ATOM 4797 N N . GLU B 1 176 ? 16.675 2.106 -2.690 1.000 81.300 149 GLU DDD N 1
ATOM 4798 C CA . GLU B 1 176 ? 15.474 2.776 -2.131 1.000 85.349 149 GLU DDD CA 1
ATOM 4799 C C . GLU B 1 176 ? 15.783 3.096 -0.668 1.000 82.866 149 GLU DDD C 1
ATOM 4800 O O . GLU B 1 176 ? 15.295 4.124 -0.192 1.000 86.571 149 GLU DDD O 1
ATOM 4812 N N . PHE B 1 177 ? 16.535 2.239 0.037 1.000 84.252 150 PHE DDD N 1
ATOM 4813 C CA . PHE B 1 177 ? 16.843 2.435 1.480 1.000 81.251 150 PHE DDD CA 1
ATOM 4814 C C . PHE B 1 177 ? 17.744 3.669 1.634 1.000 67.877 150 PHE DDD C 1
ATOM 4815 O O . PHE B 1 177 ? 17.423 4.565 2.438 1.000 59.226 150 PHE DDD O 1
ATOM 4832 N N . ILE B 1 178 ? 18.825 3.708 0.851 1.000 62.811 151 ILE DDD N 1
ATOM 4833 C CA . ILE B 1 178 ? 19.811 4.824 0.806 1.000 64.971 151 ILE DDD CA 1
ATOM 4834 C C . ILE B 1 178 ? 19.047 6.145 0.665 1.000 72.375 151 ILE DDD C 1
ATOM 4835 O O . ILE B 1 178 ? 19.307 7.072 1.475 1.000 73.396 151 ILE DDD O 1
ATOM 4851 N N . GLU B 1 179 ? 18.104 6.212 -0.285 1.000 79.385 152 GLU DDD N 1
ATOM 4852 C CA . GLU B 1 179 ? 17.315 7.433 -0.566 1.000 74.868 152 GLU DDD CA 1
ATOM 4853 C C . GLU B 1 179 ? 16.463 7.786 0.660 1.000 68.585 152 GLU DDD C 1
ATOM 4854 O O . GLU B 1 179 ? 16.505 8.955 1.075 1.000 71.522 152 GLU DDD O 1
ATOM 4866 N N . ARG B 1 180 ? 15.691 6.844 1.210 1.000 66.737 153 ARG DDD N 1
ATOM 4867 C CA . ARG B 1 180 ? 14.770 7.158 2.340 1.000 73.008 153 ARG DDD CA 1
ATOM 4868 C C . ARG B 1 180 ? 15.617 7.654 3.516 1.000 74.802 153 ARG DDD C 1
ATOM 4869 O O . ARG B 1 180 ? 15.239 8.685 4.147 1.000 69.690 153 ARG DDD O 1
ATOM 4890 N N . TYR B 1 181 ? 16.758 6.992 3.752 1.000 68.002 154 TYR DDD N 1
ATOM 4891 C CA . TYR B 1 181 ? 17.657 7.289 4.891 1.000 68.215 154 TYR DDD CA 1
ATOM 4892 C C . TYR B 1 181 ? 18.257 8.678 4.651 1.000 66.862 154 TYR DDD C 1
ATOM 4893 O O . TYR B 1 181 ? 18.234 9.521 5.582 1.000 58.238 154 TYR DDD O 1
ATOM 4911 N N . CYS B 1 182 ? 18.752 8.945 3.436 1.000 60.665 155 CYS DDD N 1
ATOM 4912 C CA . CYS B 1 182 ? 19.222 10.304 3.063 1.000 58.966 155 CYS DDD CA 1
ATOM 4913 C C . CYS B 1 182 ? 18.117 11.341 3.348 1.000 62.783 155 CYS DDD C 1
ATOM 4914 O O . CYS B 1 182 ? 18.417 12.321 4.030 1.000 66.891 155 CYS DDD O 1
ATOM 4922 N N . ASN B 1 183 ? 16.873 11.101 2.934 1.000 64.031 156 ASN DDD N 1
ATOM 4923 C CA . ASN B 1 183 ? 15.780 12.105 3.078 1.000 70.783 156 ASN DDD CA 1
ATOM 4924 C C . ASN B 1 183 ? 15.540 12.328 4.565 1.000 62.971 156 ASN DDD C 1
ATOM 4925 O O . ASN B 1 183 ? 15.450 13.513 4.979 1.000 63.370 156 ASN DDD O 1
ATOM 4936 N N . GLU B 1 184 ? 15.453 11.235 5.329 1.000 67.210 157 GLU DDD N 1
ATOM 4937 C CA . GLU B 1 184 ? 15.220 11.283 6.800 1.000 66.363 157 GLU DDD CA 1
ATOM 4938 C C . GLU B 1 184 ? 16.334 12.117 7.455 1.000 64.760 157 GLU DDD C 1
ATOM 4939 O O . GLU B 1 184 ? 16.029 12.929 8.346 1.000 59.116 157 GLU DDD O 1
ATOM 4951 N N . THR B 1 185 ? 17.582 11.950 7.004 1.000 62.146 158 THR DDD N 1
ATOM 4952 C CA . THR B 1 185 ? 18.763 12.606 7.614 1.000 60.959 158 THR DDD CA 1
ATOM 4953 C C . THR B 1 185 ? 18.659 14.105 7.331 1.000 63.938 158 THR DDD C 1
ATOM 4954 O O . THR B 1 185 ? 18.817 14.879 8.293 1.000 66.970 158 THR DDD O 1
ATOM 4965 N N . GLU B 1 186 ? 18.378 14.482 6.072 1.000 68.949 159 GLU DDD N 1
ATOM 4966 C CA . GLU B 1 186 ? 18.225 15.891 5.605 1.000 69.727 159 GLU DDD CA 1
ATOM 4967 C C . GLU B 1 186 ? 17.090 16.560 6.386 1.000 68.395 159 GLU DDD C 1
ATOM 4968 O O . GLU B 1 186 ? 17.317 17.612 6.980 1.000 63.968 159 GLU DDD O 1
ATOM 4980 N N . LEU B 1 187 ? 15.924 15.940 6.453 1.000 72.088 160 LEU DDD N 1
ATOM 4981 C CA . LEU B 1 187 ? 14.726 16.588 7.049 1.000 82.612 160 LEU DDD CA 1
ATOM 4982 C C . LEU B 1 187 ? 14.892 16.731 8.561 1.000 79.541 160 LEU DDD C 1
ATOM 4983 O O . LEU B 1 187 ? 14.682 17.841 9.056 1.000 81.521 160 LEU DDD O 1
ATOM 4999 N N . TYR B 1 188 ? 15.296 15.664 9.259 1.000 84.902 161 TYR DDD N 1
ATOM 5000 C CA . TYR B 1 188 ? 15.189 15.558 10.739 1.000 72.596 161 TYR DDD CA 1
ATOM 5001 C C . TYR B 1 188 ? 16.524 15.738 11.456 1.000 61.623 161 TYR DDD C 1
ATOM 5002 O O . TYR B 1 188 ? 16.481 16.206 12.607 1.000 68.956 161 TYR DDD O 1
ATOM 5020 N N . ILE B 1 189 ? 17.668 15.418 10.857 1.000 59.611 162 ILE DDD N 1
ATOM 5021 C CA . ILE B 1 189 ? 18.938 15.449 11.648 1.000 63.082 162 ILE DDD CA 1
ATOM 5022 C C . ILE B 1 189 ? 19.713 16.721 11.311 1.000 59.463 162 ILE DDD C 1
ATOM 5023 O O . ILE B 1 189 ? 20.251 17.349 12.261 1.000 60.822 162 ILE DDD O 1
ATOM 5039 N N . PHE B 1 190 ? 19.768 17.130 10.040 1.000 55.711 163 PHE DDD N 1
ATOM 5040 C CA . PHE B 1 190 ? 20.422 18.414 9.658 1.000 60.614 163 PHE DDD CA 1
ATOM 5041 C C . PHE B 1 190 ? 20.058 19.531 10.645 1.000 62.487 163 PHE DDD C 1
ATOM 5042 O O . PHE B 1 190 ? 20.936 20.218 11.164 1.000 66.955 163 PHE DDD O 1
ATOM 5059 N N . PRO B 1 191 ? 18.765 19.792 10.937 1.000 58.807 164 PRO DDD N 1
ATOM 5060 C CA . PRO B 1 191 ? 18.418 20.858 11.877 1.000 61.811 164 PRO DDD CA 1
ATOM 5061 C C . PRO B 1 191 ? 18.979 20.643 13.290 1.000 64.931 164 PRO DDD C 1
ATOM 5062 O O . PRO B 1 191 ? 19.399 21.634 13.911 1.000 62.262 164 PRO DDD O 1
ATOM 5073 N N . ILE B 1 192 ? 19.017 19.387 13.761 1.000 62.895 165 ILE DDD N 1
ATOM 5074 C CA . ILE B 1 192 ? 19.655 19.087 15.078 1.000 57.308 165 ILE DDD CA 1
ATOM 5075 C C . ILE B 1 192 ? 21.121 19.495 15.016 1.000 48.126 165 ILE DDD C 1
ATOM 5076 O O . ILE B 1 192 ? 21.586 20.219 15.917 1.000 55.313 165 ILE DDD O 1
ATOM 5092 N N . ALA B 1 193 ? 21.825 19.067 13.974 1.000 51.541 166 ALA DDD N 1
ATOM 5093 C CA . ALA B 1 193 ? 23.272 19.369 13.822 1.000 55.133 166 ALA DDD CA 1
ATOM 5094 C C . ALA B 1 193 ? 23.467 20.895 13.758 1.000 57.761 166 ALA DDD C 1
ATOM 5095 O O . ALA B 1 193 ? 24.421 21.380 14.405 1.000 51.742 166 ALA DDD O 1
ATOM 5102 N N . LEU B 1 194 ? 22.577 21.632 13.064 1.000 61.110 167 LEU DDD N 1
ATOM 5103 C CA . LEU B 1 194 ? 22.679 23.113 12.947 1.000 59.667 167 LEU DDD CA 1
ATOM 5104 C C . LEU B 1 194 ? 22.563 23.743 14.333 1.000 64.468 167 LEU DDD C 1
ATOM 5105 O O . LEU B 1 194 ? 23.299 24.710 14.541 1.000 56.004 167 LEU DDD O 1
ATOM 5121 N N . GLU B 1 195 ? 21.724 23.222 15.246 1.000 65.186 168 GLU DDD N 1
ATOM 5122 C CA . GLU B 1 195 ? 21.656 23.763 16.639 1.000 67.499 168 GLU DDD CA 1
ATOM 5123 C C . GLU B 1 195 ? 22.972 23.522 17.392 1.000 62.930 168 GLU DDD C 1
ATOM 5124 O O . GLU B 1 195 ? 23.480 24.461 17.998 1.000 68.933 168 GLU DDD O 1
ATOM 5136 N N . VAL B 1 196 ? 23.510 22.309 17.365 1.000 66.015 169 VAL DDD N 1
ATOM 5137 C CA . VAL B 1 196 ? 24.549 21.885 18.356 1.000 60.738 169 VAL DDD CA 1
ATOM 5138 C C . VAL B 1 196 ? 25.949 21.951 17.747 1.000 55.262 169 VAL DDD C 1
ATOM 5139 O O . VAL B 1 196 ? 26.866 22.321 18.470 1.000 54.080 169 VAL DDD O 1
ATOM 5152 N N . ASN B 1 197 ? 26.143 21.643 16.466 1.000 55.172 170 ASN DDD N 1
ATOM 5153 C CA . ASN B 1 197 ? 27.531 21.607 15.939 1.000 57.293 170 ASN DDD CA 1
ATOM 5154 C C . ASN B 1 197 ? 27.553 21.731 14.412 1.000 57.450 170 ASN DDD C 1
ATOM 5155 O O . ASN B 1 197 ? 27.217 20.763 13.683 1.000 53.751 170 ASN DDD O 1
ATOM 5166 N N . PHE B 1 198 ? 28.030 22.869 13.940 1.000 59.731 171 PHE DDD N 1
ATOM 5167 C CA . PHE B 1 198 ? 28.032 23.209 12.501 1.000 59.012 171 PHE DDD CA 1
ATOM 5168 C C . PHE B 1 198 ? 28.940 22.230 11.725 1.000 57.308 171 PHE DDD C 1
ATOM 5169 O O . PHE B 1 198 ? 28.578 21.819 10.620 1.000 57.390 171 PHE DDD O 1
ATOM 5186 N N . GLU B 1 199 ? 30.082 21.865 12.282 1.000 47.190 172 GLU DDD N 1
ATOM 5187 C CA . GLU B 1 199 ? 31.015 20.905 11.654 1.000 51.573 172 GLU DDD CA 1
ATOM 5188 C C . GLU B 1 199 ? 30.304 19.535 11.490 1.000 49.354 172 GLU DDD C 1
ATOM 5189 O O . GLU B 1 199 ? 30.496 18.867 10.477 1.000 51.917 172 GLU DDD O 1
ATOM 5201 N N . MET B 1 200 ? 29.469 19.121 12.434 1.000 52.338 173 MET DDD N 1
ATOM 5202 C CA . MET B 1 200 ? 28.747 17.840 12.313 1.000 54.689 173 MET DDD CA 1
ATOM 5203 C C . MET B 1 200 ? 27.729 17.988 11.188 1.000 53.016 173 MET DDD C 1
ATOM 5204 O O . MET B 1 200 ? 27.515 17.001 10.443 1.000 55.893 173 MET DDD O 1
ATOM 5218 N N . TYR B 1 201 ? 27.137 19.171 11.051 1.000 56.550 174 TYR DDD N 1
ATOM 5219 C CA . TYR B 1 201 ? 26.186 19.472 9.947 1.000 54.556 174 TYR DDD CA 1
ATOM 5220 C C . TYR B 1 201 ? 26.936 19.312 8.628 1.000 50.201 174 TYR DDD C 1
ATOM 5221 O O . TYR B 1 201 ? 26.423 18.637 7.751 1.000 43.613 174 TYR DDD O 1
ATOM 5239 N N . LYS B 1 202 ? 28.140 19.868 8.519 1.000 44.602 175 LYS DDD N 1
ATOM 5240 C CA . LYS B 1 202 ? 28.914 19.777 7.262 1.000 46.412 175 LYS DDD CA 1
ATOM 5241 C C . LYS B 1 202 ? 29.174 18.292 6.936 1.000 51.632 175 LYS DDD C 1
ATOM 5242 O O . LYS B 1 202 ? 29.003 17.914 5.768 1.000 47.404 175 LYS DDD O 1
ATOM 5261 N N . GLU B 1 203 ? 29.537 17.454 7.914 1.000 46.175 176 GLU DDD N 1
ATOM 5262 C CA . GLU B 1 203 ? 29.851 16.039 7.609 1.000 49.757 176 GLU DDD CA 1
ATOM 5263 C C . GLU B 1 203 ? 28.554 15.335 7.173 1.000 47.920 176 GLU DDD C 1
ATOM 5264 O O . GLU B 1 203 ? 28.569 14.591 6.183 1.000 45.743 176 GLU DDD O 1
ATOM 5276 N N . LEU B 1 204 ? 27.452 15.577 7.867 1.000 44.573 177 LEU DDD N 1
ATOM 5277 C CA . LEU B 1 204 ? 26.167 14.946 7.513 1.000 47.143 177 LEU DDD CA 1
ATOM 5278 C C . LEU B 1 204 ? 25.782 15.362 6.086 1.000 58.541 177 LEU DDD C 1
ATOM 5279 O O . LEU B 1 204 ? 25.310 14.498 5.307 1.000 58.955 177 LEU DDD O 1
ATOM 5295 N N . MET B 1 205 ? 25.995 16.642 5.763 1.000 56.588 178 MET DDD N 1
ATOM 5296 C CA . MET B 1 205 ? 25.752 17.218 4.429 1.000 57.599 178 MET DDD CA 1
ATOM 5297 C C . MET B 1 205 ? 26.575 16.439 3.398 1.000 56.172 178 MET DDD C 1
ATOM 5298 O O . MET B 1 205 ? 25.997 15.923 2.439 1.000 60.369 178 MET DDD O 1
ATOM 5312 N N . ALA B 1 206 ? 27.885 16.370 3.582 1.000 44.092 179 ALA DDD N 1
ATOM 5313 C CA . ALA B 1 206 ? 28.808 15.765 2.605 1.000 45.378 179 ALA DDD CA 1
ATOM 5314 C C . ALA B 1 206 ? 28.446 14.286 2.419 1.000 47.923 179 ALA DDD C 1
ATOM 5315 O O . ALA B 1 206 ? 28.506 13.820 1.282 1.000 55.006 179 ALA DDD O 1
ATOM 5322 N N . LEU B 1 207 ? 28.017 13.594 3.472 1.000 46.549 180 LEU DDD N 1
ATOM 5323 C CA . LEU B 1 207 ? 27.673 12.162 3.379 1.000 50.753 180 LEU DDD CA 1
ATOM 5324 C C . LEU B 1 207 ? 26.391 11.992 2.570 1.000 47.706 180 LEU DDD C 1
ATOM 5325 O O . LEU B 1 207 ? 26.352 11.095 1.717 1.000 46.019 180 LEU DDD O 1
ATOM 5341 N N . VAL B 1 208 ? 25.389 12.816 2.822 1.000 49.085 181 VAL DDD N 1
ATOM 5342 C CA . VAL B 1 208 ? 24.105 12.772 2.066 1.000 52.448 181 VAL DDD CA 1
ATOM 5343 C C . VAL B 1 208 ? 24.380 13.052 0.582 1.000 49.295 181 VAL DDD C 1
ATOM 5344 O O . VAL B 1 208 ? 23.920 12.276 -0.265 1.000 49.409 181 VAL DDD O 1
ATOM 5357 N N . VAL B 1 209 ? 25.174 14.071 0.284 1.000 46.809 182 VAL DDD N 1
ATOM 5358 C CA . VAL B 1 209 ? 25.536 14.435 -1.112 1.000 48.616 182 VAL DDD CA 1
ATOM 5359 C C . VAL B 1 209 ? 26.229 13.234 -1.753 1.000 55.123 182 VAL DDD C 1
ATOM 5360 O O . VAL B 1 209 ? 25.874 12.864 -2.886 1.000 62.175 182 VAL DDD O 1
ATOM 5373 N N . SER B 1 210 ? 27.178 12.640 -1.045 1.000 59.263 183 SER DDD N 1
ATOM 5374 C CA . SER B 1 210 ? 28.056 11.547 -1.538 1.000 54.233 183 SER DDD CA 1
ATOM 5375 C C . SER B 1 210 ? 27.197 10.319 -1.884 1.000 53.917 183 SER DDD C 1
ATOM 5376 O O . SER B 1 210 ? 27.445 9.688 -2.923 1.000 47.266 183 SER DDD O 1
ATOM 5384 N N . ARG B 1 211 ? 26.220 9.997 -1.039 1.000 50.816 184 ARG DDD N 1
ATOM 5385 C CA . ARG B 1 211 ? 25.398 8.778 -1.196 1.000 60.085 184 ARG DDD CA 1
ATOM 5386 C C . ARG B 1 211 ? 24.400 9.039 -2.331 1.000 71.343 184 ARG DDD C 1
ATOM 5387 O O . ARG B 1 211 ? 24.282 8.148 -3.226 1.000 65.788 184 ARG DDD O 1
ATOM 5408 N N . ARG B 1 212 ? 23.764 10.222 -2.347 1.000 61.668 185 ARG DDD N 1
ATOM 5409 C CA . ARG B 1 212 ? 22.838 10.626 -3.435 1.000 55.679 185 ARG DDD CA 1
ATOM 5410 C C . ARG B 1 212 ? 23.605 10.605 -4.769 1.000 55.310 185 ARG DDD C 1
ATOM 5411 O O . ARG B 1 212 ? 23.040 10.148 -5.768 1.000 57.579 185 ARG DDD O 1
ATOM 5432 N N . GLN B 1 213 ? 24.859 11.045 -4.783 1.000 52.707 186 GLN DDD N 1
ATOM 5433 C CA . GLN B 1 213 ? 25.699 11.052 -6.008 1.000 55.750 186 GLN DDD CA 1
ATOM 5434 C C . GLN B 1 213 ? 25.913 9.618 -6.502 1.000 64.721 186 GLN DDD C 1
ATOM 5435 O O . GLN B 1 213 ? 25.924 9.412 -7.738 1.000 62.280 186 GLN DDD O 1
ATOM 5449 N N . TYR B 1 214 ? 26.111 8.674 -5.580 1.000 63.899 187 TYR DDD N 1
ATOM 5450 C CA . TYR B 1 214 ? 26.273 7.243 -5.917 1.000 62.822 187 TYR DDD CA 1
ATOM 5451 C C . TYR B 1 214 ? 24.981 6.746 -6.604 1.000 62.099 187 TYR DDD C 1
ATOM 5452 O O . TYR B 1 214 ? 25.091 6.147 -7.681 1.000 63.504 187 TYR DDD O 1
ATOM 5470 N N . LEU B 1 215 ? 23.796 7.012 -6.029 1.000 56.141 188 LEU DDD N 1
ATOM 5471 C CA . LEU B 1 215 ? 22.484 6.593 -6.597 1.000 65.652 188 LEU DDD CA 1
ATOM 5472 C C . LEU B 1 215 ? 22.378 7.073 -8.053 1.000 71.476 188 LEU DDD C 1
ATOM 5473 O O . LEU B 1 215 ? 21.875 6.321 -8.909 1.000 79.205 188 LEU DDD O 1
ATOM 5489 N N . VAL B 1 216 ? 22.812 8.306 -8.303 1.000 71.428 189 VAL DDD N 1
ATOM 5490 C CA . VAL B 1 216 ? 22.618 9.032 -9.587 1.000 70.812 189 VAL DDD CA 1
ATOM 5491 C C . VAL B 1 216 ? 23.610 8.472 -10.605 1.000 71.260 189 VAL DDD C 1
ATOM 5492 O O . VAL B 1 216 ? 23.186 8.259 -11.744 1.000 98.495 189 VAL DDD O 1
ATOM 5505 N N . GLU B 1 217 ? 24.847 8.189 -10.208 1.000 70.362 190 GLU DDD N 1
ATOM 5506 C CA . GLU B 1 217 ? 25.865 7.588 -11.109 1.000 76.000 190 GLU DDD CA 1
ATOM 5507 C C . GLU B 1 217 ? 25.727 6.053 -11.199 1.000 85.315 190 GLU DDD C 1
ATOM 5508 O O . GLU B 1 217 ? 26.424 5.527 -12.036 1.000 79.120 190 GLU DDD O 1
ATOM 5520 N N . CYS B 1 218 ? 24.872 5.368 -10.412 1.000 96.059 191 CYS DDD N 1
ATOM 5521 C CA . CYS B 1 218 ? 24.706 3.877 -10.383 1.000 100.409 191 CYS DDD CA 1
ATOM 5522 C C . CYS B 1 218 ? 23.235 3.483 -10.079 1.000 104.152 191 CYS DDD C 1
ATOM 5523 O O . CYS B 1 218 ? 22.371 3.724 -10.968 1.000 111.742 191 CYS DDD O 1
ATOM 5531 N N . GLY B 1 219 ? 22.926 2.880 -8.916 1.000 92.933 192 GLY DDD N 1
ATOM 5532 C CA . GLY B 1 219 ? 21.583 2.384 -8.501 1.000 101.824 192 GLY DDD CA 1
ATOM 5533 C C . GLY B 1 219 ? 20.418 2.651 -9.467 1.000 102.176 192 GLY DDD C 1
ATOM 5534 O O . GLY B 1 219 ? 19.806 3.733 -9.625 1.000 82.651 192 GLY DDD O 1
ATOM 5538 N N . GLY C 1 44 ? -27.061 -10.736 30.365 1.000 94.933 17 GLY CCC N 1
ATOM 5539 C CA . GLY C 1 44 ? -26.808 -10.516 31.834 1.000 88.434 17 GLY CCC CA 1
ATOM 5540 C C . GLY C 1 44 ? -25.536 -9.711 32.074 1.000 87.433 17 GLY CCC C 1
ATOM 5541 O O . GLY C 1 44 ? -25.512 -8.894 33.017 1.000 93.454 17 GLY CCC O 1
ATOM 5545 N N . VAL C 1 45 ? -24.510 -9.933 31.250 1.000 88.785 18 VAL CCC N 1
ATOM 5546 C CA . VAL C 1 45 ? -23.139 -9.378 31.433 1.000 78.864 18 VAL CCC CA 1
ATOM 5547 C C . VAL C 1 45 ? -23.113 -7.950 30.858 1.000 74.497 18 VAL CCC C 1
ATOM 5548 O O . VAL C 1 45 ? -22.298 -7.109 31.345 1.000 65.601 18 VAL CCC O 1
ATOM 5561 N N . LEU C 1 46 ? -23.992 -7.652 29.899 1.000 59.829 19 LEU CCC N 1
ATOM 5562 C CA . LEU C 1 46 ? -23.987 -6.361 29.167 1.000 56.864 19 LEU CCC CA 1
ATOM 5563 C C . LEU C 1 46 ? -24.224 -5.177 30.113 1.000 53.790 19 LEU CCC C 1
ATOM 5564 O O . LEU C 1 46 ? -23.502 -4.177 29.961 1.000 59.457 19 LEU CCC O 1
ATOM 5580 N N . LYS C 1 47 ? -25.139 -5.314 31.078 1.000 64.723 20 LYS CCC N 1
ATOM 5581 C CA . LYS C 1 47 ? -25.474 -4.265 32.094 1.000 65.639 20 LYS CCC CA 1
ATOM 5582 C C . LYS C 1 47 ? -24.200 -3.764 32.800 1.000 58.910 20 LYS CCC C 1
ATOM 5583 O O . LYS C 1 47 ? -24.176 -2.610 33.165 1.000 60.026 20 LYS CCC O 1
ATOM 5602 N N . GLY C 1 48 ? -23.186 -4.605 33.014 1.000 63.512 21 GLY CCC N 1
ATOM 5603 C CA . GLY C 1 48 ? -21.973 -4.247 33.786 1.000 58.534 21 GLY CCC CA 1
ATOM 5604 C C . GLY C 1 48 ? -20.859 -3.647 32.928 1.000 62.628 21 GLY CCC C 1
ATOM 5605 O O . GLY C 1 48 ? -19.771 -3.432 33.476 1.000 57.915 21 GLY CCC O 1
ATOM 5609 N N . ILE C 1 49 ? -21.071 -3.417 31.626 1.000 51.722 22 ILE CCC N 1
ATOM 5610 C CA . ILE C 1 49 ? -19.978 -2.904 30.741 1.000 54.825 22 ILE CCC CA 1
ATOM 5611 C C . ILE C 1 49 ? -20.139 -1.394 30.627 1.000 54.400 22 ILE CCC C 1
ATOM 5612 O O . ILE C 1 49 ? -21.237 -0.946 30.293 1.000 65.507 22 ILE CCC O 1
ATOM 5628 N N . TYR C 1 50 ? -19.106 -0.643 30.967 1.000 54.119 23 TYR CCC N 1
ATOM 5629 C CA . TYR C 1 50 ? -19.176 0.836 31.009 1.000 53.783 23 TYR CCC CA 1
ATOM 5630 C C . TYR C 1 50 ? -18.688 1.330 29.640 1.000 57.434 23 TYR CCC C 1
ATOM 5631 O O . TYR C 1 50 ? -17.468 1.384 29.387 1.000 47.060 23 TYR CCC O 1
ATOM 5649 N N . LEU C 1 51 ? -19.635 1.637 28.745 1.000 45.455 24 LEU CCC N 1
ATOM 5650 C CA . LEU C 1 51 ? -19.335 1.917 27.315 1.000 42.315 24 LEU CCC CA 1
ATOM 5651 C C . LEU C 1 51 ? -19.217 3.421 27.067 1.000 46.968 24 LEU CCC C 1
ATOM 5652 O O . LEU C 1 51 ? -18.383 3.819 26.243 1.000 51.688 24 LEU CCC O 1
ATOM 5668 N N . ALA C 1 52 ? -19.958 4.229 27.827 1.000 47.257 25 ALA CCC N 1
ATOM 5669 C CA . ALA C 1 52 ? -20.128 5.667 27.569 1.000 45.485 25 ALA CCC CA 1
ATOM 5670 C C . ALA C 1 52 ? -18.780 6.398 27.430 1.000 49.034 25 ALA CCC C 1
ATOM 5671 O O . ALA C 1 52 ? -18.640 7.329 26.634 1.000 46.694 25 ALA CCC O 1
ATOM 5678 N N . PRO C 1 53 ? -17.747 6.109 28.242 1.000 43.746 26 PRO CCC N 1
ATOM 5679 C CA . PRO C 1 53 ? -16.466 6.815 28.102 1.000 45.712 26 PRO CCC CA 1
ATOM 5680 C C . PRO C 1 53 ? -15.822 6.583 26.731 1.000 46.273 26 PRO CCC C 1
ATOM 5681 O O . PRO C 1 53 ? -15.162 7.505 26.220 1.000 55.908 26 PRO CCC O 1
ATOM 5692 N N . TYR C 1 54 ? -16.011 5.388 26.146 1.000 45.847 27 TYR CCC N 1
ATOM 5693 C CA . TYR C 1 54 ? -15.524 5.105 24.768 1.000 42.766 27 TYR CCC CA 1
ATOM 5694 C C . TYR C 1 54 ? -16.387 5.845 23.738 1.000 47.165 27 TYR CCC C 1
ATOM 5695 O O . TYR C 1 54 ? -15.832 6.379 22.739 1.000 50.678 27 TYR CCC O 1
ATOM 5713 N N . MET C 1 55 ? -17.681 5.978 24.003 1.000 45.993 28 MET CCC N 1
ATOM 5714 C CA . MET C 1 55 ? -18.563 6.846 23.177 1.000 49.869 28 MET CCC CA 1
ATOM 5715 C C . MET C 1 55 ? -18.036 8.273 23.223 1.000 47.896 28 MET CCC C 1
ATOM 5716 O O . MET C 1 55 ? -17.986 8.891 22.163 1.000 50.351 28 MET CCC O 1
ATOM 5730 N N . GLN C 1 56 ? -17.660 8.779 24.399 1.000 53.922 29 GLN CCC N 1
ATOM 5731 C CA . GLN C 1 56 ? -17.152 10.167 24.538 1.000 53.484 29 GLN CCC CA 1
ATOM 5732 C C . GLN C 1 56 ? -15.980 10.355 23.580 1.000 47.394 29 GLN CCC C 1
ATOM 5733 O O . GLN C 1 56 ? -16.003 11.267 22.741 1.000 49.177 29 GLN CCC O 1
ATOM 5747 N N . VAL C 1 57 ? -15.000 9.489 23.674 1.000 45.161 30 VAL CCC N 1
ATOM 5748 C CA . VAL C 1 57 ? -13.832 9.536 22.748 1.000 49.762 30 VAL CCC CA 1
ATOM 5749 C C . VAL C 1 57 ? -14.336 9.574 21.306 1.000 47.980 30 VAL CCC C 1
ATOM 5750 O O . VAL C 1 57 ? -13.843 10.400 20.556 1.000 52.395 30 VAL CCC O 1
ATOM 5763 N N . ALA C 1 58 ? -15.283 8.705 20.946 1.000 50.829 31 ALA CCC N 1
ATOM 5764 C CA . ALA C 1 58 ? -15.755 8.538 19.554 1.000 49.723 31 ALA CCC CA 1
ATOM 5765 C C . ALA C 1 58 ? -16.325 9.870 19.042 1.000 48.787 31 ALA CCC C 1
ATOM 5766 O O . ALA C 1 58 ? -16.268 10.086 17.850 1.000 53.563 31 ALA CCC O 1
ATOM 5773 N N . THR C 1 59 ? -16.842 10.730 19.922 1.000 46.732 32 THR CCC N 1
ATOM 5774 C CA . THR C 1 59 ? -17.326 12.121 19.667 1.000 51.118 32 THR CCC CA 1
ATOM 5775 C C . THR C 1 59 ? -16.298 12.952 18.894 1.000 51.482 32 THR CCC C 1
ATOM 5776 O O . THR C 1 59 ? -16.691 13.900 18.203 1.000 59.454 32 THR CCC O 1
ATOM 5787 N N . ALA C 1 60 ? -15.016 12.634 19.000 1.000 48.341 33 ALA CCC N 1
ATOM 5788 C CA . ALA C 1 60 ? -13.973 13.281 18.172 1.000 52.389 33 ALA CCC CA 1
ATOM 5789 C C . ALA C 1 60 ? -14.328 13.163 16.677 1.000 57.284 33 ALA CCC C 1
ATOM 5790 O O . ALA C 1 60 ? -13.915 14.026 15.917 1.000 63.286 33 ALA CCC O 1
ATOM 5797 N N . LEU C 1 61 ? -15.046 12.123 16.245 1.000 57.888 34 LEU CCC N 1
ATOM 5798 C CA . LEU C 1 61 ? -15.312 11.902 14.793 1.000 59.120 34 LEU CCC CA 1
ATOM 5799 C C . LEU C 1 61 ? -16.500 12.736 14.310 1.000 62.133 34 LEU CCC C 1
ATOM 5800 O O . LEU C 1 61 ? -16.721 12.747 13.105 1.000 60.946 34 LEU CCC O 1
ATOM 5816 N N . ILE C 1 62 ? -17.254 13.367 15.210 1.000 56.957 35 ILE CCC N 1
ATOM 5817 C CA . ILE C 1 62 ? -18.477 14.126 14.828 1.000 60.541 35 ILE CCC CA 1
ATOM 5818 C C . ILE C 1 62 ? -18.061 15.249 13.870 1.000 71.142 35 ILE CCC C 1
ATOM 5819 O O . ILE C 1 62 ? -17.264 16.092 14.305 1.000 81.410 35 ILE CCC O 1
ATOM 5835 N N . GLY C 1 63 ? -18.538 15.190 12.609 1.000 88.414 36 GLY CCC N 1
ATOM 5836 C CA . GLY C 1 63 ? -18.301 16.154 11.512 1.000 89.848 36 GLY CCC CA 1
ATOM 5837 C C . GLY C 1 63 ? -17.476 15.607 10.339 1.000 96.153 36 GLY CCC C 1
ATOM 5838 O O . GLY C 1 63 ? -16.872 16.440 9.652 1.000 106.410 36 GLY CCC O 1
ATOM 5842 N N . LYS C 1 64 ? -17.451 14.284 10.105 1.000 98.979 37 LYS CCC N 1
ATOM 5843 C CA . LYS C 1 64 ? -16.532 13.601 9.136 1.000 112.188 37 LYS CCC CA 1
ATOM 5844 C C . LYS C 1 64 ? -17.274 12.588 8.240 1.000 121.823 37 LYS CCC C 1
ATOM 5845 O O . LYS C 1 64 ? -18.194 11.906 8.756 1.000 102.679 37 LYS CCC O 1
ATOM 5864 N N . ALA C 1 65 ? -16.823 12.424 6.979 1.000 118.092 38 ALA CCC N 1
ATOM 5865 C CA . ALA C 1 65 ? -17.237 11.341 6.050 1.000 113.303 38 ALA CCC CA 1
ATOM 5866 C C . ALA C 1 65 ? -15.999 10.611 5.507 1.000 106.864 38 ALA CCC C 1
ATOM 5867 O O . ALA C 1 65 ? -16.171 9.444 5.104 1.000 98.202 38 ALA CCC O 1
ATOM 5874 N N . ASN C 1 71 ? -21.384 8.778 7.752 1.000 61.740 44 ASN CCC N 1
ATOM 5875 C CA . ASN C 1 71 ? -21.241 9.494 9.054 1.000 55.489 44 ASN CCC CA 1
ATOM 5876 C C . ASN C 1 71 ? -20.388 8.650 10.018 1.000 50.427 44 ASN CCC C 1
ATOM 5877 O O . ASN C 1 71 ? -20.873 7.605 10.504 1.000 55.223 44 ASN CCC O 1
ATOM 5888 N N . MET C 1 72 ? -19.157 9.072 10.306 1.000 50.940 45 MET CCC N 1
ATOM 5889 C CA . MET C 1 72 ? -18.140 8.202 10.955 1.000 46.339 45 MET CCC CA 1
ATOM 5890 C C . MET C 1 72 ? -18.535 7.926 12.409 1.000 50.764 45 MET CCC C 1
ATOM 5891 O O . MET C 1 72 ? -18.355 6.776 12.873 1.000 46.119 45 MET CCC O 1
ATOM 5905 N N . PHE C 1 73 ? -19.080 8.921 13.113 1.000 48.813 46 PHE CCC N 1
ATOM 5906 C CA . PHE C 1 73 ? -19.495 8.742 14.523 1.000 49.560 46 PHE CCC CA 1
ATOM 5907 C C . PHE C 1 73 ? -20.607 7.687 14.575 1.000 44.129 46 PHE CCC C 1
ATOM 5908 O O . PHE C 1 73 ? -20.451 6.705 15.299 1.000 40.922 46 PHE CCC O 1
ATOM 5925 N N . ARG C 1 74 ? -21.684 7.877 13.813 1.000 44.801 47 ARG CCC N 1
ATOM 5926 C CA . ARG C 1 74 ? -22.833 6.933 13.796 1.000 41.971 47 ARG CCC CA 1
ATOM 5927 C C . ARG C 1 74 ? -22.318 5.541 13.441 1.000 40.996 47 ARG CCC C 1
ATOM 5928 O O . ARG C 1 74 ? -22.758 4.546 14.049 1.000 44.798 47 ARG CCC O 1
ATOM 5949 N N . HIS C 1 75 ? -21.373 5.480 12.523 1.000 36.103 48 HIS CCC N 1
ATOM 5950 C CA . HIS C 1 75 ? -20.809 4.199 12.052 1.000 38.628 48 HIS CCC CA 1
ATOM 5951 C C . HIS C 1 75 ? -20.166 3.447 13.234 1.000 46.836 48 HIS CCC C 1
ATOM 5952 O O . HIS C 1 75 ? -20.287 2.194 13.250 1.000 41.248 48 HIS CCC O 1
ATOM 5967 N N . GLN C 1 76 ? -19.503 4.152 14.172 1.000 42.842 49 GLN CCC N 1
ATOM 5968 C CA . GLN C 1 76 ? -18.864 3.502 15.343 1.000 46.337 49 GLN CCC CA 1
ATOM 5969 C C . GLN C 1 76 ? -19.986 2.880 16.190 1.000 45.664 49 GLN CCC C 1
ATOM 5970 O O . GLN C 1 76 ? -19.926 1.686 16.518 1.000 42.078 49 GLN CCC O 1
ATOM 5984 N N . VAL C 1 77 ? -21.003 3.660 16.522 1.000 41.726 50 VAL CCC N 1
ATOM 5985 C CA . VAL C 1 77 ? -22.092 3.176 17.408 1.000 42.676 50 VAL CCC CA 1
ATOM 5986 C C . VAL C 1 77 ? -22.863 2.065 16.697 1.000 45.162 50 VAL CCC C 1
ATOM 5987 O O . VAL C 1 77 ? -23.194 1.099 17.365 1.000 57.421 50 VAL CCC O 1
ATOM 6000 N N . ASP C 1 78 ? -23.051 2.146 15.379 1.000 44.163 51 ASP CCC N 1
ATOM 6001 C CA . ASP C 1 78 ? -23.818 1.120 14.622 1.000 49.768 51 ASP CCC CA 1
ATOM 6002 C C . ASP C 1 78 ? -23.004 -0.192 14.612 1.000 45.128 51 ASP CCC C 1
ATOM 6003 O O . ASP C 1 78 ? -23.622 -1.285 14.718 1.000 42.058 51 ASP CCC O 1
ATOM 6012 N N . THR C 1 79 ? -21.675 -0.104 14.501 1.000 36.843 52 THR CCC N 1
ATOM 6013 C CA . THR C 1 79 ? -20.782 -1.280 14.530 1.000 40.421 52 THR CCC CA 1
ATOM 6014 C C . THR C 1 79 ? -20.924 -1.995 15.891 1.000 39.500 52 THR CCC C 1
ATOM 6015 O O . THR C 1 79 ? -21.020 -3.220 15.911 1.000 40.435 52 THR CCC O 1
ATOM 6026 N N . MET C 1 80 ? -20.935 -1.249 16.987 1.000 38.749 53 MET CCC N 1
ATOM 6027 C CA . MET C 1 80 ? -21.151 -1.797 18.345 1.000 42.514 53 MET CCC CA 1
ATOM 6028 C C . MET C 1 80 ? -22.525 -2.472 18.382 1.000 41.448 53 MET CCC C 1
ATOM 6029 O O . MET C 1 80 ? -22.608 -3.600 18.866 1.000 48.450 53 MET CCC O 1
ATOM 6043 N N . ALA C 1 81 ? -23.561 -1.811 17.888 1.000 39.656 54 ALA CCC N 1
ATOM 6044 C CA . ALA C 1 81 ? -24.944 -2.344 17.850 1.000 40.198 54 ALA CCC CA 1
ATOM 6045 C C . ALA C 1 81 ? -24.942 -3.669 17.095 1.000 36.231 54 ALA CCC C 1
ATOM 6046 O O . ALA C 1 81 ? -25.535 -4.608 17.565 1.000 34.943 54 ALA CCC O 1
ATOM 6053 N N . ILE C 1 82 ? -24.215 -3.762 15.997 1.000 38.339 55 ILE CCC N 1
ATOM 6054 C CA . ILE C 1 82 ? -24.233 -4.994 15.171 1.000 37.931 55 ILE CCC CA 1
ATOM 6055 C C . ILE C 1 82 ? -23.609 -6.111 16.009 1.000 43.435 55 ILE CCC C 1
ATOM 6056 O O . ILE C 1 82 ? -24.183 -7.206 16.066 1.000 43.165 55 ILE CCC O 1
ATOM 6072 N N . LEU C 1 83 ? -22.517 -5.825 16.718 1.000 43.164 56 LEU CCC N 1
ATOM 6073 C CA . LEU C 1 83 ? -21.828 -6.849 17.538 1.000 42.254 56 LEU CCC CA 1
ATOM 6074 C C . LEU C 1 83 ? -22.780 -7.352 18.632 1.000 47.794 56 LEU CCC C 1
ATOM 6075 O O . LEU C 1 83 ? -22.890 -8.585 18.803 1.000 47.055 56 LEU CCC O 1
ATOM 6091 N N . ILE C 1 84 ? -23.500 -6.448 19.305 1.000 42.195 57 ILE CCC N 1
ATOM 6092 C CA . ILE C 1 84 ? -24.455 -6.829 20.380 1.000 36.834 57 ILE CCC CA 1
ATOM 6093 C C . ILE C 1 84 ? -25.582 -7.634 19.736 1.000 44.336 57 ILE CCC C 1
ATOM 6094 O O . ILE C 1 84 ? -25.995 -8.650 20.325 1.000 47.121 57 ILE CCC O 1
ATOM 6110 N N . ASP C 1 85 ? -26.019 -7.232 18.542 1.000 44.613 58 ASP CCC N 1
ATOM 6111 C CA . ASP C 1 85 ? -27.114 -7.903 17.799 1.000 44.291 58 ASP CCC CA 1
ATOM 6112 C C . ASP C 1 85 ? -26.750 -9.372 17.595 1.000 44.484 58 ASP CCC C 1
ATOM 6113 O O . ASP C 1 85 ? -27.643 -10.224 17.754 1.000 49.024 58 ASP CCC O 1
ATOM 6122 N N . TYR C 1 86 ? -25.493 -9.653 17.262 1.000 45.395 59 TYR CCC N 1
ATOM 6123 C CA . TYR C 1 86 ? -24.994 -11.024 16.990 1.000 41.269 59 TYR CCC CA 1
ATOM 6124 C C . TYR C 1 86 ? -24.564 -11.719 18.291 1.000 46.401 59 TYR CCC C 1
ATOM 6125 O O . TYR C 1 86 ? -23.992 -12.806 18.200 1.000 49.493 59 TYR CCC O 1
ATOM 6143 N N . GLY C 1 87 ? -24.797 -11.106 19.456 1.000 49.008 60 GLY CCC N 1
ATOM 6144 C CA . GLY C 1 87 ? -24.584 -11.738 20.775 1.000 48.745 60 GLY CCC CA 1
ATOM 6145 C C . GLY C 1 87 ? -23.134 -11.693 21.264 1.000 48.214 60 GLY CCC C 1
ATOM 6146 O O . GLY C 1 87 ? -22.831 -12.434 22.184 1.000 48.772 60 GLY CCC O 1
ATOM 6150 N N . TYR C 1 88 ? -22.266 -10.880 20.675 1.000 46.091 61 TYR CCC N 1
ATOM 6151 C CA . TYR C 1 88 ? -20.907 -10.591 21.212 1.000 49.504 61 TYR CCC CA 1
ATOM 6152 C C . TYR C 1 88 ? -21.014 -9.581 22.362 1.000 50.215 61 TYR CCC C 1
ATOM 6153 O O . TYR C 1 88 ? -21.204 -8.407 22.094 1.000 66.396 61 TYR CCC O 1
ATOM 6171 N N . ILE C 1 89 ? -20.966 -10.048 23.604 1.000 49.583 62 ILE CCC N 1
ATOM 6172 C CA . ILE C 1 89 ? -21.053 -9.249 24.859 1.000 55.593 62 ILE CCC CA 1
ATOM 6173 C C . ILE C 1 89 ? -19.677 -9.339 25.526 1.000 56.780 62 ILE CCC C 1
ATOM 6174 O O . ILE C 1 89 ? -19.573 -9.982 26.547 1.000 71.872 62 ILE CCC O 1
ATOM 6190 N N . ASP C 1 90 ? -18.647 -8.896 24.833 1.000 49.193 63 ASP CCC N 1
ATOM 6191 C CA . ASP C 1 90 ? -17.241 -8.957 25.253 1.000 47.024 63 ASP CCC CA 1
ATOM 6192 C C . ASP C 1 90 ? -16.771 -7.514 25.441 1.000 47.423 63 ASP CCC C 1
ATOM 6193 O O . ASP C 1 90 ? -16.734 -6.740 24.452 1.000 47.264 63 ASP CCC O 1
ATOM 6202 N N . SER C 1 91 ? -16.394 -7.169 26.661 1.000 46.821 64 SER CCC N 1
ATOM 6203 C CA . SER C 1 91 ? -16.055 -5.795 27.092 1.000 43.676 64 SER CCC CA 1
ATOM 6204 C C . SER C 1 91 ? -15.075 -5.187 26.083 1.000 43.478 64 SER CCC C 1
ATOM 6205 O O . SER C 1 91 ? -15.346 -4.126 25.505 1.000 46.673 64 SER CCC O 1
ATOM 6213 N N . VAL C 1 92 ? -13.962 -5.851 25.832 1.000 41.636 65 VAL CCC N 1
ATOM 6214 C CA . VAL C 1 92 ? -12.871 -5.242 25.020 1.000 47.611 65 VAL CCC CA 1
ATOM 6215 C C . VAL C 1 92 ? -13.362 -4.998 23.586 1.000 46.404 65 VAL CCC C 1
ATOM 6216 O O . VAL C 1 92 ? -13.090 -3.924 23.040 1.000 45.859 65 VAL CCC O 1
ATOM 6229 N N . LEU C 1 93 ? -14.065 -5.962 23.005 1.000 45.835 66 LEU CCC N 1
ATOM 6230 C CA . LEU C 1 93 ? -14.561 -5.906 21.610 1.000 44.632 66 LEU CCC CA 1
ATOM 6231 C C . LEU C 1 93 ? -15.583 -4.764 21.469 1.000 46.487 66 LEU CCC C 1
ATOM 6232 O O . LEU C 1 93 ? -15.413 -3.890 20.561 1.000 36.944 66 LEU CCC O 1
ATOM 6248 N N . LEU C 1 94 ? -16.565 -4.701 22.367 1.000 40.074 67 LEU CCC N 1
ATOM 6249 C CA . LEU C 1 94 ? -17.595 -3.634 22.266 1.000 42.605 67 LEU CCC CA 1
ATOM 6250 C C . LEU C 1 94 ? -16.921 -2.281 22.437 1.000 48.440 67 LEU CCC C 1
ATOM 6251 O O . LEU C 1 94 ? -17.261 -1.348 21.681 1.000 47.896 67 LEU CCC O 1
ATOM 6267 N N . LYS C 1 95 ? -15.982 -2.176 23.377 1.000 47.825 68 LYS CCC N 1
ATOM 6268 C CA . LYS C 1 95 ? -15.265 -0.900 23.633 1.000 49.770 68 LYS CCC CA 1
ATOM 6269 C C . LYS C 1 95 ? -14.446 -0.509 22.397 1.000 45.691 68 LYS CCC C 1
ATOM 6270 O O . LYS C 1 95 ? -14.543 0.649 21.950 1.000 40.869 68 LYS CCC O 1
ATOM 6289 N N . ALA C 1 96 ? -13.691 -1.441 21.833 1.000 45.061 69 ALA CCC N 1
ATOM 6290 C CA . ALA C 1 96 ? -12.893 -1.193 20.616 1.000 47.884 69 ALA CCC CA 1
ATOM 6291 C C . ALA C 1 96 ? -13.828 -0.772 19.486 1.000 47.502 69 ALA CCC C 1
ATOM 6292 O O . ALA C 1 96 ? -13.456 0.141 18.730 1.000 47.821 69 ALA CCC O 1
ATOM 6299 N N . SER C 1 97 ? -14.998 -1.404 19.378 1.000 49.055 70 SER CCC N 1
ATOM 6300 C CA . SER C 1 97 ? -15.935 -1.159 18.259 1.000 45.295 70 SER CCC CA 1
ATOM 6301 C C . SER C 1 97 ? -16.335 0.321 18.276 1.000 40.723 70 SER CCC C 1
ATOM 6302 O O . SER C 1 97 ? -16.428 0.901 17.207 1.000 49.176 70 SER CCC O 1
ATOM 6310 N N . LEU C 1 98 ? -16.466 0.935 19.446 1.000 42.158 71 LEU CCC N 1
ATOM 6311 C CA . LEU C 1 98 ? -16.870 2.369 19.573 1.000 44.534 71 LEU CCC CA 1
ATOM 6312 C C . LEU C 1 98 ? -15.772 3.334 19.081 1.000 46.928 71 LEU CCC C 1
ATOM 6313 O O . LEU C 1 98 ? -16.114 4.502 18.756 1.000 48.408 71 LEU CCC O 1
ATOM 6329 N N . ILE C 1 99 ? -14.519 2.906 18.942 1.000 41.856 72 ILE CCC N 1
ATOM 6330 C CA . ILE C 1 99 ? -13.418 3.839 18.549 1.000 44.377 72 ILE CCC CA 1
ATOM 6331 C C . ILE C 1 99 ? -12.525 3.182 17.498 1.000 48.429 72 ILE CCC C 1
ATOM 6332 O O . ILE C 1 99 ? -11.392 3.678 17.313 1.000 47.834 72 ILE CCC O 1
ATOM 6348 N N . HIS C 1 100 ? -13.008 2.154 16.786 1.000 43.849 73 HIS CCC N 1
ATOM 6349 C CA . HIS C 1 100 ? -12.128 1.339 15.905 1.000 43.556 73 HIS CCC CA 1
ATOM 6350 C C . HIS C 1 100 ? -11.561 2.180 14.763 1.000 47.171 73 HIS CCC C 1
ATOM 6351 O O . HIS C 1 100 ? -10.493 1.817 14.309 1.000 47.172 73 HIS CCC O 1
ATOM 6366 N N . ASP C 1 101 ? -12.201 3.284 14.366 1.000 53.943 74 ASP CCC N 1
ATOM 6367 C CA . ASP C 1 101 ? -11.720 4.130 13.237 1.000 57.143 74 ASP CCC CA 1
ATOM 6368 C C . ASP C 1 101 ? -11.086 5.435 13.737 1.000 60.204 74 ASP CCC C 1
ATOM 6369 O O . ASP C 1 101 ? -10.787 6.297 12.894 1.000 58.219 74 ASP CCC O 1
ATOM 6378 N N . VAL C 1 102 ? -10.973 5.643 15.046 1.000 60.980 75 VAL CCC N 1
ATOM 6379 C CA . VAL C 1 102 ? -10.551 6.976 15.572 1.000 61.735 75 VAL CCC CA 1
ATOM 6380 C C . VAL C 1 102 ? -9.073 7.267 15.219 1.000 52.474 75 VAL CCC C 1
ATOM 6381 O O . VAL C 1 102 ? -8.768 8.404 14.800 1.000 53.705 75 VAL CCC O 1
ATOM 6394 N N . ILE C 1 103 ? -8.190 6.290 15.378 1.000 56.171 76 ILE CCC N 1
ATOM 6395 C CA . ILE C 1 103 ? -6.754 6.403 15.000 1.000 66.594 76 ILE CCC CA 1
ATOM 6396 C C . ILE C 1 103 ? -6.639 6.581 13.482 1.000 65.236 76 ILE CCC C 1
ATOM 6397 O O . ILE C 1 103 ? -5.875 7.437 13.035 1.000 76.318 76 ILE CCC O 1
ATOM 6413 N N . GLU C 1 104 ? -7.390 5.806 12.720 1.000 74.395 77 GLU CCC N 1
ATOM 6414 C CA . GLU C 1 104 ? -7.315 5.765 11.234 1.000 74.469 77 GLU CCC CA 1
ATOM 6415 C C . GLU C 1 104 ? -7.753 7.095 10.624 1.000 58.795 77 GLU CCC C 1
ATOM 6416 O O . GLU C 1 104 ? -7.173 7.464 9.632 1.000 61.108 77 GLU CCC O 1
ATOM 6428 N N . ASN C 1 105 ? -8.764 7.752 11.185 1.000 56.520 78 ASN CCC N 1
ATOM 6429 C CA . ASN C 1 105 ? -9.481 8.873 10.524 1.000 66.548 78 ASN CCC CA 1
ATOM 6430 C C . ASN C 1 105 ? -9.132 10.217 11.164 1.000 67.528 78 ASN CCC C 1
ATOM 6431 O O . ASN C 1 105 ? -9.557 11.239 10.622 1.000 76.614 78 ASN CCC O 1
ATOM 6442 N N . ILE C 1 106 ? -8.413 10.247 12.282 1.000 73.120 79 ILE CCC N 1
ATOM 6443 C CA . ILE C 1 106 ? -8.013 11.550 12.891 1.000 77.027 79 ILE CCC CA 1
ATOM 6444 C C . ILE C 1 106 ? -6.482 11.684 12.845 1.000 78.242 79 ILE CCC C 1
ATOM 6445 O O . ILE C 1 106 ? -5.792 10.900 13.533 1.000 76.832 79 ILE CCC O 1
ATOM 6461 N N . GLU C 1 107 ? -6.007 12.614 11.999 1.000 90.028 80 GLU CCC N 1
ATOM 6462 C CA . GLU C 1 107 ? -4.607 13.121 11.924 1.000 98.779 80 GLU CCC CA 1
ATOM 6463 C C . GLU C 1 107 ? -4.126 13.527 13.327 1.000 87.610 80 GLU CCC C 1
ATOM 6464 O O . GLU C 1 107 ? -4.747 14.449 13.986 1.000 68.902 80 GLU CCC O 1
ATOM 6476 N N . ASP C 1 108 ? -3.056 12.875 13.785 1.000 74.542 81 ASP CCC N 1
ATOM 6477 C CA . ASP C 1 108 ? -2.299 13.288 15.000 1.000 103.900 81 ASP CCC CA 1
ATOM 6478 C C . ASP C 1 108 ? -3.228 13.129 16.201 1.000 101.222 81 ASP CCC C 1
ATOM 6479 O O . ASP C 1 108 ? -3.250 14.006 17.085 1.000 97.108 81 ASP CCC O 1
ATOM 6488 N N . PHE C 1 109 ? -3.952 12.012 16.241 1.000 94.209 82 PHE CCC N 1
ATOM 6489 C CA . PHE C 1 109 ? -4.887 11.702 17.342 1.000 83.732 82 PHE CCC CA 1
ATOM 6490 C C . PHE C 1 109 ? -4.059 11.283 18.564 1.000 80.964 82 PHE CCC C 1
ATOM 6491 O O . PHE C 1 109 ? -3.197 10.365 18.445 1.000 64.370 82 PHE CCC O 1
ATOM 6508 N N . ASN C 1 110 ? -4.351 11.911 19.709 1.000 74.810 83 ASN CCC N 1
ATOM 6509 C CA . ASN C 1 110 ? -3.638 11.637 20.978 1.000 70.076 83 ASN CCC CA 1
ATOM 6510 C C . ASN C 1 110 ? -4.097 10.305 21.575 1.000 54.015 83 ASN CCC C 1
ATOM 6511 O O . ASN C 1 110 ? -5.026 10.279 22.338 1.000 60.825 83 ASN CCC O 1
ATOM 6522 N N . VAL C 1 111 ? -3.400 9.246 21.218 1.000 56.927 84 VAL CCC N 1
ATOM 6523 C CA . VAL C 1 111 ? -3.555 7.842 21.671 1.000 55.397 84 VAL CCC CA 1
ATOM 6524 C C . VAL C 1 111 ? -3.659 7.730 23.202 1.000 61.601 84 VAL CCC C 1
ATOM 6525 O O . VAL C 1 111 ? -4.267 6.733 23.684 1.000 73.822 84 VAL CCC O 1
ATOM 6538 N N . ASN C 1 112 ? -3.163 8.695 23.965 1.000 58.476 85 ASN CCC N 1
ATOM 6539 C CA . ASN C 1 112 ? -3.258 8.654 25.446 1.000 62.148 85 ASN CCC CA 1
ATOM 6540 C C . ASN C 1 112 ? -4.716 8.804 25.871 1.000 59.490 85 ASN CCC C 1
ATOM 6541 O O . ASN C 1 112 ? -5.051 8.323 26.959 1.000 65.432 85 ASN CCC O 1
ATOM 6552 N N . GLU C 1 113 ? -5.556 9.448 25.055 1.000 61.927 86 GLU CCC N 1
ATOM 6553 C CA . GLU C 1 113 ? -7.015 9.607 25.319 1.000 68.195 86 GLU CCC CA 1
ATOM 6554 C C . GLU C 1 113 ? -7.692 8.228 25.412 1.000 59.240 86 GLU CCC C 1
ATOM 6555 O O . GLU C 1 113 ? -8.668 8.117 26.180 1.000 59.072 86 GLU CCC O 1
ATOM 6567 N N . ILE C 1 114 ? -7.212 7.259 24.621 1.000 54.529 87 ILE CCC N 1
ATOM 6568 C CA . ILE C 1 114 ? -7.686 5.846 24.611 1.000 60.849 87 ILE CCC CA 1
ATOM 6569 C C . ILE C 1 114 ? -7.096 5.111 25.812 1.000 63.979 87 ILE CCC C 1
ATOM 6570 O O . ILE C 1 114 ? -7.900 4.511 26.583 1.000 54.412 87 ILE CCC O 1
ATOM 6586 N N . LEU C 1 115 ? -5.769 5.222 26.001 1.000 58.012 88 LEU CCC N 1
ATOM 6587 C CA . LEU C 1 115 ? -5.072 4.448 27.047 1.000 56.816 88 LEU CCC CA 1
ATOM 6588 C C . LEU C 1 115 ? -5.464 4.914 28.456 1.000 58.828 88 LEU CCC C 1
ATOM 6589 O O . LEU C 1 115 ? -5.282 4.129 29.394 1.000 59.099 88 LEU CCC O 1
ATOM 6605 N N . SER C 1 116 ? -6.036 6.106 28.614 1.000 50.484 89 SER CCC N 1
ATOM 6606 C CA . SER C 1 116 ? -6.386 6.667 29.948 1.000 48.213 89 SER CCC CA 1
ATOM 6607 C C . SER C 1 116 ? -7.848 6.429 30.307 1.000 46.795 89 SER CCC C 1
ATOM 6608 O O . SER C 1 116 ? -8.382 7.131 31.183 1.000 49.919 89 SER CCC O 1
ATOM 6616 N N . ILE C 1 117 ? -8.585 5.567 29.631 1.000 54.218 90 ILE CCC N 1
ATOM 6617 C CA . ILE C 1 117 ? -10.059 5.527 29.920 1.000 55.820 90 ILE CCC CA 1
ATOM 6618 C C . ILE C 1 117 ? -10.351 4.644 31.139 1.000 60.044 90 ILE CCC C 1
ATOM 6619 O O . ILE C 1 117 ? -11.035 5.113 32.040 1.000 72.759 90 ILE CCC O 1
ATOM 6635 N N . ASP C 1 118 ? -9.897 3.393 31.142 1.000 53.208 91 ASP CCC N 1
ATOM 6636 C CA . ASP C 1 118 ? -10.282 2.400 32.184 1.000 54.756 91 ASP CCC CA 1
ATOM 6637 C C . ASP C 1 118 ? -9.273 1.248 32.247 1.000 49.875 91 ASP CCC C 1
ATOM 6638 O O . ASP C 1 118 ? -8.266 1.314 31.512 1.000 58.076 91 ASP CCC O 1
ATOM 6647 N N . SER C 1 119 ? -9.541 0.211 33.054 1.000 48.607 92 SER CCC N 1
ATOM 6648 C CA . SER C 1 119 ? -8.569 -0.886 33.280 1.000 57.019 92 SER CCC CA 1
ATOM 6649 C C . SER C 1 119 ? -8.240 -1.616 31.967 1.000 55.289 92 SER CCC C 1
ATOM 6650 O O . SER C 1 119 ? -7.151 -2.208 31.862 1.000 56.455 92 SER CCC O 1
ATOM 6658 N N . GLU C 1 120 ? -9.146 -1.557 30.982 1.000 59.206 93 GLU CCC N 1
ATOM 6659 C CA . GLU C 1 120 ? -9.101 -2.410 29.756 1.000 50.018 93 GLU CCC CA 1
ATOM 6660 C C . GLU C 1 120 ? -8.485 -1.626 28.595 1.000 44.327 93 GLU CCC C 1
ATOM 6661 O O . GLU C 1 120 ? -8.167 -2.252 27.559 1.000 55.801 93 GLU CCC O 1
ATOM 6673 N N . SER C 1 121 ? -8.238 -0.328 28.785 1.000 47.252 94 SER CCC N 1
ATOM 6674 C CA . SER C 1 121 ? -7.799 0.617 27.727 1.000 51.173 94 SER CCC CA 1
ATOM 6675 C C . SER C 1 121 ? -6.627 0.056 26.923 1.000 52.084 94 SER CCC C 1
ATOM 6676 O O . SER C 1 121 ? -6.561 0.327 25.709 1.000 57.227 94 SER CCC O 1
ATOM 6684 N N . GLY C 1 122 ? -5.759 -0.712 27.569 1.000 52.435 95 GLY CCC N 1
ATOM 6685 C CA . GLY C 1 122 ? -4.591 -1.302 26.904 1.000 55.608 95 GLY CCC CA 1
ATOM 6686 C C . GLY C 1 122 ? -5.006 -2.394 25.938 1.000 57.427 95 GLY CCC C 1
ATOM 6687 O O . GLY C 1 122 ? -4.496 -2.392 24.797 1.000 57.206 95 GLY CCC O 1
ATOM 6691 N N . GLN C 1 123 ? -5.875 -3.311 26.383 1.000 51.689 96 GLN CCC N 1
ATOM 6692 C CA . GLN C 1 123 ? -6.411 -4.413 25.537 1.000 52.628 96 GLN CCC CA 1
ATOM 6693 C C . GLN C 1 123 ? -7.212 -3.810 24.364 1.000 54.389 96 GLN CCC C 1
ATOM 6694 O O . GLN C 1 123 ? -7.039 -4.274 23.196 1.000 57.768 96 GLN CCC O 1
ATOM 6708 N N . VAL C 1 124 ? -8.010 -2.782 24.650 1.000 44.955 97 VAL CCC N 1
ATOM 6709 C CA . VAL C 1 124 ? -8.799 -2.047 23.629 1.000 46.675 97 VAL CCC CA 1
ATOM 6710 C C . VAL C 1 124 ? -7.862 -1.442 22.593 1.000 50.149 97 VAL CCC C 1
ATOM 6711 O O . VAL C 1 124 ? -8.105 -1.658 21.401 1.000 58.951 97 VAL CCC O 1
ATOM 6724 N N . TYR C 1 125 ? -6.848 -0.702 23.020 1.000 53.349 98 TYR CCC N 1
ATOM 6725 C CA . TYR C 1 125 ? -5.826 -0.095 22.128 1.000 58.147 98 TYR CCC CA 1
ATOM 6726 C C . TYR C 1 125 ? -5.269 -1.185 21.196 1.000 57.034 98 TYR CCC C 1
ATOM 6727 O O . TYR C 1 125 ? -5.202 -0.948 19.991 1.000 63.203 98 TYR CCC O 1
ATOM 6745 N N . GLU C 1 126 ? -4.910 -2.361 21.717 1.000 60.193 99 GLU CCC N 1
ATOM 6746 C CA . GLU C 1 126 ? -4.211 -3.384 20.912 1.000 64.881 99 GLU CCC CA 1
ATOM 6747 C C . GLU C 1 126 ? -5.184 -3.829 19.809 1.000 64.270 99 GLU CCC C 1
ATOM 6748 O O . GLU C 1 126 ? -4.751 -3.981 18.623 1.000 70.152 99 GLU CCC O 1
ATOM 6760 N N . LEU C 1 127 ? -6.457 -4.011 20.170 1.000 58.452 100 LEU CCC N 1
ATOM 6761 C CA . LEU C 1 127 ? -7.506 -4.486 19.241 1.000 60.168 100 LEU CCC CA 1
ATOM 6762 C C . LEU C 1 127 ? -7.747 -3.424 18.159 1.000 55.185 100 LEU CCC C 1
ATOM 6763 O O . LEU C 1 127 ? -7.759 -3.776 16.972 1.000 64.408 100 LEU CCC O 1
ATOM 6779 N N . VAL C 1 128 ? -7.867 -2.165 18.549 1.000 47.781 101 VAL CCC N 1
ATOM 6780 C CA . VAL C 1 128 ? -8.020 -1.046 17.584 1.000 54.509 101 VAL CCC CA 1
ATOM 6781 C C . VAL C 1 128 ? -6.847 -1.080 16.597 1.000 58.107 101 VAL CCC C 1
ATOM 6782 O O . VAL C 1 128 ? -7.083 -0.948 15.389 1.000 67.690 101 VAL CCC O 1
ATOM 6795 N N . LEU C 1 129 ? -5.626 -1.271 17.078 1.000 62.051 102 LEU CCC N 1
ATOM 6796 C CA . LEU C 1 129 ? -4.421 -1.299 16.197 1.000 63.724 102 LEU CCC CA 1
ATOM 6797 C C . LEU C 1 129 ? -4.537 -2.447 15.190 1.000 55.893 102 LEU CCC C 1
ATOM 6798 O O . LEU C 1 129 ? -4.228 -2.217 14.023 1.000 57.531 102 LEU CCC O 1
ATOM 6814 N N . GLU C 1 130 ? -5.007 -3.624 15.600 1.000 55.452 103 GLU CCC N 1
ATOM 6815 C CA . GLU C 1 130 ? -5.135 -4.776 14.668 1.000 54.514 103 GLU CCC CA 1
ATOM 6816 C C . GLU C 1 130 ? -5.992 -4.405 13.460 1.000 61.129 103 GLU CCC C 1
ATOM 6817 O O . GLU C 1 130 ? -5.790 -5.043 12.421 1.000 71.175 103 GLU CCC O 1
ATOM 6829 N N . VAL C 1 131 ? -6.954 -3.482 13.614 1.000 58.239 104 VAL CCC N 1
ATOM 6830 C CA . VAL C 1 131 ? -7.926 -3.151 12.538 1.000 58.220 104 VAL CCC CA 1
ATOM 6831 C C . VAL C 1 131 ? -7.674 -1.742 12.033 1.000 59.072 104 VAL CCC C 1
ATOM 6832 O O . VAL C 1 131 ? -8.544 -1.244 11.323 1.000 68.716 104 VAL CCC O 1
ATOM 6845 N N . THR C 1 132 ? -6.538 -1.143 12.393 1.000 65.557 105 THR CCC N 1
ATOM 6846 C CA . THR C 1 132 ? -6.053 0.150 11.845 1.000 64.928 105 THR CCC CA 1
ATOM 6847 C C . THR C 1 132 ? -5.074 -0.185 10.710 1.000 64.768 105 THR CCC C 1
ATOM 6848 O O . THR C 1 132 ? -4.141 -0.946 10.941 1.000 69.438 105 THR CCC O 1
ATOM 6859 N N . LYS C 1 133 ? -5.334 0.310 9.508 1.000 79.923 106 LYS CCC N 1
ATOM 6860 C CA . LYS C 1 133 ? -4.424 0.260 8.332 1.000 90.787 106 LYS CCC CA 1
ATOM 6861 C C . LYS C 1 133 ? -3.346 1.331 8.527 1.000 94.445 106 LYS CCC C 1
ATOM 6862 O O . LYS C 1 133 ? -3.730 2.506 8.744 1.000 80.222 106 LYS CCC O 1
ATOM 6881 N N . LYS C 1 134 ? -2.068 0.952 8.412 1.000 104.706 107 LYS CCC N 1
ATOM 6882 C CA . LYS C 1 134 ? -0.902 1.880 8.503 1.000 111.192 107 LYS CCC CA 1
ATOM 6883 C C . LYS C 1 134 ? -0.990 2.911 7.366 1.000 115.281 107 LYS CCC C 1
ATOM 6884 O O . LYS C 1 134 ? -1.570 2.565 6.292 1.000 104.798 107 LYS CCC O 1
ATOM 6903 N N . LYS C 1 135 ? -0.458 4.125 7.593 1.000 121.380 108 LYS CCC N 1
ATOM 6904 C CA . LYS C 1 135 ? -0.733 5.350 6.780 1.000 133.151 108 LYS CCC CA 1
ATOM 6905 C C . LYS C 1 135 ? -0.453 5.085 5.289 1.000 130.614 108 LYS CCC C 1
ATOM 6906 O O . LYS C 1 135 ? -1.317 5.455 4.461 1.000 134.173 108 LYS CCC O 1
ATOM 6925 N N . GLY C 1 136 ? 0.708 4.517 4.953 1.000 107.597 109 GLY CCC N 1
ATOM 6926 C CA . GLY C 1 136 ? 0.953 3.887 3.642 1.000 111.286 109 GLY CCC CA 1
ATOM 6927 C C . GLY C 1 136 ? 0.971 2.374 3.777 1.000 121.229 109 GLY CCC C 1
ATOM 6928 O O . GLY C 1 136 ? 1.952 1.846 4.346 1.000 118.320 109 GLY CCC O 1
ATOM 6932 N N . GLN C 1 137 ? -0.108 1.707 3.356 1.000 113.672 110 GLN CCC N 1
ATOM 6933 C CA . GLN C 1 137 ? -0.226 0.222 3.324 1.000 102.051 110 GLN CCC CA 1
ATOM 6934 C C . GLN C 1 137 ? -1.271 -0.142 2.268 1.000 99.706 110 GLN CCC C 1
ATOM 6935 O O . GLN C 1 137 ? -2.317 0.526 2.204 1.000 94.376 110 GLN CCC O 1
ATOM 6949 N N . GLU C 1 138 ? -0.952 -1.130 1.434 1.000 108.281 111 GLU CCC N 1
ATOM 6950 C CA . GLU C 1 138 ? -1.849 -1.674 0.380 1.000 115.870 111 GLU CCC CA 1
ATOM 6951 C C . GLU C 1 138 ? -3.129 -2.170 1.076 1.000 106.836 111 GLU CCC C 1
ATOM 6952 O O . GLU C 1 138 ? -3.021 -3.094 1.920 1.000 94.280 111 GLU CCC O 1
ATOM 6964 N N . LYS C 1 139 ? -4.298 -1.587 0.777 1.000 99.237 112 LYS CCC N 1
ATOM 6965 C CA . LYS C 1 139 ? -5.583 -2.022 1.396 1.000 91.133 112 LYS CCC CA 1
ATOM 6966 C C . LYS C 1 139 ? -5.712 -3.544 1.244 1.000 94.256 112 LYS CCC C 1
ATOM 6967 O O . LYS C 1 139 ? -6.001 -4.216 2.249 1.000 100.997 112 LYS CCC O 1
ATOM 6986 N N . THR C 1 140 ? -5.472 -4.071 0.042 1.000 96.637 113 THR CCC N 1
ATOM 6987 C CA . THR C 1 140 ? -5.459 -5.529 -0.265 1.000 98.726 113 THR CCC CA 1
ATOM 6988 C C . THR C 1 140 ? -4.675 -6.303 0.798 1.000 89.002 113 THR CCC C 1
ATOM 6989 O O . THR C 1 140 ? -5.169 -7.343 1.251 1.000 85.400 113 THR CCC O 1
ATOM 7000 N N . GLU C 1 141 ? -3.476 -5.843 1.148 1.000 103.771 114 GLU CCC N 1
ATOM 7001 C CA . GLU C 1 141 ? -2.512 -6.637 1.958 1.000 109.312 114 GLU CCC CA 1
ATOM 7002 C C . GLU C 1 141 ? -2.938 -6.530 3.437 1.000 100.066 114 GLU CCC C 1
ATOM 7003 O O . GLU C 1 141 ? -2.748 -7.511 4.180 1.000 98.642 114 GLU CCC O 1
ATOM 7015 N N . TYR C 1 142 ? -3.562 -5.412 3.831 1.000 95.095 115 TYR CCC N 1
ATOM 7016 C CA . TYR C 1 142 ? -4.131 -5.168 5.192 1.000 85.666 115 TYR CCC CA 1
ATOM 7017 C C . TYR C 1 142 ? -5.274 -6.162 5.447 1.000 82.882 115 TYR CCC C 1
ATOM 7018 O O . TYR C 1 142 ? -5.245 -6.846 6.491 1.000 75.567 115 TYR CCC O 1
ATOM 7036 N N . LEU C 1 143 ? -6.213 -6.273 4.499 1.000 70.255 116 LEU CCC N 1
ATOM 7037 C CA . LEU C 1 143 ? -7.345 -7.230 4.567 1.000 69.103 116 LEU CCC CA 1
ATOM 7038 C C . LEU C 1 143 ? -6.817 -8.670 4.567 1.000 73.627 116 LEU CCC C 1
ATOM 7039 O O . LEU C 1 143 ? -7.253 -9.458 5.435 1.000 82.243 116 LEU CCC O 1
ATOM 7055 N N . LYS C 1 144 ? -5.912 -9.007 3.648 1.000 86.250 117 LYS CCC N 1
ATOM 7056 C CA . LYS C 1 144 ? -5.241 -10.340 3.604 1.000 94.034 117 LYS CCC CA 1
ATOM 7057 C C . LYS C 1 144 ? -4.575 -10.589 4.963 1.000 91.760 117 LYS CCC C 1
ATOM 7058 O O . LYS C 1 144 ? -4.719 -11.704 5.500 1.000 94.064 117 LYS CCC O 1
ATOM 7077 N N . ASN C 1 145 ? -3.896 -9.572 5.511 1.000 84.169 118 ASN CCC N 1
ATOM 7078 C CA . ASN C 1 145 ? -3.142 -9.664 6.789 1.000 93.458 118 ASN CCC CA 1
ATOM 7079 C C . ASN C 1 145 ? -4.132 -9.970 7.934 1.000 95.149 118 ASN CCC C 1
ATOM 7080 O O . ASN C 1 145 ? -3.826 -10.874 8.751 1.000 93.701 118 ASN CCC O 1
ATOM 7091 N N . ILE C 1 146 ? -5.282 -9.282 7.998 1.000 74.205 119 ILE CCC N 1
ATOM 7092 C CA . ILE C 1 146 ? -6.306 -9.522 9.056 1.000 65.331 119 ILE CCC CA 1
ATOM 7093 C C . ILE C 1 146 ? -6.738 -10.991 9.021 1.000 67.295 119 ILE CCC C 1
ATOM 7094 O O . ILE C 1 146 ? -6.826 -11.581 10.121 1.000 77.035 119 ILE CCC O 1
ATOM 7110 N N . ILE C 1 147 ? -7.017 -11.568 7.847 1.000 66.345 120 ILE CCC N 1
ATOM 7111 C CA . ILE C 1 147 ? -7.482 -12.996 7.780 1.000 83.595 120 ILE CCC CA 1
ATOM 7112 C C . ILE C 1 147 ? -6.345 -13.946 8.224 1.000 79.084 120 ILE CCC C 1
ATOM 7113 O O . ILE C 1 147 ? -6.644 -14.901 8.992 1.000 70.905 120 ILE CCC O 1
ATOM 7129 N N . LYS C 1 148 ? -5.095 -13.662 7.840 1.000 84.510 121 LYS CCC N 1
ATOM 7130 C CA . LYS C 1 148 ? -3.915 -14.518 8.157 1.000 92.343 121 LYS CCC CA 1
ATOM 7131 C C . LYS C 1 148 ? -3.585 -14.449 9.654 1.000 78.725 121 LYS CCC C 1
ATOM 7132 O O . LYS C 1 148 ? -3.579 -15.509 10.295 1.000 69.700 121 LYS CCC O 1
ATOM 7151 N N . ASN C 1 149 ? -3.339 -13.250 10.190 1.000 83.631 122 ASN CCC N 1
ATOM 7152 C CA . ASN C 1 149 ? -2.695 -13.048 11.519 1.000 86.560 122 ASN CCC CA 1
ATOM 7153 C C . ASN C 1 149 ? -3.623 -12.395 12.539 1.000 79.352 122 ASN CCC C 1
ATOM 7154 O O . ASN C 1 149 ? -3.230 -12.374 13.720 1.000 79.246 122 ASN CCC O 1
ATOM 7165 N N . GLY C 1 150 ? -4.755 -11.830 12.120 1.000 74.650 123 GLY CCC N 1
ATOM 7166 C CA . GLY C 1 150 ? -5.657 -11.121 13.045 1.000 66.648 123 GLY CCC CA 1
ATOM 7167 C C . GLY C 1 150 ? -6.189 -12.080 14.096 1.000 65.461 123 GLY CCC C 1
ATOM 7168 O O . GLY C 1 150 ? -6.412 -13.292 13.767 1.000 65.314 123 GLY CCC O 1
ATOM 7172 N N . SER C 1 151 ? -6.397 -11.581 15.315 1.000 57.235 124 SER CCC N 1
ATOM 7173 C CA . SER C 1 151 ? -7.079 -12.330 16.396 1.000 54.503 124 SER CCC CA 1
ATOM 7174 C C . SER C 1 151 ? -8.527 -12.620 15.986 1.000 58.847 124 SER CCC C 1
ATOM 7175 O O . SER C 1 151 ? -9.034 -11.944 15.071 1.000 59.691 124 SER CCC O 1
ATOM 7183 N N . GLU C 1 152 ? -9.190 -13.543 16.688 1.000 57.713 125 GLU CCC N 1
ATOM 7184 C CA . GLU C 1 152 ? -10.638 -13.813 16.541 1.000 55.961 125 GLU CCC CA 1
ATOM 7185 C C . GLU C 1 152 ? -11.390 -12.477 16.649 1.000 62.431 125 GLU CCC C 1
ATOM 7186 O O . GLU C 1 152 ? -12.201 -12.181 15.757 1.000 57.227 125 GLU CCC O 1
ATOM 7198 N N . LYS C 1 153 ? -11.069 -11.665 17.661 1.000 59.995 126 LYS CCC N 1
ATOM 7199 C CA . LYS C 1 153 ? -11.770 -10.394 17.954 1.000 53.260 126 LYS CCC CA 1
ATOM 7200 C C . LYS C 1 153 ? -11.604 -9.419 16.791 1.000 52.215 126 LYS CCC C 1
ATOM 7201 O O . LYS C 1 153 ? -12.611 -8.798 16.410 1.000 53.507 126 LYS CCC O 1
ATOM 7220 N N . ALA C 1 154 ? -10.411 -9.300 16.230 1.000 48.409 127 ALA CCC N 1
ATOM 7221 C CA . ALA C 1 154 ? -10.172 -8.374 15.110 1.000 51.570 127 ALA CCC CA 1
ATOM 7222 C C . ALA C 1 154 ? -11.032 -8.813 13.918 1.000 51.603 127 ALA CCC C 1
ATOM 7223 O O . ALA C 1 154 ? -11.634 -7.936 13.262 1.000 47.897 127 ALA CCC O 1
ATOM 7230 N N . LYS C 1 155 ? -11.086 -10.118 13.644 1.000 50.317 128 LYS CCC N 1
ATOM 7231 C CA . LYS C 1 155 ? -11.865 -10.658 12.502 1.000 52.346 128 LYS CCC CA 1
ATOM 7232 C C . LYS C 1 155 ? -13.341 -10.314 12.707 1.000 47.899 128 LYS CCC C 1
ATOM 7233 O O . LYS C 1 155 ? -13.970 -9.742 11.786 1.000 49.278 128 LYS CCC O 1
ATOM 7252 N N . ILE C 1 156 ? -13.873 -10.635 13.887 1.000 46.818 129 ILE CCC N 1
ATOM 7253 C CA . ILE C 1 156 ? -15.292 -10.343 14.230 1.000 52.034 129 ILE CCC CA 1
ATOM 7254 C C . ILE C 1 156 ? -15.560 -8.845 14.038 1.000 49.449 129 ILE CCC C 1
ATOM 7255 O O . ILE C 1 156 ? -16.573 -8.502 13.409 1.000 42.593 129 ILE CCC O 1
ATOM 7271 N N . LEU C 1 157 ? -14.655 -8.006 14.532 1.000 45.103 130 LEU CCC N 1
ATOM 7272 C CA . LEU C 1 157 ? -14.801 -6.536 14.504 1.000 45.051 130 LEU CCC CA 1
ATOM 7273 C C . LEU C 1 157 ? -14.820 -6.093 13.052 1.000 44.429 130 LEU CCC C 1
ATOM 7274 O O . LEU C 1 157 ? -15.670 -5.251 12.694 1.000 49.125 130 LEU CCC O 1
ATOM 7290 N N . LYS C 1 158 ? -13.946 -6.662 12.234 1.000 48.949 131 LYS CCC N 1
ATOM 7291 C CA . LYS C 1 158 ? -13.866 -6.253 10.812 1.000 53.946 131 LYS CCC CA 1
ATOM 7292 C C . LYS C 1 158 ? -15.181 -6.623 10.102 1.000 49.498 131 LYS CCC C 1
ATOM 7293 O O . LYS C 1 158 ? -15.694 -5.811 9.331 1.000 45.858 131 LYS CCC O 1
ATOM 7312 N N . CYS C 1 159 ? -15.754 -7.778 10.415 1.000 45.295 132 CYS CCC N 1
ATOM 7313 C CA . CYS C 1 159 ? -17.020 -8.220 9.809 1.000 50.730 132 CYS CCC CA 1
ATOM 7314 C C . CYS C 1 159 ? -18.118 -7.218 10.176 1.000 49.677 132 CYS CCC C 1
ATOM 7315 O O . CYS C 1 159 ? -18.846 -6.761 9.258 1.000 49.152 132 CYS CCC O 1
ATOM 7323 N N . ALA C 1 160 ? -18.248 -6.879 11.459 1.000 45.027 133 ALA CCC N 1
ATOM 7324 C CA . ALA C 1 160 ? -19.278 -5.923 11.936 1.000 50.326 133 ALA CCC CA 1
ATOM 7325 C C . ALA C 1 160 ? -19.050 -4.547 11.287 1.000 45.290 133 ALA CCC C 1
ATOM 7326 O O . ALA C 1 160 ? -20.015 -3.940 10.804 1.000 48.578 133 ALA CCC O 1
ATOM 7333 N N . ASP C 1 161 ? -17.809 -4.077 11.269 1.000 43.481 134 ASP CCC N 1
ATOM 7334 C CA . ASP C 1 161 ? -17.406 -2.836 10.555 1.000 46.941 134 ASP CCC CA 1
ATOM 7335 C C . ASP C 1 161 ? -17.914 -2.925 9.103 1.000 43.174 134 ASP CCC C 1
ATOM 7336 O O . ASP C 1 161 ? -18.551 -1.968 8.623 1.000 42.350 134 ASP CCC O 1
ATOM 7345 N N . ARG C 1 162 ? -17.664 -4.042 8.423 1.000 42.518 135 ARG CCC N 1
ATOM 7346 C CA . ARG C 1 162 ? -18.060 -4.198 7.008 1.000 41.860 135 ARG CCC CA 1
ATOM 7347 C C . ARG C 1 162 ? -19.586 -4.219 6.852 1.000 42.147 135 ARG CCC C 1
ATOM 7348 O O . ARG C 1 162 ? -20.125 -3.558 5.928 1.000 44.008 135 ARG CCC O 1
ATOM 7369 N N . ILE C 1 163 ? -20.291 -4.930 7.712 1.000 42.223 136 ILE CCC N 1
ATOM 7370 C CA . ILE C 1 163 ? -21.773 -4.935 7.652 1.000 42.451 136 ILE CCC CA 1
ATOM 7371 C C . ILE C 1 163 ? -22.268 -3.492 7.697 1.000 42.569 136 ILE CCC C 1
ATOM 7372 O O . ILE C 1 163 ? -23.133 -3.122 6.876 1.000 45.745 136 ILE CCC O 1
ATOM 7388 N N . SER C 1 164 ? -21.739 -2.693 8.616 1.000 43.384 137 SER CCC N 1
ATOM 7389 C CA . SER C 1 164 ? -22.204 -1.305 8.841 1.000 42.409 137 SER CCC CA 1
ATOM 7390 C C . SER C 1 164 ? -21.889 -0.486 7.597 1.000 45.209 137 SER CCC C 1
ATOM 7391 O O . SER C 1 164 ? -22.736 0.290 7.170 1.000 40.656 137 SER CCC O 1
ATOM 7399 N N . ASN C 1 165 ? -20.685 -0.629 7.045 1.000 45.723 138 ASN CCC N 1
ATOM 7400 C CA . ASN C 1 165 ? -20.312 0.132 5.834 1.000 45.482 138 ASN CCC CA 1
ATOM 7401 C C . ASN C 1 165 ? -21.190 -0.322 4.667 1.000 54.222 138 ASN CCC C 1
ATOM 7402 O O . ASN C 1 165 ? -21.649 0.589 3.914 1.000 47.224 138 ASN CCC O 1
ATOM 7413 N N . MET C 1 166 ? -21.452 -1.636 4.527 1.000 46.668 139 MET CCC N 1
ATOM 7414 C CA . MET C 1 166 ? -22.305 -2.136 3.417 1.000 49.521 139 MET CCC CA 1
ATOM 7415 C C . MET C 1 166 ? -23.714 -1.550 3.545 1.000 50.999 139 MET CCC C 1
ATOM 7416 O O . MET C 1 166 ? -24.305 -1.257 2.514 1.000 48.223 139 MET CCC O 1
ATOM 7430 N N . ILE C 1 167 ? -24.231 -1.356 4.762 1.000 49.628 140 ILE CCC N 1
ATOM 7431 C CA . ILE C 1 167 ? -25.600 -0.801 4.954 1.000 53.746 140 ILE CCC CA 1
ATOM 7432 C C . ILE C 1 167 ? -25.587 0.656 4.508 1.000 60.194 140 ILE CCC C 1
ATOM 7433 O O . ILE C 1 167 ? -26.596 1.140 3.988 1.000 67.502 140 ILE CCC O 1
ATOM 7449 N N . SER C 1 168 ? -24.484 1.352 4.732 1.000 67.654 141 SER CCC N 1
ATOM 7450 C CA . SER C 1 168 ? -24.435 2.807 4.471 1.000 66.230 141 SER CCC CA 1
ATOM 7451 C C . SER C 1 168 ? -24.307 3.055 2.957 1.000 59.178 141 SER CCC C 1
ATOM 7452 O O . SER C 1 168 ? -24.622 4.174 2.566 1.000 53.511 141 SER CCC O 1
ATOM 7460 N N . LEU C 1 169 ? -23.953 2.057 2.124 1.000 64.218 142 LEU CCC N 1
ATOM 7461 C CA . LEU C 1 169 ? -24.029 2.175 0.632 1.000 70.462 142 LEU CCC CA 1
ATOM 7462 C C . LEU C 1 169 ? -25.458 2.524 0.145 1.000 68.343 142 LEU CCC C 1
ATOM 7463 O O . LEU C 1 169 ? -25.583 3.073 -0.935 1.000 79.209 142 LEU CCC O 1
ATOM 7479 N N . GLY C 1 170 ? -26.495 2.238 0.919 1.000 85.920 143 GLY CCC N 1
ATOM 7480 C CA . GLY C 1 170 ? -27.908 2.518 0.573 1.000 104.237 143 GLY CCC CA 1
ATOM 7481 C C . GLY C 1 170 ? -28.231 3.969 0.199 1.000 102.939 143 GLY CCC C 1
ATOM 7482 O O . GLY C 1 170 ? -29.272 4.160 -0.481 1.000 100.542 143 GLY CCC O 1
ATOM 7486 N N . PHE C 1 171 ? -27.452 4.964 0.654 0.500 92.347 144 PHE CCC N 1
ATOM 7487 C CA . PHE C 1 171 ? -27.712 6.410 0.374 0.500 84.056 144 PHE CCC CA 1
ATOM 7488 C C . PHE C 1 171 ? -26.707 6.936 -0.669 0.500 88.639 144 PHE CCC C 1
ATOM 7489 O O . PHE C 1 171 ? -26.932 8.065 -1.199 0.500 68.671 144 PHE CCC O 1
ATOM 7506 N N . VAL C 1 172 ? -25.701 6.120 -1.021 1.000 96.391 145 VAL CCC N 1
ATOM 7507 C CA . VAL C 1 172 ? -24.657 6.425 -2.050 1.000 92.059 145 VAL CCC CA 1
ATOM 7508 C C . VAL C 1 172 ? -25.274 6.339 -3.448 1.000 107.638 145 VAL CCC C 1
ATOM 7509 O O . VAL C 1 172 ? -26.329 5.661 -3.624 1.000 107.243 145 VAL CCC O 1
ATOM 7522 N N . THR C 1 173 ? -24.596 7.009 -4.386 1.000 110.796 146 THR CCC N 1
ATOM 7523 C CA . THR C 1 173 ? -24.958 7.172 -5.818 1.000 122.806 146 THR CCC CA 1
ATOM 7524 C C . THR C 1 173 ? -23.782 6.742 -6.729 1.000 108.805 146 THR CCC C 1
ATOM 7525 O O . THR C 1 173 ? -24.059 6.210 -7.819 1.000 112.097 146 THR CCC O 1
ATOM 7536 N N . ASP C 1 174 ? -22.529 6.902 -6.280 1.000 99.463 147 ASP CCC N 1
ATOM 7537 C CA . ASP C 1 174 ? -21.297 6.895 -7.121 1.000 100.404 147 ASP CCC CA 1
ATOM 7538 C C . ASP C 1 174 ? -21.238 5.701 -8.086 1.000 114.394 147 ASP CCC C 1
ATOM 7539 O O . ASP C 1 174 ? -20.597 5.866 -9.141 1.000 134.228 147 ASP CCC O 1
ATOM 7548 N N . SER C 1 175 ? -21.843 4.550 -7.770 1.000 98.377 148 SER CCC N 1
ATOM 7549 C CA . SER C 1 175 ? -22.135 3.454 -8.748 1.000 88.369 148 SER CCC CA 1
ATOM 7550 C C . SER C 1 175 ? -20.872 2.624 -8.981 1.000 77.904 148 SER CCC C 1
ATOM 7551 O O . SER C 1 175 ? -20.886 1.425 -8.698 1.000 79.106 148 SER CCC O 1
ATOM 7559 N N . GLU C 1 176 ? -19.823 3.243 -9.497 1.000 78.363 149 GLU CCC N 1
ATOM 7560 C CA . GLU C 1 176 ? -18.505 2.582 -9.636 1.000 96.665 149 GLU CCC CA 1
ATOM 7561 C C . GLU C 1 176 ? -18.027 2.238 -8.227 1.000 90.940 149 GLU CCC C 1
ATOM 7562 O O . GLU C 1 176 ? -17.359 1.194 -8.083 1.000 85.065 149 GLU CCC O 1
ATOM 7574 N N . PHE C 1 177 ? -18.318 3.086 -7.224 1.000 84.275 150 PHE CCC N 1
ATOM 7575 C CA . PHE C 1 177 ? -17.820 2.871 -5.839 1.000 78.279 150 PHE CCC CA 1
ATOM 7576 C C . PHE C 1 177 ? -18.530 1.640 -5.263 1.000 77.068 150 PHE CCC C 1
ATOM 7577 O O . PHE C 1 177 ? -17.846 0.731 -4.746 1.000 69.903 150 PHE CCC O 1
ATOM 7594 N N . ILE C 1 178 ? -19.861 1.612 -5.382 1.000 61.827 151 ILE CCC N 1
ATOM 7595 C CA . ILE C 1 178 ? -20.729 0.499 -4.924 1.000 58.505 151 ILE CCC CA 1
ATOM 7596 C C . ILE C 1 178 ? -20.161 -0.826 -5.445 1.000 64.543 151 ILE CCC C 1
ATOM 7597 O O . ILE C 1 178 ? -19.983 -1.770 -4.633 1.000 72.292 151 ILE CCC O 1
ATOM 7613 N N . GLU C 1 179 ? -19.829 -0.880 -6.732 1.000 68.016 152 GLU CCC N 1
ATOM 7614 C CA . GLU C 1 179 ? -19.300 -2.102 -7.383 1.000 69.506 152 GLU CCC CA 1
ATOM 7615 C C . GLU C 1 179 ? -17.949 -2.480 -6.774 1.000 68.603 152 GLU CCC C 1
ATOM 7616 O O . GLU C 1 179 ? -17.806 -3.657 -6.379 1.000 66.565 152 GLU CCC O 1
ATOM 7628 N N . ARG C 1 180 ? -16.992 -1.547 -6.708 1.000 70.140 153 ARG CCC N 1
ATOM 7629 C CA . ARG C 1 180 ? -15.630 -1.867 -6.184 1.000 76.592 153 ARG CCC CA 1
ATOM 7630 C C . ARG C 1 180 ? -15.777 -2.367 -4.740 1.000 67.079 153 ARG CCC C 1
ATOM 7631 O O . ARG C 1 180 ? -15.160 -3.407 -4.403 1.000 66.934 153 AR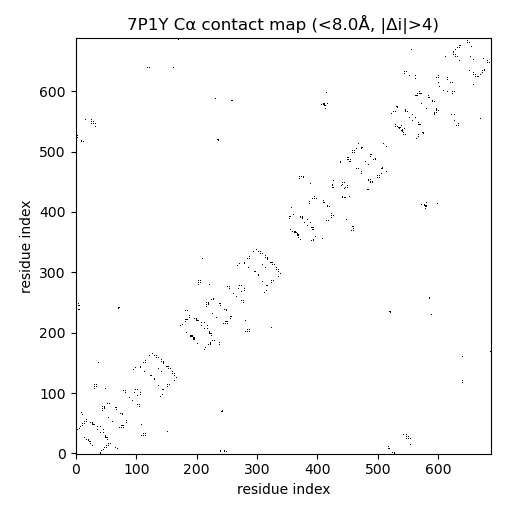G CCC O 1
ATOM 7652 N N . TYR C 1 181 ? -16.629 -1.702 -3.952 1.000 62.064 154 TYR CCC N 1
ATOM 7653 C CA . TYR C 1 181 ? -16.830 -1.988 -2.512 1.000 62.941 154 TYR CCC CA 1
ATOM 7654 C C . TYR C 1 181 ? -17.474 -3.369 -2.404 1.000 59.518 154 TYR CCC C 1
ATOM 7655 O O . TYR C 1 181 ? -16.965 -4.209 -1.611 1.000 51.467 154 TYR CCC O 1
ATOM 7673 N N . CYS C 1 182 ? -18.522 -3.635 -3.193 1.000 61.864 155 CYS CCC N 1
ATOM 7674 C CA . CYS C 1 182 ? -19.142 -4.986 -3.237 1.000 56.057 155 CYS CCC CA 1
ATOM 7675 C C . CYS C 1 182 ? -18.062 -6.029 -3.579 1.000 58.325 155 CYS CCC C 1
ATOM 7676 O O . CYS C 1 182 ? -17.970 -7.006 -2.833 1.000 57.723 155 CYS CCC O 1
ATOM 7684 N N . ASN C 1 183 ? -17.211 -5.803 -4.588 1.000 61.647 156 ASN CCC N 1
ATOM 7685 C CA . ASN C 1 183 ? -16.207 -6.817 -5.027 1.000 67.010 156 ASN CCC CA 1
ATOM 7686 C C . ASN C 1 183 ? -15.229 -7.045 -3.882 1.000 60.265 156 ASN CCC C 1
ATOM 7687 O O . ASN C 1 183 ? -14.955 -8.234 -3.574 1.000 56.117 156 ASN CCC O 1
ATOM 7698 N N . GLU C 1 184 ? -14.745 -5.957 -3.280 1.000 58.871 157 GLU CCC N 1
ATOM 7699 C CA . GLU C 1 184 ? -13.773 -6.013 -2.151 1.000 64.370 157 GLU CCC CA 1
ATOM 7700 C C . GLU C 1 184 ? -14.395 -6.825 -1.001 1.000 66.800 157 GLU CCC C 1
ATOM 7701 O O . GLU C 1 184 ? -13.681 -7.636 -0.380 1.000 64.250 157 GLU CCC O 1
ATOM 7713 N N . THR C 1 185 ? -15.692 -6.643 -0.743 1.000 53.279 158 THR CCC N 1
ATOM 7714 C CA . THR C 1 185 ? -16.385 -7.291 0.392 1.000 53.781 158 THR CCC CA 1
ATOM 7715 C C . THR C 1 185 ? -16.464 -8.792 0.104 1.000 56.360 158 THR CCC C 1
ATOM 7716 O O . THR C 1 185 ? -16.119 -9.576 1.012 1.000 60.751 158 THR CCC O 1
ATOM 7727 N N . GLU C 1 186 ? -16.889 -9.172 -1.108 1.000 60.789 159 GLU CCC N 1
ATOM 7728 C CA . GLU C 1 186 ? -17.014 -10.584 -1.575 1.000 62.338 159 GLU CCC CA 1
ATOM 7729 C C . GLU C 1 186 ? -15.637 -11.258 -1.484 1.000 58.036 159 GLU CCC C 1
ATOM 7730 O O . GLU C 1 186 ? -15.536 -12.309 -0.862 1.000 54.541 159 GLU CCC O 1
ATOM 7742 N N . LEU C 1 187 ? -14.592 -10.651 -2.037 1.000 56.900 160 LEU CCC N 1
ATOM 7743 C CA . LEU C 1 187 ? -13.271 -11.312 -2.143 1.000 69.493 160 LEU CCC CA 1
ATOM 7744 C C . LEU C 1 187 ? -12.638 -11.448 -0.756 1.000 66.718 160 LEU CCC C 1
ATOM 7745 O O . LEU C 1 187 ? -12.220 -12.556 -0.430 1.000 70.653 160 LEU CCC O 1
ATOM 7761 N N . TYR C 1 188 ? -12.606 -10.374 0.037 1.000 74.265 161 TYR CCC N 1
ATOM 7762 C CA . TYR C 1 188 ? -11.766 -10.269 1.261 1.000 68.489 161 TYR CCC CA 1
ATOM 7763 C C . TYR C 1 188 ? -12.553 -10.435 2.565 1.000 63.935 161 TYR CCC C 1
ATOM 7764 O O . TYR C 1 188 ? -11.942 -10.902 3.531 1.000 68.654 161 TYR CCC O 1
ATOM 7782 N N . ILE C 1 189 ? -13.839 -10.110 2.640 1.000 53.090 162 ILE CCC N 1
ATOM 7783 C CA . ILE C 1 189 ? -14.520 -10.125 3.973 1.000 52.079 162 ILE CCC CA 1
ATOM 7784 C C . ILE C 1 189 ? -15.380 -11.385 4.099 1.000 57.477 162 ILE CCC C 1
ATOM 7785 O O . ILE C 1 189 ? -15.357 -12.009 5.195 1.000 58.553 162 ILE CCC O 1
ATOM 7801 N N . PHE C 1 190 ? -16.072 -11.804 3.035 1.000 57.592 163 PHE CCC N 1
ATOM 7802 C CA . PHE C 1 190 ? -16.831 -13.091 3.038 1.000 57.180 163 PHE CCC CA 1
ATOM 7803 C C . PHE C 1 190 ? -16.017 -14.197 3.713 1.000 48.039 163 PHE CCC C 1
ATOM 7804 O O . PHE C 1 190 ? -16.502 -14.868 4.622 1.000 51.542 163 PHE CCC O 1
ATOM 7821 N N . PRO C 1 191 ? -14.767 -14.466 3.299 1.000 49.652 164 PRO CCC N 1
ATOM 7822 C CA . PRO C 1 191 ? -13.982 -15.528 3.940 1.000 56.275 164 PRO CCC CA 1
ATOM 7823 C C . PRO C 1 191 ? -13.730 -15.301 5.439 1.000 52.949 164 PRO CCC C 1
ATOM 7824 O O . PRO C 1 191 ? -13.771 -16.271 6.186 1.000 52.968 164 PRO CCC O 1
ATOM 7835 N N . ILE C 1 192 ? -13.512 -14.050 5.856 1.000 51.567 165 ILE CCC N 1
ATOM 7836 C CA . ILE C 1 192 ? -13.377 -13.741 7.316 1.000 49.886 165 ILE CCC CA 1
ATOM 7837 C C . ILE C 1 192 ? -14.669 -14.150 8.028 1.000 46.386 165 ILE CCC C 1
ATOM 7838 O O . ILE C 1 192 ? -14.601 -14.859 9.042 1.000 50.068 165 ILE CCC O 1
ATOM 7854 N N . ALA C 1 193 ? -15.809 -13.729 7.492 1.000 49.783 166 ALA CCC N 1
ATOM 7855 C CA . ALA C 1 193 ? -17.127 -14.012 8.104 1.000 54.150 166 ALA CCC CA 1
ATOM 7856 C C . ALA C 1 193 ? -17.324 -15.534 8.156 1.000 53.133 166 ALA CCC C 1
ATOM 7857 O O . ALA C 1 193 ? -17.823 -16.022 9.201 1.000 53.921 166 ALA CCC O 1
ATOM 7864 N N . LEU C 1 194 ? -16.928 -16.264 7.096 1.000 60.343 167 LEU CCC N 1
ATOM 7865 C CA . LEU C 1 194 ? -17.078 -17.745 7.041 1.000 59.090 167 LEU CCC CA 1
ATOM 7866 C C . LEU C 1 194 ? -16.266 -18.374 8.167 1.000 53.929 167 LEU CCC C 1
ATOM 7867 O O . LEU C 1 194 ? -16.801 -19.332 8.697 1.000 47.781 167 LEU CCC O 1
ATOM 7883 N N . GLU C 1 195 ? -15.066 -17.866 8.520 1.000 53.921 168 GLU CCC N 1
ATOM 7884 C CA . GLU C 1 195 ? -14.301 -18.415 9.674 1.000 56.434 168 GLU CCC CA 1
ATOM 7885 C C . GLU C 1 195 ? -15.048 -18.178 10.996 1.000 56.179 168 GLU CCC C 1
ATOM 7886 O O . GLU C 1 195 ? -15.190 -19.131 11.775 1.000 58.420 168 GLU CCC O 1
ATOM 7898 N N . VAL C 1 196 ? -15.514 -16.959 11.263 1.000 56.850 169 VAL CCC N 1
ATOM 7899 C CA . VAL C 1 196 ? -15.890 -16.552 12.653 1.000 51.027 169 VAL CCC CA 1
ATOM 7900 C C . VAL C 1 196 ? -17.407 -16.597 12.847 1.000 50.714 169 VAL CCC C 1
ATOM 7901 O O . VAL C 1 196 ? -17.825 -16.925 13.943 1.000 59.917 169 VAL CCC O 1
ATOM 7914 N N . ASN C 1 197 ? -18.236 -16.283 11.854 1.000 52.450 170 ASN CCC N 1
ATOM 7915 C CA . ASN C 1 197 ? -19.695 -16.223 12.132 1.000 55.818 170 ASN CCC CA 1
ATOM 7916 C C . ASN C 1 197 ? -20.513 -16.357 10.841 1.000 57.552 170 ASN CCC C 1
ATOM 7917 O O . ASN C 1 197 ? -20.590 -15.387 10.036 1.000 50.417 170 ASN CCC O 1
ATOM 7928 N N . PHE C 1 198 ? -21.185 -17.497 10.705 1.000 51.762 171 PHE CCC N 1
ATOM 7929 C CA . PHE C 1 198 ? -21.957 -17.849 9.494 1.000 50.026 171 PHE CCC CA 1
ATOM 7930 C C . PHE C 1 198 ? -23.099 -16.846 9.278 1.000 48.111 171 PHE CCC C 1
ATOM 7931 O O . PHE C 1 198 ? -23.353 -16.447 8.131 1.000 45.548 171 PHE CCC O 1
ATOM 7948 N N . GLU C 1 199 ? -23.779 -16.450 10.350 1.000 47.746 172 GLU CCC N 1
ATOM 7949 C CA . GLU C 1 199 ? -24.895 -15.481 10.262 1.000 48.751 172 GLU CCC CA 1
ATOM 7950 C C . GLU C 1 199 ? -24.367 -14.139 9.737 1.000 48.057 172 GLU CCC C 1
ATOM 7951 O O . GLU C 1 199 ? -25.064 -13.486 8.960 1.000 54.997 172 GLU CCC O 1
ATOM 7963 N N . MET C 1 200 ? -23.166 -13.736 10.115 1.000 51.672 173 MET CCC N 1
ATOM 7964 C CA . MET C 1 200 ? -22.608 -12.460 9.625 1.000 52.074 173 MET CCC CA 1
ATOM 7965 C C . MET C 1 200 ? -22.312 -12.637 8.135 1.000 51.952 173 MET CCC C 1
ATOM 7966 O O . MET C 1 200 ? -22.489 -11.652 7.376 1.000 43.077 173 MET CCC O 1
ATOM 7980 N N . TYR C 1 201 ? -21.877 -13.836 7.726 1.000 46.659 174 TYR CCC N 1
ATOM 7981 C CA . TYR C 1 201 ? -21.630 -14.138 6.300 1.000 49.306 174 TYR CCC CA 1
ATOM 7982 C C . TYR C 1 201 ? -22.947 -13.971 5.542 1.000 46.369 174 TYR CCC C 1
ATOM 7983 O O . TYR C 1 201 ? -22.942 -13.290 4.508 1.000 44.511 174 TYR CCC O 1
ATOM 8001 N N . LYS C 1 202 ? -24.040 -14.514 6.064 1.000 39.552 175 LYS CCC N 1
ATOM 8002 C CA . LYS C 1 202 ? -25.357 -14.403 5.386 1.000 43.222 175 LYS CCC CA 1
ATOM 8003 C C . LYS C 1 202 ? -25.727 -12.917 5.235 1.000 48.209 175 LYS CCC C 1
ATOM 8004 O O . LYS C 1 202 ? -26.185 -12.539 4.157 1.000 49.443 175 LYS CCC O 1
ATOM 8023 N N . GLU C 1 203 ? -25.502 -12.069 6.245 1.000 48.541 176 GLU CCC N 1
ATOM 8024 C CA . GLU C 1 203 ? -25.924 -10.654 6.150 1.000 39.562 176 GLU CCC CA 1
ATOM 8025 C C . GLU C 1 203 ? -25.034 -9.969 5.122 1.000 44.524 176 GLU CCC C 1
ATOM 8026 O O . GLU C 1 203 ? -25.547 -9.214 4.268 1.000 46.188 176 GLU CCC O 1
ATOM 8038 N N . LEU C 1 204 ? -23.737 -10.228 5.153 1.000 45.047 177 LEU CCC N 1
ATOM 8039 C CA . LEU C 1 204 ? -22.812 -9.600 4.175 1.000 49.456 177 LEU CCC CA 1
ATOM 8040 C C . LEU C 1 204 ? -23.231 -10.014 2.756 1.000 50.834 177 LEU CCC C 1
ATOM 8041 O O . LEU C 1 204 ? -23.223 -9.145 1.844 1.000 46.714 177 LEU CCC O 1
ATOM 8057 N N . MET C 1 205 ? -23.590 -11.286 2.598 1.000 51.851 178 MET CCC N 1
ATOM 8058 C CA . MET C 1 205 ? -24.091 -11.858 1.326 1.000 56.548 178 MET CCC CA 1
ATOM 8059 C C . MET C 1 205 ? -25.325 -11.073 0.867 1.000 49.935 178 MET CCC C 1
ATOM 8060 O O . MET C 1 205 ? -25.304 -10.548 -0.241 1.000 47.647 178 MET CCC O 1
ATOM 8074 N N . ALA C 1 206 ? -26.352 -10.993 1.704 1.000 38.521 179 ALA CCC N 1
ATOM 8075 C CA . ALA C 1 206 ? -27.642 -10.379 1.354 1.000 40.441 179 ALA CCC CA 1
ATOM 8076 C C . ALA C 1 206 ? -27.414 -8.898 1.009 1.000 51.850 179 ALA CCC C 1
ATOM 8077 O O . ALA C 1 206 ? -28.045 -8.412 0.070 1.000 59.909 179 ALA CCC O 1
ATOM 8084 N N . LEU C 1 207 ? -26.490 -8.216 1.689 1.000 54.015 180 LEU CCC N 1
ATOM 8085 C CA . LEU C 1 207 ? -26.240 -6.777 1.424 1.000 50.595 180 LEU CCC CA 1
ATOM 8086 C C . LEU C 1 207 ? -25.546 -6.620 0.072 1.000 46.615 180 LEU CCC C 1
ATOM 8087 O O . LEU C 1 207 ? -25.930 -5.710 -0.684 1.000 41.675 180 LEU CCC O 1
ATOM 8103 N N . VAL C 1 208 ? -24.564 -7.465 -0.234 1.000 46.516 181 VAL CCC N 1
ATOM 8104 C CA . VAL C 1 208 ? -23.848 -7.410 -1.536 1.000 49.834 181 VAL CCC CA 1
ATOM 8105 C C . VAL C 1 208 ? -24.850 -7.694 -2.669 1.000 55.272 181 VAL CCC C 1
ATOM 8106 O O . VAL C 1 208 ? -24.892 -6.911 -3.630 1.000 56.961 181 VAL CCC O 1
ATOM 8119 N N . VAL C 1 209 ? -25.685 -8.714 -2.520 1.000 48.935 182 VAL CCC N 1
ATOM 8120 C CA . VAL C 1 209 ? -26.744 -9.055 -3.506 1.000 58.002 182 VAL CCC CA 1
ATOM 8121 C C . VAL C 1 209 ? -27.647 -7.827 -3.698 1.000 58.147 182 VAL CCC C 1
ATOM 8122 O O . VAL C 1 209 ? -27.917 -7.467 -4.846 1.000 57.759 182 VAL CCC O 1
ATOM 8135 N N . SER C 1 210 ? -28.087 -7.214 -2.604 1.000 53.905 183 SER CCC N 1
ATOM 8136 C CA . SER C 1 210 ? -29.079 -6.114 -2.581 1.000 52.437 183 SER CCC CA 1
ATOM 8137 C C . SER C 1 210 ? -28.519 -4.907 -3.339 1.000 53.044 183 SER CCC C 1
ATOM 8138 O O . SER C 1 210 ? -29.253 -4.263 -4.119 1.000 58.746 183 SER CCC O 1
ATOM 8146 N N . ARG C 1 211 ? -27.247 -4.603 -3.118 1.000 56.237 184 ARG CCC N 1
ATOM 8147 C CA B ARG C 1 211 ? -26.613 -3.387 -3.690 0.380 58.669 184 ARG CCC CA 1
ATOM 8148 C CA C ARG C 1 211 ? -26.625 -3.386 -3.684 0.620 62.881 184 ARG CCC CA 1
ATOM 8149 C C . ARG C 1 211 ? -26.316 -3.671 -5.168 1.000 59.445 184 ARG CCC C 1
ATOM 8150 O O . ARG C 1 211 ? -26.636 -2.809 -6.000 1.000 68.464 184 ARG CCC O 1
ATOM 8190 N N . ARG C 1 212 ? -25.787 -4.857 -5.486 1.000 61.097 185 ARG CCC N 1
ATOM 8191 C CA . ARG C 1 212 ? -25.535 -5.287 -6.892 1.000 57.324 185 ARG CCC CA 1
ATOM 8192 C C . ARG C 1 212 ? -26.859 -5.267 -7.661 1.000 55.264 185 ARG CCC C 1
ATOM 8193 O O . ARG C 1 212 ? -26.850 -4.835 -8.816 1.000 57.879 185 ARG CCC O 1
ATOM 8214 N N . GLN C 1 213 ? -27.962 -5.656 -7.023 1.000 54.991 186 GLN CCC N 1
ATOM 8215 C CA . GLN C 1 213 ? -29.306 -5.654 -7.655 1.000 59.536 186 GLN CCC CA 1
ATOM 8216 C C . GLN C 1 213 ? -29.700 -4.222 -8.002 1.000 65.777 186 GLN CCC C 1
ATOM 8217 O O . GLN C 1 213 ? -30.341 -4.015 -9.048 1.000 69.147 186 GLN CCC O 1
ATOM 8231 N N . TYR C 1 214 ? -29.384 -3.272 -7.126 1.000 76.413 187 TYR CCC N 1
ATOM 8232 C CA . TYR C 1 214 ? -29.672 -1.837 -7.348 1.000 71.845 187 TYR CCC CA 1
ATOM 8233 C C . TYR C 1 214 ? -28.890 -1.377 -8.598 1.000 59.334 187 TYR CCC C 1
ATOM 8234 O O . TYR C 1 214 ? -29.495 -0.768 -9.479 1.000 64.123 187 TYR CCC O 1
ATOM 8252 N N . LEU C 1 215 ? -27.602 -1.685 -8.699 1.000 61.344 188 LEU CCC N 1
ATOM 8253 C CA . LEU C 1 215 ? -26.750 -1.302 -9.859 1.000 77.827 188 LEU CCC CA 1
ATOM 8254 C C . LEU C 1 215 ? -27.388 -1.787 -11.169 1.000 83.380 188 LEU CCC C 1
ATOM 8255 O O . LEU C 1 215 ? -27.371 -1.031 -12.180 1.000 85.389 188 LEU CCC O 1
ATOM 8271 N N . VAL C 1 216 ? -27.909 -3.012 -11.141 1.000 81.462 189 VAL CCC N 1
ATOM 8272 C CA . VAL C 1 216 ? -28.432 -3.749 -12.326 1.000 77.912 189 VAL CCC CA 1
ATOM 8273 C C . VAL C 1 216 ? -29.792 -3.147 -12.702 1.000 73.834 189 VAL CCC C 1
ATOM 8274 O O . VAL C 1 216 ? -30.008 -2.962 -13.883 1.000 74.576 189 VAL CCC O 1
ATOM 8287 N N . GLU C 1 217 ? -30.647 -2.813 -11.738 1.000 67.069 190 GLU CCC N 1
ATOM 8288 C CA . GLU C 1 217 ? -31.969 -2.190 -11.997 1.000 74.340 190 GLU CCC CA 1
ATOM 8289 C C . GLU C 1 217 ? -31.858 -0.662 -12.164 1.000 82.126 190 GLU CCC C 1
ATOM 8290 O O . GLU C 1 217 ? -32.876 -0.116 -12.537 1.000 80.392 190 GLU CCC O 1
ATOM 8302 N N . CYS C 1 218 ? -30.702 -0.001 -11.943 1.000 95.864 191 CYS CCC N 1
ATOM 8303 C CA . CYS C 1 218 ? -30.516 1.487 -12.039 1.000 96.637 191 CYS CCC CA 1
ATOM 8304 C C . CYS C 1 218 ? -29.088 1.848 -12.527 1.000 103.766 191 CYS CCC C 1
ATOM 8305 O O . CYS C 1 218 ? -28.812 1.580 -13.735 1.000 118.217 191 CYS CCC O 1
ATOM 8313 N N . GLY C 1 219 ? -28.217 2.445 -11.691 1.000 90.422 192 GLY CCC N 1
ATOM 8314 C CA . GLY C 1 219 ? -26.888 2.953 -12.114 1.000 88.121 192 GLY CCC CA 1
ATOM 8315 C C . GLY C 1 219 ? -26.002 1.858 -12.701 1.000 94.871 192 GLY CCC C 1
ATOM 8316 O O . GLY C 1 219 ? -25.924 1.539 -13.905 1.000 93.526 192 GLY CCC O 1
ATOM 8320 N N . GLY D 1 44 ? 19.888 -16.256 43.833 1.000 115.534 17 GLY AAA N 1
ATOM 8321 C CA . GLY D 1 44 ? 20.267 -14.838 43.537 1.000 108.062 17 GLY AAA CA 1
ATOM 8322 C C . GLY D 1 44 ? 19.589 -14.300 42.282 1.000 102.431 17 GLY AAA C 1
ATOM 8323 O O . GLY D 1 44 ? 20.224 -13.504 41.568 1.000 101.500 17 GLY AAA O 1
ATOM 8327 N N . VAL D 1 45 ? 18.338 -14.694 42.023 1.000 98.210 18 VAL AAA N 1
ATOM 8328 C CA . VAL D 1 45 ? 17.558 -14.268 40.822 1.000 99.165 18 VAL AAA CA 1
ATOM 8329 C C . VAL D 1 45 ? 16.937 -12.890 41.117 1.000 98.820 18 VAL AAA C 1
ATOM 8330 O O . VAL D 1 45 ? 16.705 -12.107 40.159 1.000 84.410 18 VAL AAA O 1
ATOM 8343 N N . LEU D 1 46 ? 16.708 -12.559 42.391 1.000 85.862 19 LEU AAA N 1
ATOM 8344 C CA . LEU D 1 46 ? 16.015 -11.302 42.779 1.000 88.051 19 LEU AAA CA 1
ATOM 8345 C C . LEU D 1 46 ? 16.855 -10.078 42.373 1.000 81.273 19 LEU AAA C 1
ATOM 8346 O O . LEU D 1 46 ? 16.271 -9.097 41.886 1.000 88.979 19 LEU AAA O 1
ATOM 8362 N N . LYS D 1 47 ? 18.176 -10.149 42.541 1.000 83.511 20 LYS AAA N 1
ATOM 8363 C CA . LYS D 1 47 ? 19.181 -9.130 42.121 1.000 91.044 20 LYS AAA CA 1
ATOM 8364 C C . LYS D 1 47 ? 18.930 -8.661 40.674 1.000 79.459 20 LYS AAA C 1
ATOM 8365 O O . LYS D 1 47 ? 19.159 -7.497 40.397 1.000 102.177 20 LYS AAA O 1
ATOM 8384 N N . GLY D 1 48 ? 18.490 -9.531 39.773 1.000 79.838 21 GLY AAA N 1
ATOM 8385 C CA . GLY D 1 48 ? 18.356 -9.224 38.336 1.000 85.575 21 GLY AAA CA 1
ATOM 8386 C C . GLY D 1 48 ? 16.973 -8.725 37.941 1.000 81.580 21 GLY AAA C 1
ATOM 8387 O O . GLY D 1 48 ? 16.708 -8.627 36.735 1.000 84.225 21 GLY AAA O 1
ATOM 8391 N N . ILE D 1 49 ? 16.077 -8.474 38.887 1.000 74.375 22 ILE AAA N 1
ATOM 8392 C CA . ILE D 1 49 ? 14.692 -8.029 38.559 1.000 68.191 22 ILE AAA CA 1
ATOM 8393 C C . ILE D 1 49 ? 14.674 -6.505 38.671 1.000 73.706 22 ILE AAA C 1
ATOM 8394 O O . ILE D 1 49 ? 15.115 -5.981 39.716 1.000 87.782 22 ILE AAA O 1
ATOM 8410 N N . TYR D 1 50 ? 14.259 -5.825 37.612 1.000 65.229 23 TYR AAA N 1
ATOM 8411 C CA . TYR D 1 50 ? 14.319 -4.352 37.547 1.000 61.308 23 TYR AAA CA 1
ATOM 8412 C C . TYR D 1 50 ? 12.937 -3.865 37.989 1.000 63.055 23 TYR AAA C 1
ATOM 8413 O O . TYR D 1 50 ? 12.014 -3.805 37.183 1.000 63.728 23 TYR AAA O 1
ATOM 8431 N N . LEU D 1 51 ? 12.822 -3.518 39.267 1.000 64.819 24 LEU AAA N 1
ATOM 8432 C CA . LEU D 1 51 ? 11.533 -3.255 39.961 1.000 60.960 24 LEU AAA CA 1
ATOM 8433 C C . LEU D 1 51 ? 11.278 -1.750 40.006 1.000 56.117 24 LEU AAA C 1
ATOM 8434 O O . LEU D 1 51 ? 10.124 -1.369 39.945 1.000 68.180 24 LEU AAA O 1
ATOM 8450 N N . ALA D 1 52 ? 12.324 -0.933 40.051 1.000 57.630 25 ALA AAA N 1
ATOM 8451 C CA . ALA D 1 52 ? 12.264 0.514 40.339 1.000 60.538 25 ALA AAA CA 1
ATOM 8452 C C . ALA D 1 52 ? 11.241 1.231 39.456 1.000 56.603 25 ALA AAA C 1
ATOM 8453 O O . ALA D 1 52 ? 10.526 2.116 39.937 1.000 57.603 25 ALA AAA O 1
ATOM 8460 N N . PRO D 1 53 ? 11.152 0.951 38.138 1.000 47.765 26 PRO AAA N 1
ATOM 8461 C CA . PRO D 1 53 ? 10.179 1.648 37.293 1.000 50.083 26 PRO AAA CA 1
ATOM 8462 C C . PRO D 1 53 ? 8.730 1.409 37.748 1.000 48.546 26 PRO AAA C 1
ATOM 8463 O O . PRO D 1 53 ? 7.912 2.287 37.602 1.000 49.718 26 PRO AAA O 1
ATOM 8474 N N . TYR D 1 54 ? 8.437 0.212 38.260 1.000 48.689 27 TYR AAA N 1
ATOM 8475 C CA . TYR D 1 54 ? 7.096 -0.142 38.783 1.000 53.050 27 TYR AAA CA 1
ATOM 8476 C C . TYR D 1 54 ? 6.882 0.579 40.123 1.000 52.265 27 TYR AAA C 1
ATOM 8477 O O . TYR D 1 54 ? 5.747 1.117 40.373 1.000 50.242 27 TYR AAA O 1
ATOM 8495 N N . MET D 1 55 ? 7.942 0.725 40.922 1.000 54.667 28 MET AAA N 1
ATOM 8496 C CA . MET D 1 55 ? 7.885 1.572 42.141 1.000 55.875 28 MET AAA CA 1
ATOM 8497 C C . MET D 1 55 ? 7.538 3.005 41.742 1.000 47.744 28 MET AAA C 1
ATOM 8498 O O . MET D 1 55 ? 6.674 3.598 42.401 1.000 48.589 28 MET AAA O 1
ATOM 8512 N N . GLN D 1 56 ? 8.207 3.538 40.719 1.000 55.001 29 GLN AAA N 1
ATOM 8513 C CA . GLN D 1 56 ? 7.960 4.917 40.228 1.000 55.388 29 GLN AAA CA 1
ATOM 8514 C C . GLN D 1 56 ? 6.470 5.092 39.950 1.000 53.274 29 GLN AAA C 1
ATOM 8515 O O . GLN D 1 56 ? 5.849 5.994 40.514 1.000 45.847 29 GLN AAA O 1
ATOM 8529 N N . VAL D 1 57 ? 5.908 4.211 39.133 1.000 49.742 30 VAL AAA N 1
ATOM 8530 C CA . VAL D 1 57 ? 4.453 4.261 38.811 1.000 48.993 30 VAL AAA CA 1
ATOM 8531 C C . VAL D 1 57 ? 3.659 4.289 40.111 1.000 47.682 30 VAL AAA C 1
ATOM 8532 O O . VAL D 1 57 ? 2.767 5.130 40.207 1.000 55.443 30 VAL AAA O 1
ATOM 8545 N N . ALA D 1 58 ? 3.986 3.418 41.071 1.000 53.369 31 ALA AAA N 1
ATOM 8546 C CA . ALA D 1 58 ? 3.231 3.292 42.344 1.000 49.980 31 ALA AAA CA 1
ATOM 8547 C C . ALA D 1 58 ? 3.209 4.636 43.081 1.000 47.829 31 ALA AAA C 1
ATOM 8548 O O . ALA D 1 58 ? 2.228 4.880 43.770 1.000 48.842 31 ALA AAA O 1
ATOM 8555 N N . THR D 1 59 ? 4.230 5.484 42.920 1.000 45.129 32 THR AAA N 1
ATOM 8556 C CA . THR D 1 59 ? 4.299 6.815 43.591 1.000 51.053 32 THR AAA CA 1
ATOM 8557 C C . THR D 1 59 ? 3.130 7.728 43.168 1.000 54.576 32 THR AAA C 1
ATOM 8558 O O . THR D 1 59 ? 2.821 8.698 43.894 1.000 52.089 32 THR AAA O 1
ATOM 8569 N N . ALA D 1 60 ? 2.428 7.427 42.087 1.000 52.757 33 ALA AAA N 1
ATOM 8570 C CA . ALA D 1 60 ? 1.178 8.150 41.762 1.000 55.129 33 ALA AAA CA 1
ATOM 8571 C C . ALA D 1 60 ? 0.187 8.017 42.922 1.000 47.806 33 ALA AAA C 1
ATOM 8572 O O . ALA D 1 60 ? -0.663 8.864 43.017 1.000 59.135 33 ALA AAA O 1
ATOM 8579 N N . LEU D 1 61 ? 0.250 6.975 43.753 1.000 58.876 34 LEU AAA N 1
ATOM 8580 C CA . LEU D 1 61 ? -0.747 6.749 44.848 1.000 53.128 34 LEU AAA CA 1
ATOM 8581 C C . LEU D 1 61 ? -0.427 7.599 46.082 1.000 54.218 34 LEU AAA C 1
ATOM 8582 O O . LEU D 1 61 ? -1.255 7.617 46.992 1.000 56.376 34 LEU AAA O 1
ATOM 8598 N N . ILE D 1 62 ? 0.738 8.245 46.136 1.000 57.181 35 ILE AAA N 1
ATOM 8599 C CA . ILE D 1 62 ? 1.187 8.984 47.348 1.000 61.430 35 ILE AAA CA 1
ATOM 8600 C C . ILE D 1 62 ? 0.173 10.104 47.627 1.000 66.286 35 ILE AAA C 1
ATOM 8601 O O . ILE D 1 62 ? 0.016 10.954 46.751 1.000 60.119 35 ILE AAA O 1
ATOM 8617 N N . GLY D 1 63 ? -0.515 10.031 48.780 1.000 80.610 36 GLY AAA N 1
ATOM 8618 C CA . GLY D 1 63 ? -1.531 10.988 49.277 1.000 90.505 36 GLY AAA CA 1
ATOM 8619 C C . GLY D 1 63 ? -2.949 10.408 49.407 1.000 100.602 36 GLY AAA C 1
ATOM 8620 O O . GLY D 1 63 ? -3.867 11.222 49.463 1.000 111.814 36 GLY AAA O 1
ATOM 8624 N N . LYS D 1 64 ? -3.140 9.083 49.466 1.000 112.400 37 LYS AAA N 1
ATOM 8625 C CA . LYS D 1 64 ? -4.470 8.396 49.341 1.000 121.538 37 LYS AAA CA 1
ATOM 8626 C C . LYS D 1 64 ? -4.660 7.297 50.400 1.000 123.350 37 LYS AAA C 1
ATOM 8627 O O . LYS D 1 64 ? -3.679 6.581 50.676 1.000 95.050 37 LYS AAA O 1
ATOM 8646 N N . ALA D 1 65 ? -5.885 7.133 50.932 1.000 130.655 38 ALA AAA N 1
ATOM 8647 C CA . ALA D 1 65 ? -6.222 6.157 52.005 1.000 126.984 38 ALA AAA CA 1
ATOM 8648 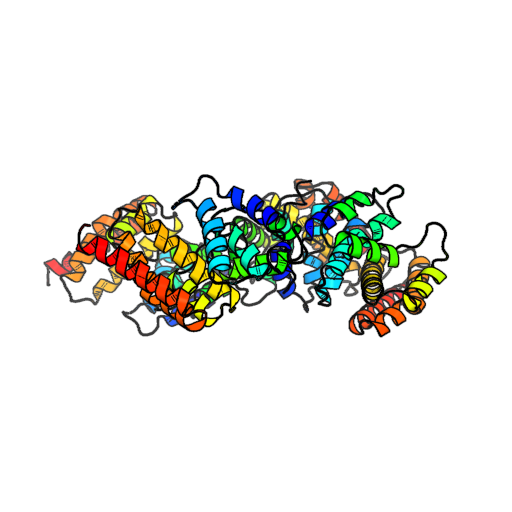C C . ALA D 1 65 ? -7.474 5.346 51.643 1.000 123.622 38 ALA AAA C 1
ATOM 8649 O O . ALA D 1 65 ? -8.494 5.965 51.272 1.000 128.255 38 ALA AAA O 1
ATOM 8656 N N . ARG D 1 66 ? -7.401 4.011 51.769 1.000 130.764 39 ARG AAA N 1
ATOM 8657 C CA . ARG D 1 66 ? -8.555 3.062 51.712 1.000 146.973 39 ARG AAA CA 1
ATOM 8658 C C . ARG D 1 66 ? -8.494 2.162 52.963 1.000 155.441 39 ARG AAA C 1
ATOM 8659 O O . ARG D 1 66 ? -7.478 1.451 53.138 1.000 175.266 39 ARG AAA O 1
ATOM 8680 N N . HIS D 1 67 ? -9.519 2.224 53.824 1.000 142.455 40 HIS AAA N 1
ATOM 8681 C CA . HIS D 1 67 ? -9.691 1.362 55.029 1.000 120.192 40 HIS AAA CA 1
ATOM 8682 C C . HIS D 1 67 ? -9.703 -0.113 54.587 1.000 108.414 40 HIS AAA C 1
ATOM 8683 O O . HIS D 1 67 ? -8.663 -0.801 54.775 1.000 83.493 40 HIS AAA O 1
ATOM 8698 N N . GLY D 1 70 ? -4.589 0.998 54.271 1.000 104.249 43 GLY AAA N 1
ATOM 8699 C CA . GLY D 1 70 ? -4.449 2.307 54.947 1.000 110.242 43 GLY AAA CA 1
ATOM 8700 C C . GLY D 1 70 ? -3.833 3.365 54.035 1.000 108.918 43 GLY AAA C 1
ATOM 8701 O O . GLY D 1 70 ? -4.600 4.132 53.425 1.000 127.339 43 GLY AAA O 1
ATOM 8705 N N . ASN D 1 71 ? -2.495 3.401 53.961 1.000 74.652 44 ASN AAA N 1
ATOM 8706 C CA . ASN D 1 71 ? -1.668 4.206 53.023 1.000 63.051 44 ASN AAA CA 1
ATOM 8707 C C . ASN D 1 71 ? -1.367 3.358 51.770 1.000 56.345 44 ASN AAA C 1
ATOM 8708 O O . ASN D 1 71 ? -0.643 2.347 51.868 1.000 62.196 44 ASN AAA O 1
ATOM 8719 N N . MET D 1 72 ? -1.920 3.745 50.620 1.000 63.029 45 MET AAA N 1
ATOM 8720 C CA . MET D 1 72 ? -2.009 2.882 49.412 1.000 57.978 45 MET AAA CA 1
ATOM 8721 C C . MET D 1 72 ? -0.602 2.646 48.834 1.000 55.338 45 MET AAA C 1
ATOM 8722 O O . MET D 1 72 ? -0.314 1.524 48.406 1.000 48.145 45 MET AAA O 1
ATOM 8736 N N . PHE D 1 73 ? 0.260 3.654 48.829 1.000 49.004 46 PHE AAA N 1
ATOM 8737 C CA . PHE D 1 73 ? 1.636 3.513 48.307 1.000 45.583 46 PHE AAA CA 1
ATOM 8738 C C . PHE D 1 73 ? 2.383 2.469 49.155 1.000 45.784 46 PHE AAA C 1
ATOM 8739 O O . PHE D 1 73 ? 2.888 1.492 48.603 1.000 46.768 46 PHE AAA O 1
ATOM 8756 N N . ARG D 1 74 ? 2.440 2.654 50.468 1.000 50.909 47 ARG AAA N 1
ATOM 8757 C CA . ARG D 1 74 ? 3.165 1.724 51.369 1.000 49.534 47 ARG AAA CA 1
ATOM 8758 C C . ARG D 1 74 ? 2.581 0.323 51.197 1.000 44.954 47 ARG AAA C 1
ATOM 8759 O O . ARG D 1 74 ? 3.342 -0.651 51.153 1.000 45.089 47 ARG AAA O 1
ATOM 8780 N N . HIS D 1 75 ? 1.278 0.247 51.014 1.000 40.805 48 HIS AAA N 1
ATOM 8781 C CA . HIS D 1 75 ? 0.578 -1.047 50.845 1.000 42.099 48 HIS AAA CA 1
ATOM 8782 C C . HIS D 1 75 ? 1.105 -1.787 49.602 1.000 41.760 48 HIS AAA C 1
ATOM 8783 O O . HIS D 1 75 ? 1.201 -3.019 49.669 1.000 45.746 48 HIS AAA O 1
ATOM 8798 N N . GLN D 1 76 ? 1.430 -1.082 48.507 1.000 40.902 49 GLN AAA N 1
ATOM 8799 C CA . GLN D 1 76 ? 1.963 -1.721 47.279 1.000 43.739 49 GLN AAA CA 1
ATOM 8800 C C . GLN D 1 76 ? 3.323 -2.328 47.639 1.000 43.497 49 GLN AAA C 1
ATOM 8801 O O . GLN D 1 76 ? 3.550 -3.517 47.376 1.000 46.713 49 GLN AAA O 1
ATOM 8815 N N . VAL D 1 77 ? 4.201 -1.547 48.254 1.000 39.950 50 VAL AAA N 1
ATOM 8816 C CA . VAL D 1 77 ? 5.586 -2.003 48.538 1.000 38.353 50 VAL AAA CA 1
ATOM 8817 C C . VAL D 1 77 ? 5.524 -3.117 49.587 1.000 41.967 50 VAL AAA C 1
ATOM 8818 O O . VAL D 1 77 ? 6.249 -4.077 49.441 1.000 44.873 50 VAL AAA O 1
ATOM 8831 N N . ASP D 1 78 ? 4.593 -3.051 50.542 1.000 47.113 51 ASP AAA N 1
ATOM 8832 C CA A ASP D 1 78 ? 4.467 -4.073 51.614 0.600 47.456 51 ASP AAA CA 1
ATOM 8833 C CA B ASP D 1 78 ? 4.393 -4.060 51.625 0.400 43.701 51 ASP AAA CA 1
ATOM 8834 C C . ASP D 1 78 ? 3.974 -5.386 50.982 1.000 45.375 51 ASP AAA C 1
ATOM 8835 O O . ASP D 1 78 ? 4.448 -6.461 51.425 1.000 48.704 51 ASP AAA O 1
ATOM 8851 N N . THR D 1 79 ? 3.086 -5.306 49.998 1.000 41.057 52 THR AAA N 1
ATOM 8852 C CA . THR D 1 79 ? 2.555 -6.487 49.272 1.000 41.767 52 THR AAA CA 1
ATOM 8853 C C . THR D 1 79 ? 3.722 -7.193 48.565 1.000 44.747 52 THR AAA C 1
ATOM 8854 O O . THR D 1 79 ? 3.815 -8.435 48.659 1.000 42.615 52 THR AAA O 1
ATOM 8865 N N . MET D 1 80 ? 4.592 -6.430 47.895 1.000 42.631 53 MET AAA N 1
ATOM 8866 C CA . MET D 1 80 ? 5.800 -6.982 47.243 1.000 43.358 53 MET AAA CA 1
ATOM 8867 C C . MET D 1 80 ? 6.676 -7.648 48.320 1.000 46.286 53 MET AAA C 1
ATOM 8868 O O . MET D 1 80 ? 7.099 -8.784 48.108 1.000 48.287 53 MET AAA O 1
ATOM 8882 N N . ALA D 1 81 ? 6.922 -6.972 49.439 1.000 46.353 54 ALA AAA N 1
ATOM 8883 C CA . ALA D 1 81 ? 7.743 -7.499 50.558 1.000 46.802 54 ALA AAA CA 1
ATOM 8884 C C . ALA D 1 81 ? 7.152 -8.837 51.036 1.000 44.907 54 ALA AAA C 1
ATOM 8885 O O . ALA D 1 81 ? 7.891 -9.785 51.212 1.000 39.008 54 ALA AAA O 1
ATOM 8892 N N . ILE D 1 82 ? 5.836 -8.937 51.131 1.000 39.687 55 ILE AAA N 1
ATOM 8893 C CA . ILE D 1 82 ? 5.214 -10.172 51.650 1.000 39.979 55 ILE AAA CA 1
ATOM 8894 C C . ILE D 1 82 ? 5.503 -11.304 50.648 1.000 42.336 55 ILE AAA C 1
ATOM 8895 O O . ILE D 1 82 ? 5.909 -12.398 51.061 1.000 50.016 55 ILE AAA O 1
ATOM 8911 N N . LEU D 1 83 ? 5.400 -11.030 49.357 1.000 46.246 56 LEU AAA N 1
ATOM 8912 C CA . LEU D 1 83 ? 5.620 -12.058 48.313 1.000 42.568 56 LEU AAA CA 1
ATOM 8913 C C . LEU D 1 83 ? 7.071 -12.544 48.399 1.000 48.067 56 LEU AAA C 1
ATOM 8914 O O . LEU D 1 83 ? 7.282 -13.785 48.400 1.000 46.690 56 LEU AAA O 1
ATOM 8930 N N . ILE D 1 84 ? 8.029 -11.626 48.545 1.000 40.377 57 ILE AAA N 1
AT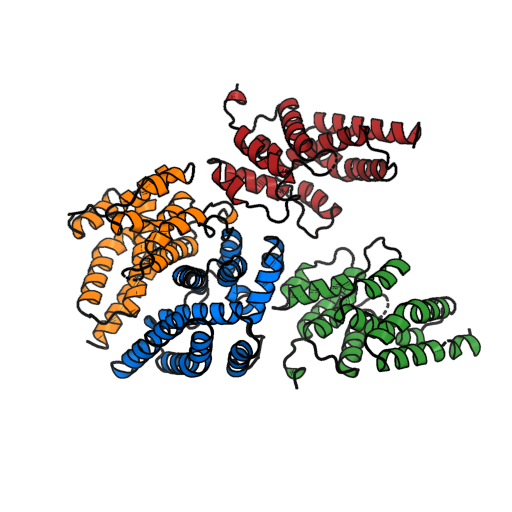OM 8931 C CA . ILE D 1 84 ? 9.469 -11.998 48.635 1.000 48.872 57 ILE AAA CA 1
ATOM 8932 C C . ILE D 1 84 ? 9.678 -12.803 49.920 1.000 54.275 57 ILE AAA C 1
ATOM 8933 O O . ILE D 1 84 ? 10.393 -13.803 49.881 1.000 49.685 57 ILE AAA O 1
ATOM 8949 N N . ASP D 1 85 ? 9.012 -12.398 50.998 1.000 57.513 58 ASP AAA N 1
ATOM 8950 C CA . ASP D 1 85 ? 9.083 -13.066 52.317 1.000 54.662 58 ASP AAA CA 1
ATOM 8951 C C . ASP D 1 85 ? 8.712 -14.542 52.160 1.000 54.029 58 ASP AAA C 1
ATOM 8952 O O . ASP D 1 85 ? 9.375 -15.370 52.781 1.000 57.950 58 ASP AAA O 1
ATOM 8961 N N . TYR D 1 86 ? 7.671 -14.846 51.379 1.000 45.914 59 TYR AAA N 1
ATOM 8962 C CA . TYR D 1 86 ? 7.163 -16.221 51.189 1.000 40.783 59 TYR AAA CA 1
ATOM 8963 C C . TYR D 1 86 ? 7.924 -16.920 50.044 1.000 46.290 59 TYR AAA C 1
ATOM 8964 O O . TYR D 1 86 ? 7.513 -18.015 49.651 1.000 43.941 59 TYR AAA O 1
ATOM 8982 N N . GLY D 1 87 ? 8.970 -16.300 49.497 1.000 43.766 60 GLY AAA N 1
ATOM 8983 C CA . GLY D 1 87 ? 9.883 -16.919 48.521 1.000 44.641 60 GLY AAA CA 1
ATOM 8984 C C . GLY D 1 87 ? 9.386 -16.900 47.083 1.000 55.103 60 GLY AAA C 1
ATOM 8985 O O . GLY D 1 87 ? 9.918 -17.657 46.256 1.000 58.628 60 GLY AAA O 1
ATOM 8989 N N . TYR D 1 88 ? 8.385 -16.085 46.768 1.000 55.169 61 TYR AAA N 1
ATOM 8990 C CA . TYR D 1 88 ? 7.955 -15.828 45.376 1.000 51.319 61 TYR AAA CA 1
ATOM 8991 C C . TYR D 1 88 ? 8.908 -14.827 44.727 1.000 55.880 61 TYR AAA C 1
ATOM 8992 O O . TYR D 1 88 ? 8.783 -13.655 45.044 1.000 66.571 61 TYR AAA O 1
ATOM 9010 N N . ILE D 1 89 ? 9.839 -15.292 43.885 1.000 62.444 62 ILE AAA N 1
ATOM 9011 C CA . ILE D 1 89 ? 10.856 -14.452 43.184 1.000 71.473 62 ILE AAA CA 1
ATOM 9012 C C . ILE D 1 89 ? 10.544 -14.526 41.693 1.000 71.525 62 ILE AAA C 1
ATOM 9013 O O . ILE D 1 89 ? 11.354 -15.038 40.967 1.000 90.151 62 ILE AAA O 1
ATOM 9029 N N . ASP D 1 90 ? 9.347 -14.124 41.304 1.000 61.755 63 ASP AAA N 1
ATOM 9030 C CA . ASP D 1 90 ? 8.823 -14.206 39.922 1.000 55.110 63 ASP AAA CA 1
ATOM 9031 C C . ASP D 1 90 ? 8.664 -12.778 39.407 1.000 51.791 63 ASP AAA C 1
ATOM 9032 O O . ASP D 1 90 ? 7.873 -12.011 39.987 1.000 59.689 63 ASP AAA O 1
ATOM 9041 N N . SER D 1 91 ? 9.391 -12.452 38.348 1.000 56.134 64 SER AAA N 1
ATOM 9042 C CA . SER D 1 91 ? 9.501 -11.093 37.777 1.000 54.971 64 SER AAA CA 1
ATOM 9043 C C . SER D 1 91 ? 8.093 -10.493 37.643 1.000 51.593 64 SER AAA C 1
ATOM 9044 O O . SER D 1 91 ? 7.804 -9.415 38.220 1.000 45.631 64 SER AAA O 1
ATOM 9052 N N . VAL D 1 92 ? 7.204 -11.183 36.954 1.000 49.664 65 VAL AAA N 1
ATOM 9053 C CA . VAL D 1 92 ? 5.883 -10.596 36.596 1.000 53.470 65 VAL AAA CA 1
ATOM 9054 C C . VAL D 1 92 ? 5.077 -10.325 37.868 1.000 49.697 65 VAL AAA C 1
ATOM 9055 O O . VAL D 1 92 ? 4.487 -9.239 37.977 1.000 55.613 65 VAL AAA O 1
ATOM 9068 N N . LEU D 1 93 ? 5.058 -11.276 38.796 1.000 52.227 66 LEU AAA N 1
ATOM 9069 C CA . LEU D 1 93 ? 4.279 -11.199 40.061 1.000 46.967 66 LEU AAA CA 1
ATOM 9070 C C . LEU D 1 93 ? 4.797 -10.041 40.929 1.000 48.694 66 LEU AAA C 1
ATOM 9071 O O . LEU D 1 93 ? 3.986 -9.166 41.351 1.000 46.404 66 LEU AAA O 1
ATOM 9087 N N . LEU D 1 94 ? 6.104 -9.969 41.151 1.000 43.681 67 LEU AAA N 1
ATOM 9088 C CA . LEU D 1 94 ? 6.662 -8.884 41.995 1.000 48.337 67 LEU AAA CA 1
ATOM 9089 C C . LEU D 1 94 ? 6.362 -7.545 41.329 1.000 45.352 67 LEU AAA C 1
ATOM 9090 O O . LEU D 1 94 ? 5.978 -6.606 42.052 1.000 46.719 67 LEU AAA O 1
ATOM 9106 N N . LYS D 1 95 ? 6.510 -7.459 40.006 1.000 47.896 68 LYS AAA N 1
ATOM 9107 C CA . LYS D 1 95 ? 6.263 -6.185 39.266 1.000 48.809 68 LYS AAA CA 1
ATOM 9108 C C . LYS D 1 95 ? 4.779 -5.800 39.390 1.000 48.278 68 LYS AAA C 1
ATOM 9109 O O . LYS D 1 95 ? 4.472 -4.636 39.744 1.000 46.848 68 LYS AAA O 1
ATOM 9128 N N . ALA D 1 96 ? 3.875 -6.744 39.157 1.000 42.695 69 ALA AAA N 1
ATOM 9129 C CA . ALA D 1 96 ? 2.423 -6.503 39.307 1.000 44.908 69 ALA AAA CA 1
ATOM 9130 C C . ALA D 1 96 ? 2.116 -6.075 40.754 1.000 49.069 69 ALA AAA C 1
ATOM 9131 O O . ALA D 1 96 ? 1.265 -5.195 40.951 1.000 45.295 69 ALA AAA O 1
ATOM 9138 N N . SER D 1 97 ? 2.791 -6.666 41.740 1.000 52.451 70 SER AAA N 1
ATOM 9139 C CA . SER D 1 97 ? 2.492 -6.424 43.179 1.000 47.715 70 SER AAA CA 1
ATOM 9140 C C . SER D 1 97 ? 2.723 -4.953 43.472 1.000 42.209 70 SER AAA C 1
ATOM 9141 O O . SER D 1 97 ? 1.914 -4.375 44.219 1.000 46.717 70 SER AAA O 1
ATOM 9149 N N . LEU D 1 98 ? 3.713 -4.335 42.825 1.000 39.441 71 LEU AAA N 1
ATOM 9150 C CA . LEU D 1 98 ? 4.045 -2.903 43.078 1.000 44.551 71 LEU AAA CA 1
ATOM 9151 C C . LEU D 1 98 ? 2.973 -1.957 42.519 1.000 43.673 71 LEU AAA C 1
ATOM 9152 O O . LEU D 1 98 ? 2.917 -0.789 42.979 1.000 48.953 71 LEU AAA O 1
ATOM 9168 N N . ILE D 1 99 ? 2.118 -2.405 41.609 1.000 41.274 72 ILE AAA N 1
ATOM 9169 C CA . ILE D 1 99 ? 1.121 -1.495 40.968 1.000 45.152 72 ILE AAA CA 1
ATOM 9170 C C . ILE D 1 99 ? -0.263 -2.147 40.937 1.000 42.690 72 ILE AAA C 1
ATOM 9171 O O . ILE D 1 99 ? -1.087 -1.660 40.193 1.000 49.190 72 ILE AAA O 1
ATOM 9187 N N . HIS D 1 100 ? -0.535 -3.135 41.781 1.000 46.685 73 HIS AAA N 1
ATOM 9188 C CA . HIS D 1 100 ? -1.777 -3.940 41.654 1.000 51.716 73 HIS AAA CA 1
ATOM 9189 C C . HIS D 1 100 ? -3.013 -3.083 41.923 1.000 44.726 73 HIS AAA C 1
ATOM 9190 O O . HIS D 1 100 ? -4.049 -3.427 41.371 1.000 60.023 73 HIS AAA O 1
ATOM 9205 N N . ASP D 1 101 ? -2.904 -1.976 42.656 1.000 48.120 74 ASP AAA N 1
ATOM 9206 C CA . ASP D 1 101 ? -4.069 -1.095 42.979 1.000 47.167 74 ASP AAA CA 1
ATOM 9207 C C . ASP D 1 101 ? -4.023 0.199 42.167 1.000 48.345 74 ASP AAA C 1
ATOM 9208 O O . ASP D 1 101 ? -4.886 1.048 42.391 1.000 46.472 74 ASP AAA O 1
ATOM 9217 N N . VAL D 1 102 ? -3.029 0.376 41.301 1.000 43.453 75 VAL AAA N 1
ATOM 9218 C CA . VAL D 1 102 ? -2.833 1.680 40.604 1.000 47.424 75 VAL AAA CA 1
ATOM 9219 C C . VAL D 1 102 ? -3.971 1.932 39.597 1.000 46.158 75 VAL AAA C 1
ATOM 9220 O O . VAL D 1 102 ? -4.473 3.073 39.548 1.000 49.617 75 VAL AAA O 1
ATOM 9233 N N . ILE D 1 103 ? -4.377 0.935 38.823 1.000 50.319 76 ILE AAA N 1
ATOM 9234 C CA . ILE D 1 103 ? -5.507 1.068 37.854 1.000 58.645 76 ILE AAA CA 1
ATOM 9235 C C . ILE D 1 103 ? -6.811 1.295 38.627 1.000 59.107 76 ILE AAA C 1
ATOM 9236 O O . ILE D 1 103 ? -7.578 2.207 38.247 1.000 63.540 76 ILE AAA O 1
ATOM 9252 N N . GLU D 1 104 ? -7.016 0.542 39.707 1.000 64.720 77 GLU AAA N 1
ATOM 9253 C CA . GLU D 1 104 ? -8.259 0.586 40.513 1.000 64.125 77 GLU AAA CA 1
ATOM 9254 C C . GLU D 1 104 ? -8.448 1.959 41.170 1.000 60.459 77 GLU AAA C 1
ATOM 9255 O O . GLU D 1 1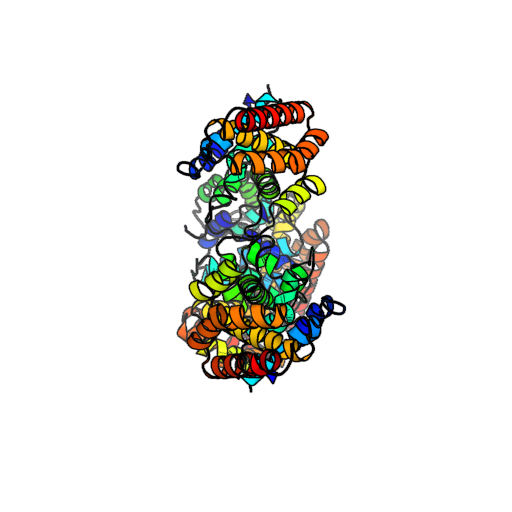04 ? -9.583 2.390 41.259 1.000 60.088 77 GLU AAA O 1
ATOM 9267 N N . ASN D 1 105 ? -7.384 2.587 41.663 1.000 59.885 78 ASN AAA N 1
ATOM 9268 C CA . ASN D 1 105 ? -7.465 3.717 42.621 1.000 63.889 78 ASN AAA CA 1
ATOM 9269 C C . ASN D 1 105 ? -7.074 5.044 41.964 1.000 61.279 78 ASN AAA C 1
ATOM 9270 O O . ASN D 1 105 ? -7.183 6.091 42.633 1.000 73.104 78 ASN AAA O 1
ATOM 9281 N N . ILE D 1 106 ? -6.620 5.044 40.719 1.000 61.038 79 ILE AAA N 1
ATOM 9282 C CA . ILE D 1 106 ? -6.330 6.321 40.005 1.000 62.878 79 ILE AAA CA 1
ATOM 9283 C C . ILE D 1 106 ? -7.308 6.502 38.836 1.000 64.777 79 ILE AAA C 1
ATOM 9284 O O . ILE D 1 106 ? -7.249 5.679 37.867 1.000 66.879 79 ILE AAA O 1
ATOM 9300 N N . GLU D 1 107 ? -8.157 7.530 38.967 1.000 79.693 80 GLU AAA N 1
ATOM 9301 C CA . GLU D 1 107 ? -9.009 8.090 37.879 1.000 87.127 80 GLU AAA CA 1
ATOM 9302 C C . GLU D 1 107 ? -8.157 8.424 36.654 1.000 76.835 80 GLU AAA C 1
ATOM 9303 O O . GLU D 1 107 ? -7.188 9.229 36.732 1.000 73.793 80 GLU AAA O 1
ATOM 9315 N N . ASP D 1 108 ? -8.535 7.821 35.538 1.000 65.049 81 ASP AAA N 1
ATOM 9316 C CA . ASP D 1 108 ? -8.053 8.190 34.181 1.000 72.090 81 ASP AAA CA 1
ATOM 9317 C C . ASP D 1 108 ? -6.571 7.841 34.119 1.000 63.760 81 ASP AAA C 1
ATOM 9318 O O . ASP D 1 108 ? -5.809 8.609 33.535 1.000 67.097 81 ASP AAA O 1
ATOM 9327 N N . PHE D 1 109 ? -6.209 6.676 34.653 1.000 60.423 82 PHE AAA N 1
ATOM 9328 C CA . PHE D 1 109 ? -4.814 6.201 34.715 1.000 60.476 82 PHE AAA CA 1
ATOM 9329 C C . PHE D 1 109 ? -4.382 5.756 33.316 1.000 56.627 82 PHE AAA C 1
ATOM 9330 O O . PHE D 1 109 ? -5.031 4.894 32.673 1.000 65.605 82 PHE AAA O 1
ATOM 9347 N N . ASN D 1 110 ? -3.256 6.309 32.877 1.000 51.765 83 ASN AAA N 1
ATOM 9348 C CA . ASN D 1 110 ? -2.687 6.061 31.533 1.000 52.236 83 ASN AAA CA 1
ATOM 9349 C C . ASN D 1 110 ? -1.960 4.722 31.599 1.000 52.664 83 ASN AAA C 1
ATOM 9350 O O . ASN D 1 110 ? -0.767 4.688 31.966 1.000 56.267 83 ASN AAA O 1
ATOM 9361 N N . VAL D 1 111 ? -2.656 3.681 31.175 1.000 46.740 84 VAL AAA N 1
ATOM 9362 C CA . VAL D 1 111 ? -2.143 2.282 31.119 1.000 52.973 84 VAL AAA CA 1
ATOM 9363 C C . VAL D 1 111 ? -0.811 2.177 30.346 1.000 49.480 84 VAL AAA C 1
ATOM 9364 O O . VAL D 1 111 ? -0.084 1.196 30.536 1.000 49.080 84 VAL AAA O 1
ATOM 9377 N N . ASN D 1 112 ? -0.477 3.152 29.508 1.000 53.136 85 ASN AAA N 1
ATOM 9378 C CA . ASN D 1 112 ? 0.795 3.117 28.734 1.000 61.245 85 ASN AAA CA 1
ATOM 9379 C C . ASN D 1 112 ? 1.983 3.318 29.684 1.000 56.267 85 ASN AAA C 1
ATOM 9380 O O . ASN D 1 112 ? 3.086 2.847 29.348 1.000 64.625 85 ASN AAA O 1
ATOM 9391 N N . GLU D 1 113 ? 1.769 3.921 30.846 1.000 54.860 86 GLU AAA N 1
ATOM 9392 C CA . GLU D 1 113 ? 2.809 4.056 31.918 1.000 58.963 86 GLU AAA CA 1
ATOM 9393 C C . GLU D 1 113 ? 3.280 2.678 32.415 1.000 56.632 86 GLU AAA C 1
ATOM 9394 O O . GLU D 1 113 ? 4.423 2.570 32.839 1.000 54.613 86 GLU AAA O 1
ATOM 9406 N N . ILE D 1 114 ? 2.394 1.686 32.409 1.000 44.899 87 ILE AAA N 1
ATOM 9407 C CA . ILE D 1 114 ? 2.725 0.262 32.648 1.000 45.895 87 ILE AAA CA 1
ATOM 9408 C C . ILE D 1 114 ? 3.346 -0.329 31.381 1.000 47.122 87 ILE AAA C 1
ATOM 9409 O O . ILE D 1 114 ? 4.440 -0.887 31.476 1.000 55.238 87 ILE AAA O 1
ATOM 9425 N N . LEU D 1 115 ? 2.647 -0.256 30.247 1.000 52.190 88 LEU AAA N 1
ATOM 9426 C CA . LEU D 1 115 ? 2.992 -1.044 29.027 1.000 57.175 88 LEU AAA CA 1
ATOM 9427 C C . LEU D 1 115 ? 4.343 -0.623 28.421 1.000 55.543 88 LEU AAA C 1
ATOM 9428 O O . LEU D 1 115 ? 4.942 -1.457 27.737 1.000 55.215 88 LEU AAA O 1
ATOM 9444 N N . SER D 1 116 ? 4.835 0.592 28.682 1.000 58.683 89 SER AAA N 1
ATOM 9445 C CA . SER D 1 116 ? 6.083 1.120 28.067 1.000 61.075 89 SER AAA CA 1
ATOM 9446 C C . SER D 1 116 ? 7.352 0.701 28.834 1.000 59.541 89 SER AAA C 1
ATOM 9447 O O . SER D 1 116 ? 8.434 1.035 28.363 1.000 69.649 89 SER AAA O 1
ATOM 9455 N N . ILE D 1 117 ? 7.252 -0.004 29.963 1.000 61.640 90 ILE AAA N 1
ATOM 9456 C CA . ILE D 1 117 ? 8.409 -0.177 30.879 1.000 55.065 90 ILE AAA CA 1
ATOM 9457 C C . ILE D 1 117 ? 9.383 -1.220 30.324 1.000 57.940 90 ILE AAA C 1
ATOM 9458 O O . ILE D 1 117 ? 10.575 -0.886 30.247 1.000 54.080 90 ILE AAA O 1
ATOM 9474 N N . ASP D 1 118 ? 8.943 -2.440 30.017 1.000 56.395 91 ASP AAA N 1
ATOM 9475 C CA . ASP D 1 118 ? 9.881 -3.529 29.615 1.000 59.081 91 ASP AAA CA 1
ATOM 9476 C C . ASP D 1 118 ? 9.138 -4.630 28.838 1.000 57.904 91 ASP AAA C 1
ATOM 9477 O O . ASP D 1 118 ? 7.934 -4.520 28.627 1.000 60.545 91 ASP AAA O 1
ATOM 9486 N N . SER D 1 119 ? 9.847 -5.675 28.429 1.000 57.194 92 SER AAA N 1
ATOM 9487 C CA . SER D 1 119 ? 9.290 -6.750 27.571 1.000 56.415 92 SER AAA CA 1
ATOM 9488 C C . SER D 1 119 ? 8.201 -7.523 28.326 1.000 53.247 92 SER AAA C 1
ATOM 9489 O O . SER D 1 119 ? 7.401 -8.183 27.664 1.000 54.817 92 SER AAA O 1
ATOM 9497 N N . GLU D 1 120 ? 8.143 -7.426 29.651 1.000 58.048 93 GLU AAA N 1
ATOM 9498 C CA . GLU D 1 120 ? 7.166 -8.193 30.483 1.000 62.283 93 GLU AAA CA 1
ATOM 9499 C C . GLU D 1 120 ? 5.912 -7.349 30.797 1.000 50.380 93 GLU AAA C 1
ATOM 9500 O O . GLU D 1 120 ? 4.906 -7.923 31.272 1.000 52.515 93 GLU AAA O 1
ATOM 9512 N N . SER D 1 121 ? 5.953 -6.035 30.538 1.000 52.754 94 SER AAA N 1
ATOM 9513 C CA . SER D 1 121 ? 4.899 -5.050 30.920 1.000 52.019 94 SER AAA CA 1
ATOM 9514 C C . SER D 1 121 ? 3.511 -5.536 30.475 1.000 45.542 94 SER AAA C 1
ATOM 9515 O O . SER D 1 121 ? 2.529 -5.252 31.160 1.000 51.516 94 SER AAA O 1
ATOM 9523 N N . GLY D 1 122 ? 3.435 -6.308 29.401 1.000 53.824 95 GLY AAA N 1
ATOM 9524 C CA . GLY D 1 122 ? 2.177 -6.886 28.909 1.000 51.794 95 GLY AAA CA 1
ATOM 9525 C C . GLY D 1 122 ? 1.641 -7.941 29.852 1.000 48.549 95 GLY AAA C 1
ATOM 9526 O O . GLY D 1 122 ? 0.438 -7.883 30.179 1.000 52.737 95 GLY AAA O 1
ATOM 9530 N N . GLN D 1 123 ? 2.482 -8.902 30.249 1.000 52.927 96 GLN AAA N 1
ATOM 9531 C CA . GLN D 1 123 ? 2.117 -9.961 31.227 1.000 53.087 96 GLN AAA CA 1
ATOM 9532 C C . GLN D 1 123 ? 1.786 -9.319 32.586 1.000 57.630 96 GLN AAA C 1
ATOM 9533 O O . GLN D 1 123 ? 0.797 -9.755 33.200 1.000 50.745 96 GLN AAA O 1
ATOM 9547 N N . VAL D 1 124 ? 2.547 -8.294 33.007 1.000 49.170 97 VAL AAA N 1
ATOM 9548 C CA . VAL D 1 124 ? 2.280 -7.524 34.250 1.000 47.981 97 VAL AAA CA 1
ATOM 9549 C C . VAL D 1 124 ? 0.883 -6.907 34.176 1.000 47.033 97 VAL AAA C 1
ATOM 9550 O O . VAL D 1 124 ? 0.097 -7.107 35.139 1.000 50.249 97 VAL AAA O 1
ATOM 9563 N N . TYR D 1 125 ? 0.574 -6.175 33.104 1.000 52.537 98 TYR AAA N 1
ATOM 9564 C CA . TYR D 1 125 ? -0.768 -5.550 32.906 1.000 53.674 98 TYR AAA CA 1
ATOM 9565 C C . TYR D 1 125 ? -1.854 -6.648 33.021 1.000 52.654 98 TYR AAA C 1
ATOM 9566 O O . TYR D 1 125 ? -2.843 -6.412 33.723 1.000 47.869 98 TYR AAA O 1
ATOM 9584 N N . GLU D 1 126 ? -1.672 -7.821 32.409 1.000 46.778 99 GLU AAA N 1
ATOM 9585 C CA . GLU D 1 126 ? -2.739 -8.858 32.397 1.000 60.010 99 GLU AAA CA 1
ATOM 9586 C C . GLU D 1 126 ? -2.991 -9.291 33.851 1.000 59.066 99 GLU AAA C 1
ATOM 9587 O O . GLU D 1 126 ? -4.189 -9.437 34.250 1.000 56.987 99 GLU AAA O 1
ATOM 9599 N N . LEU D 1 127 ? -1.911 -9.460 34.624 1.000 55.475 100 LEU AAA N 1
ATOM 9600 C CA . LEU D 1 127 ? -1.986 -9.920 36.032 1.000 55.385 100 LEU AAA CA 1
ATOM 9601 C C . LEU D 1 127 ? -2.683 -8.850 36.883 1.000 54.457 100 LEU AAA C 1
ATOM 9602 O O . LEU D 1 127 ? -3.612 -9.198 37.643 1.000 54.341 100 LEU AAA O 1
ATOM 9618 N N . VAL D 1 128 ? -2.296 -7.591 36.723 1.000 46.230 101 VAL AAA N 1
ATOM 9619 C CA . VAL D 1 128 ? -2.964 -6.477 37.446 1.000 50.865 101 VAL AAA CA 1
ATOM 9620 C C . VAL D 1 128 ? -4.470 -6.516 37.136 1.000 52.245 101 VAL AAA C 1
ATOM 9621 O O . VAL D 1 128 ? -5.269 -6.391 38.080 1.000 56.120 101 VAL AAA O 1
ATOM 9634 N N . LEU D 1 129 ? -4.855 -6.683 35.870 1.000 54.990 102 LEU AAA N 1
ATOM 9635 C CA . LEU D 1 129 ? -6.289 -6.731 35.475 1.000 62.366 102 LEU AAA CA 1
ATOM 9636 C C . LEU D 1 129 ? -7.005 -7.858 36.217 1.000 59.323 102 LEU AAA C 1
ATOM 9637 O O . LEU D 1 129 ? -8.122 -7.595 36.693 1.000 60.253 102 LEU AAA O 1
ATOM 9653 N N . GLU D 1 130 ? -6.389 -9.045 36.333 1.000 53.865 103 GLU AAA N 1
ATOM 9654 C CA . GLU D 1 130 ? -7.040 -10.181 37.032 1.000 52.870 103 GLU AAA CA 1
ATOM 9655 C C . GLU D 1 130 ? -7.463 -9.802 38.442 1.000 53.880 103 GLU AAA C 1
ATOM 9656 O O . GLU D 1 130 ? -8.444 -10.418 38.904 1.000 57.678 103 GLU AAA O 1
ATOM 9668 N N . VAL D 1 131 ? -6.733 -8.884 39.101 1.000 58.625 104 VAL AAA N 1
ATOM 9669 C CA . VAL D 1 131 ? -7.005 -8.539 40.530 1.000 59.062 104 VAL AAA CA 1
ATOM 9670 C C . VAL D 1 131 ? -7.540 -7.123 40.635 1.000 58.383 104 VAL AAA C 1
ATOM 9671 O O . VAL D 1 131 ? -7.562 -6.631 41.754 1.000 71.925 104 VAL AAA O 1
ATOM 9684 N N . THR D 1 132 ? -7.931 -6.508 39.519 1.000 64.361 105 THR AAA N 1
ATOM 9685 C CA . THR D 1 132 ? -8.633 -5.197 39.478 1.000 54.614 105 THR AAA CA 1
ATOM 9686 C C . THR D 1 132 ? -10.133 -5.499 39.419 1.000 56.191 105 THR AAA C 1
ATOM 9687 O O . THR D 1 132 ? -10.538 -6.264 38.521 1.000 60.897 105 THR AAA O 1
ATOM 9698 N N . LYS D 1 133 ? -10.906 -4.984 40.380 1.000 58.866 106 LYS AAA N 1
ATOM 9699 C CA . LYS D 1 133 ? -12.387 -5.042 40.390 1.000 60.604 106 LYS AAA CA 1
ATOM 9700 C C . LYS D 1 133 ? -12.903 -3.999 39.396 1.000 60.103 106 LYS AAA C 1
ATOM 9701 O O . LYS D 1 133 ? -12.518 -2.827 39.532 1.000 59.359 106 LYS AAA O 1
ATOM 9720 N N . LYS D 1 134 ? -13.760 -4.413 38.455 1.000 70.201 107 LYS AAA N 1
ATOM 9721 C CA . LYS D 1 134 ? -14.359 -3.529 37.414 1.000 78.837 107 LYS AAA CA 1
ATOM 9722 C C . LYS D 1 134 ? -15.291 -2.554 38.149 1.000 73.764 107 LYS AAA C 1
ATOM 9723 O O . LYS D 1 134 ? -15.794 -2.918 39.230 1.000 75.667 107 LYS AAA O 1
ATOM 9742 N N . LYS D 1 135 ? -15.494 -1.333 37.638 1.000 77.487 108 LYS AAA N 1
ATOM 9743 C CA . LYS D 1 135 ? -16.375 -0.320 38.292 1.000 78.839 108 LYS AAA CA 1
ATOM 9744 C C . LYS D 1 135 ? -17.777 -0.941 38.424 1.000 74.496 108 LYS AAA C 1
ATOM 9745 O O . LYS D 1 135 ? -18.194 -1.735 37.536 1.000 62.861 108 LYS AAA O 1
ATOM 9764 N N . GLY D 1 136 ? -18.368 -0.840 39.616 1.000 89.549 109 GLY AAA N 1
ATOM 9765 C CA . GLY D 1 136 ? -19.773 -1.225 39.892 1.000 89.560 109 GLY AAA CA 1
ATOM 9766 C C . GLY D 1 136 ? -20.019 -2.716 40.124 1.000 101.007 109 GLY AAA C 1
ATOM 9767 O O . GLY D 1 136 ? -21.158 -3.053 40.497 1.000 90.583 109 GLY AAA O 1
ATOM 9771 N N . GLN D 1 137 ? -19.003 -3.569 39.913 1.000 106.839 110 GLN AAA N 1
ATOM 9772 C CA . GLN D 1 137 ? -19.062 -5.051 40.028 1.000 91.667 110 GLN AAA CA 1
ATOM 9773 C C . GLN D 1 137 ? -19.179 -5.432 41.504 1.000 93.973 110 GLN AAA C 1
ATOM 9774 O O . GLN D 1 137 ? -18.518 -4.767 42.351 1.000 83.599 110 GLN AAA O 1
ATOM 9788 N N . GLU D 1 138 ? -20.042 -6.414 41.785 1.000 95.124 111 GLU AAA N 1
ATOM 9789 C CA . GLU D 1 138 ? -20.300 -6.948 43.147 1.000 101.800 111 GLU AAA CA 1
ATOM 9790 C C . GLU D 1 138 ? -18.961 -7.441 43.736 1.000 87.684 111 GLU AAA C 1
ATOM 9791 O O . GLU D 1 138 ? -18.365 -8.362 43.137 1.000 92.315 111 GLU AAA O 1
ATOM 9803 N N . LYS D 1 139 ? -18.476 -6.851 44.836 1.000 74.506 112 LYS AAA N 1
ATOM 9804 C CA . LYS D 1 139 ? -17.213 -7.304 45.495 1.000 74.387 112 LYS AAA CA 1
ATOM 9805 C C . LYS D 1 139 ? -17.240 -8.831 45.684 1.000 70.775 112 LYS AAA C 1
ATOM 9806 O O . LYS D 1 139 ? -16.278 -9.500 45.292 1.000 82.955 112 LYS AAA O 1
ATOM 9825 N N . THR D 1 140 ? -18.335 -9.361 46.222 1.000 83.566 113 THR AAA N 1
ATOM 9826 C CA . THR D 1 140 ? -18.592 -10.817 46.392 1.000 86.547 113 THR AAA CA 1
ATOM 9827 C C . THR D 1 140 ? -18.244 -11.582 45.113 1.000 85.811 113 THR AAA C 1
ATOM 9828 O O . THR D 1 140 ? -17.564 -12.621 45.233 1.000 77.375 113 THR AAA O 1
ATOM 9839 N N . GLU D 1 141 ? -18.705 -11.110 43.954 1.000 86.741 114 GLU AAA N 1
ATOM 9840 C CA . GLU D 1 141 ? -18.656 -11.885 42.691 1.000 100.973 114 GLU AAA CA 1
ATOM 9841 C C . GLU D 1 141 ? -17.219 -11.803 42.131 1.000 83.709 114 GLU AAA C 1
ATOM 9842 O O . GLU D 1 141 ? -16.742 -12.800 41.528 1.000 74.394 114 GLU AAA O 1
ATOM 9854 N N . TYR D 1 142 ? -16.518 -10.695 42.397 1.000 73.154 115 TYR AAA N 1
ATOM 9855 C CA . TYR D 1 142 ? -15.104 -10.449 41.999 1.000 73.212 115 TYR AAA CA 1
ATOM 9856 C C . TYR D 1 142 ? -14.205 -11.445 42.736 1.000 72.142 115 TYR AAA C 1
ATOM 9857 O O . TYR D 1 142 ? -13.389 -12.130 42.071 1.000 69.114 115 TYR AAA O 1
ATOM 9875 N N . LEU D 1 143 ? -14.378 -11.554 44.060 1.000 63.778 116 LEU AAA N 1
ATOM 9876 C CA . LEU D 1 143 ? -13.603 -12.498 44.901 1.000 67.706 116 LEU AAA CA 1
ATOM 9877 C C . LEU D 1 143 ? -13.932 -13.934 44.500 1.000 62.361 116 LEU AAA C 1
ATOM 9878 O O . LEU D 1 143 ? -12.978 -14.713 44.311 1.000 69.851 116 LEU AAA O 1
ATOM 9894 N N . LYS D 1 144 ? -15.218 -14.268 44.353 1.000 69.150 117 LYS AAA N 1
ATOM 9895 C CA . LYS D 1 144 ? -15.661 -15.606 43.863 1.000 72.642 117 LYS AAA CA 1
ATOM 9896 C C . LYS D 1 144 ? -15.003 -15.866 42.510 1.000 64.434 117 LYS AAA C 1
ATOM 9897 O O . LYS D 1 144 ? -14.499 -16.964 42.301 1.000 63.066 117 LYS AAA O 1
ATOM 9916 N N . ASN D 1 145 ? -14.999 -14.863 41.630 1.000 73.697 118 ASN AAA N 1
ATOM 9917 C CA . ASN D 1 145 ? -14.450 -14.965 40.251 1.000 75.390 118 ASN AAA CA 1
ATOM 9918 C C . ASN D 1 145 ? -12.938 -15.270 40.320 1.000 67.134 118 ASN AAA C 1
ATOM 9919 O O . ASN D 1 145 ? -12.481 -16.189 39.588 1.000 63.572 118 ASN AAA O 1
ATOM 9930 N N . ILE D 1 146 ? -12.178 -14.578 41.179 1.000 63.413 119 ILE AAA N 1
ATOM 9931 C CA . ILE D 1 146 ? -10.711 -14.828 41.341 1.000 61.439 119 ILE AAA CA 1
ATOM 9932 C C . ILE D 1 146 ? -10.483 -16.300 41.711 1.000 63.830 119 ILE AAA C 1
ATOM 9933 O O . ILE D 1 146 ? -9.570 -16.893 41.120 1.000 63.994 119 ILE AAA O 1
ATOM 9949 N N . ILE D 1 147 ? -11.243 -16.867 42.659 1.000 65.616 120 ILE AAA N 1
ATOM 9950 C CA . ILE D 1 147 ? -11.024 -18.281 43.098 1.000 77.113 120 ILE AAA CA 1
ATOM 9951 C C . ILE D 1 147 ? -11.380 -19.235 41.946 1.000 77.675 120 ILE AAA C 1
ATOM 9952 O O . ILE D 1 147 ? -10.585 -20.200 41.728 1.000 90.558 120 ILE AAA O 1
ATOM 9968 N N . LYS D 1 148 ? -12.456 -18.960 41.191 1.000 82.421 121 LYS AAA N 1
ATOM 9969 C CA . LYS D 1 148 ? -12.927 -19.830 40.073 1.000 89.234 121 LYS AAA CA 1
ATOM 9970 C C . LYS D 1 148 ? -11.935 -19.778 38.901 1.000 80.813 121 LYS AAA C 1
ATOM 9971 O O . LYS D 1 148 ? -11.435 -20.852 38.534 1.000 67.326 121 LYS AAA O 1
ATOM 9990 N N . ASN D 1 149 ? -11.645 -18.584 38.359 1.000 78.335 122 ASN AAA N 1
ATOM 9991 C CA . ASN D 1 149 ? -10.978 -18.408 37.042 1.000 78.638 122 ASN AAA CA 1
ATOM 9992 C C . ASN D 1 149 ? -9.592 -17.778 37.140 1.000 77.184 122 ASN AAA C 1
ATOM 9993 O O . ASN D 1 149 ? -8.888 -17.814 36.111 1.000 74.096 122 ASN AAA O 1
ATOM 10004 N N . GLY D 1 150 ? -9.238 -17.160 38.268 1.000 75.356 123 GLY AAA N 1
ATOM 10005 C CA . GLY D 1 150 ? -7.936 -16.484 38.421 1.000 66.068 123 GLY AAA CA 1
ATOM 10006 C C . GLY D 1 150 ? -6.774 -17.436 38.201 1.000 56.361 123 GLY AAA C 1
ATOM 10007 O O . GLY D 1 150 ? -6.899 -18.596 38.621 1.000 63.670 123 GLY AAA O 1
ATOM 10011 N N . SER D 1 151 ? -5.685 -16.961 37.585 1.000 46.084 124 SER AAA N 1
ATOM 10012 C CA . SER D 1 151 ? -4.406 -17.698 37.468 1.000 53.252 124 SER AAA CA 1
ATOM 10013 C C . SER D 1 151 ? -3.821 -17.961 38.867 1.000 61.531 124 SER AAA C 1
ATOM 10014 O O . SER D 1 151 ? -4.230 -17.284 39.830 1.000 58.339 124 SER AAA O 1
ATOM 10022 N N . GLU D 1 152 ? -2.842 -18.860 38.950 1.000 50.289 125 GLU AAA N 1
ATOM 10023 C CA . GLU D 1 152 ? -2.085 -19.141 40.184 1.000 58.359 125 GLU AAA CA 1
ATOM 10024 C C . GLU D 1 152 ? -1.539 -17.800 40.700 1.000 60.983 125 GLU AAA C 1
ATOM 10025 O O . GLU D 1 152 ? -1.727 -17.492 41.902 1.000 61.669 125 GLU AAA O 1
ATOM 10037 N N . LYS D 1 153 ? -0.933 -17.006 39.819 1.000 60.985 126 LYS AAA N 1
ATOM 10038 C CA . LYS D 1 153 ? -0.248 -15.745 40.205 1.000 54.133 126 LYS AAA CA 1
ATOM 10039 C C . LYS D 1 153 ? -1.268 -14.752 40.775 1.000 52.467 126 LYS AAA C 1
ATOM 10040 O O . LYS D 1 153 ? -0.963 -14.116 41.787 1.000 53.010 126 LYS AAA O 1
ATOM 10059 N N . ALA D 1 154 ? -2.444 -14.630 40.179 1.000 49.173 127 ALA AAA N 1
ATOM 10060 C CA . ALA D 1 154 ? -3.491 -13.720 40.686 1.000 49.529 127 ALA AAA CA 1
ATOM 10061 C C . ALA D 1 154 ? -3.881 -14.148 42.098 1.000 48.430 127 ALA AAA C 1
ATOM 10062 O O . ALA D 1 154 ? -4.026 -13.277 42.965 1.000 49.141 127 ALA AAA O 1
ATOM 10069 N N . LYS D 1 155 ? -4.060 -15.447 42.319 1.000 52.663 128 LYS AAA N 1
ATOM 10070 C CA . LYS D 1 155 ? -4.486 -15.969 43.641 1.000 51.107 128 LYS AAA CA 1
ATOM 10071 C C . LYS D 1 155 ? -3.407 -15.630 44.684 1.000 43.137 128 LYS AAA C 1
ATOM 10072 O O . LYS D 1 155 ? -3.734 -15.051 45.731 1.000 39.141 128 LYS AAA O 1
ATOM 10091 N N . ILE D 1 156 ? -2.154 -15.931 44.380 1.000 40.446 129 ILE AAA N 1
ATOM 10092 C CA . ILE D 1 156 ? -1.008 -15.614 45.273 1.000 47.736 129 ILE AAA CA 1
ATOM 10093 C C . ILE D 1 156 ? -1.015 -14.114 45.591 1.000 53.257 129 ILE AAA C 1
ATOM 10094 O O . ILE D 1 156 ? -0.887 -13.760 46.770 1.000 48.273 129 ILE AAA O 1
ATOM 10110 N N . LEU D 1 157 ? -1.196 -13.284 44.567 1.000 53.149 130 LEU AAA N 1
ATOM 10111 C CA . LEU D 1 157 ? -1.140 -11.810 44.670 1.000 49.989 130 LEU AAA CA 1
ATOM 10112 C C . LEU D 1 157 ? -2.273 -11.350 45.577 1.000 47.948 130 LEU AAA C 1
ATOM 10113 O O . LEU D 1 157 ? -2.039 -10.495 46.463 1.000 41.284 130 LEU AAA O 1
ATOM 10129 N N . LYS D 1 158 ? -3.445 -11.946 45.412 1.000 45.118 131 LYS AAA N 1
ATOM 10130 C CA . LYS D 1 158 ? -4.618 -11.534 46.204 1.000 45.831 131 LYS AAA CA 1
ATOM 10131 C C . LYS D 1 158 ? -4.358 -11.885 47.671 1.000 50.949 131 LYS AAA C 1
ATOM 10132 O O . LYS D 1 158 ? -4.655 -11.052 48.545 1.000 48.516 131 LYS AAA O 1
ATOM 10151 N N . CYS D 1 159 ? -3.754 -13.044 47.940 1.000 47.080 132 CYS AAA N 1
ATOM 10152 C CA . CYS D 1 159 ? -3.452 -13.463 49.330 1.000 43.649 132 CYS AAA CA 1
ATOM 10153 C C . CYS D 1 159 ? -2.480 -12.457 49.964 1.000 44.438 132 CYS AAA C 1
ATOM 10154 O O . CYS D 1 159 ? -2.758 -11.982 51.100 1.000 45.558 132 CYS AAA O 1
ATOM 10162 N N . ALA D 1 160 ? -1.398 -12.107 49.270 1.000 40.877 133 ALA AAA N 1
ATOM 10163 C CA . ALA D 1 160 ? -0.388 -11.147 49.777 1.000 43.962 133 ALA AAA CA 1
ATOM 10164 C C . ALA D 1 160 ? -1.045 -9.768 49.989 1.000 44.399 133 ALA AAA C 1
ATOM 10165 O O . ALA D 1 160 ? -0.847 -9.163 51.050 1.000 50.246 133 ALA AAA O 1
ATOM 10172 N N . ASP D 1 161 ? -1.828 -9.304 49.017 1.000 52.685 134 ASP AAA N 1
ATOM 10173 C CA . ASP D 1 161 ? -2.642 -8.067 49.135 1.000 54.081 134 ASP AAA CA 1
ATOM 10174 C C . ASP D 1 161 ? -3.467 -8.155 50.431 1.000 50.141 134 ASP AAA C 1
ATOM 10175 O O . ASP D 1 161 ? -3.468 -7.191 51.229 1.000 50.376 134 ASP AAA O 1
ATOM 10184 N N . ARG D 1 162 ? -4.150 -9.276 50.664 1.000 44.980 135 ARG AAA N 1
ATOM 10185 C CA . ARG D 1 162 ? -5.045 -9.408 51.840 1.000 44.977 135 ARG AAA CA 1
ATOM 10186 C C . ARG D 1 162 ? -4.228 -9.420 53.139 1.000 47.990 135 ARG AAA C 1
ATOM 10187 O O . ARG D 1 162 ? -4.629 -8.744 54.107 1.000 51.258 135 ARG AAA O 1
ATOM 10208 N N . ILE D 1 163 ? -3.106 -10.134 53.174 1.000 44.304 136 ILE AAA N 1
ATOM 10209 C CA . ILE D 1 163 ? -2.260 -10.116 54.390 1.000 45.094 136 ILE AAA CA 1
ATOM 10210 C C . ILE D 1 163 ? -1.927 -8.662 54.751 1.000 47.275 136 ILE AAA C 1
ATOM 10211 O O . ILE D 1 163 ? -2.078 -8.285 55.932 1.000 47.174 136 ILE AAA O 1
ATOM 10227 N N . SER D 1 164 ? -1.500 -7.878 53.769 1.000 45.795 137 SER AAA N 1
ATOM 10228 C CA . SER D 1 164 ? -1.063 -6.483 53.973 1.000 48.289 137 SER AAA CA 1
ATOM 10229 C C . SER D 1 164 ? -2.256 -5.651 54.476 1.000 48.773 137 SER AAA C 1
ATOM 10230 O O . SER D 1 164 ? -2.097 -4.882 55.427 1.000 47.328 137 SER AAA O 1
ATOM 10238 N N . ASN D 1 165 ? -3.417 -5.801 53.859 1.000 42.732 138 ASN AAA N 1
ATOM 10239 C CA . ASN D 1 165 ? -4.618 -5.057 54.309 1.000 52.491 138 ASN AAA CA 1
ATOM 10240 C C . ASN D 1 165 ? -5.027 -5.513 55.707 1.000 51.193 138 ASN AAA C 1
ATOM 10241 O O . ASN D 1 165 ? -5.352 -4.627 56.521 1.000 54.864 138 ASN AAA O 1
ATOM 10252 N N . MET D 1 166 ? -4.986 -6.817 55.996 1.000 51.051 139 MET AAA N 1
ATOM 10253 C CA . MET D 1 166 ? -5.350 -7.325 57.357 1.000 53.163 139 MET AAA CA 1
ATOM 10254 C C . MET D 1 166 ? -4.397 -6.735 58.401 1.000 51.203 139 MET AAA C 1
ATOM 10255 O O . MET D 1 166 ? -4.862 -6.465 59.496 1.000 62.278 139 MET AAA O 1
ATOM 10269 N N . ILE D 1 167 ? -3.127 -6.513 58.072 1.000 51.819 140 ILE AAA N 1
ATOM 10270 C CA . ILE D 1 167 ? -2.160 -5.939 59.056 1.000 56.692 140 ILE AAA CA 1
ATOM 10271 C C . ILE D 1 167 ? -2.530 -4.480 59.310 1.000 52.750 140 ILE AAA C 1
ATOM 10272 O O . ILE D 1 167 ? -2.348 -3.990 60.420 1.000 54.308 140 ILE AAA O 1
ATOM 10288 N N . SER D 1 168 ? -3.041 -3.808 58.305 1.000 53.526 141 SER AAA N 1
ATOM 10289 C CA . SER D 1 168 ? -3.399 -2.373 58.406 1.000 60.824 141 SER AAA CA 1
ATOM 10290 C C . SER D 1 168 ? -4.652 -2.173 59.276 1.000 59.817 141 SER AAA C 1
ATOM 10291 O O . SER D 1 168 ? -4.816 -1.066 59.753 1.000 59.348 141 SER AAA O 1
ATOM 10299 N N . LEU D 1 169 ? -5.494 -3.192 59.499 1.000 60.044 142 LEU AAA N 1
ATOM 10300 C CA . LEU D 1 169 ? -6.647 -3.103 60.443 1.000 62.584 142 LEU AAA CA 1
ATOM 10301 C C . LEU D 1 169 ? -6.178 -2.788 61.875 1.000 66.521 142 LEU AAA C 1
ATOM 10302 O O . LEU D 1 169 ? -6.986 -2.243 62.648 1.000 72.555 142 LEU AAA O 1
ATOM 10318 N N . GLY D 1 170 ? -4.918 -3.070 62.221 1.000 75.049 143 GLY AAA N 1
ATOM 10319 C CA . GLY D 1 170 ? -4.360 -2.841 63.575 1.000 83.571 143 GLY AAA CA 1
ATOM 10320 C C . GLY D 1 170 ? -4.469 -1.403 64.089 1.000 92.717 143 GLY AAA C 1
ATOM 10321 O O . GLY D 1 170 ? -4.365 -1.221 65.328 1.000 87.388 143 GLY AAA O 1
ATOM 10325 N N . PHE D 1 171 ? -4.581 -0.401 63.198 1.000 95.630 144 PHE AAA N 1
ATOM 10326 C CA . PHE D 1 171 ? -4.613 1.044 63.551 1.000 96.567 144 PHE AAA CA 1
ATOM 10327 C C . PHE D 1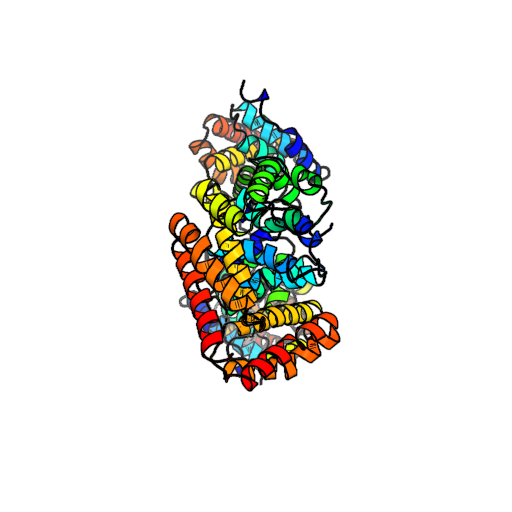 171 ? -6.045 1.592 63.419 1.000 98.376 144 PHE AAA C 1
ATOM 10328 O O . PHE D 1 171 ? -6.312 2.723 63.897 1.000 90.962 144 PHE AAA O 1
ATOM 10345 N N . VAL D 1 172 ? -6.961 0.791 62.858 1.000 92.796 145 VAL AAA N 1
ATOM 10346 C CA . VAL D 1 172 ? -8.406 1.139 62.678 1.000 84.159 145 VAL AAA CA 1
ATOM 10347 C C . VAL D 1 172 ? -9.120 1.014 64.026 1.000 94.950 145 VAL AAA C 1
ATOM 10348 O O . VAL D 1 172 ? -8.586 0.310 64.941 1.000 95.411 145 VAL AAA O 1
ATOM 10361 N N . THR D 1 173 ? -10.267 1.701 64.121 1.000 103.191 146 THR AAA N 1
ATOM 10362 C CA . THR D 1 173 ? -11.183 1.755 65.299 1.000 100.892 146 THR AAA CA 1
ATOM 10363 C C . THR D 1 173 ? -12.645 1.473 64.892 1.000 92.195 146 THR AAA C 1
ATOM 10364 O O . THR D 1 173 ? -13.397 0.996 65.761 1.000 90.487 146 THR AAA O 1
ATOM 10375 N N . ASP D 1 174 ? -13.027 1.677 63.625 1.000 89.665 147 ASP AAA N 1
ATOM 10376 C CA . ASP D 1 174 ? -14.427 1.635 63.115 1.000 89.283 147 ASP AAA CA 1
ATOM 10377 C C . ASP D 1 174 ? -15.224 0.423 63.632 1.000 101.590 147 ASP AAA C 1
ATOM 10378 O O . ASP D 1 174 ? -16.462 0.585 63.757 1.000 126.916 147 ASP AAA O 1
ATOM 10387 N N . SER D 1 175 ? -14.594 -0.723 63.919 1.000 74.355 148 SER AAA N 1
ATOM 10388 C CA . SER D 1 175 ? -15.209 -1.822 64.721 1.000 76.983 148 SER AAA CA 1
ATOM 10389 C C . SER D 1 175 ? -16.133 -2.654 63.833 1.000 82.093 148 SER AAA C 1
ATOM 10390 O O . SER D 1 175 ? -15.872 -3.849 63.645 1.000 81.192 148 SER AAA O 1
ATOM 10398 N N . GLU D 1 176 ? -17.200 -2.045 63.325 1.000 77.270 149 GLU AAA N 1
ATOM 10399 C CA . GLU D 1 176 ? -18.092 -2.696 62.339 1.000 78.390 149 GLU AAA CA 1
ATOM 10400 C C . GLU D 1 176 ? -17.233 -3.026 61.109 1.000 72.970 149 GLU AAA C 1
ATOM 10401 O O . GLU D 1 176 ? -17.512 -4.060 60.478 1.000 82.505 149 GLU AAA O 1
ATOM 10413 N N . PHE D 1 177 ? -16.260 -2.173 60.751 1.000 70.260 150 PHE AAA N 1
ATOM 10414 C CA . PHE D 1 177 ? -15.466 -2.364 59.507 1.000 71.159 150 PHE AAA CA 1
ATOM 10415 C C . PHE D 1 177 ? -14.571 -3.595 59.693 1.000 62.601 150 PHE AAA C 1
ATOM 10416 O O . PHE D 1 177 ? -14.566 -4.503 58.832 1.000 71.610 150 PHE AAA O 1
ATOM 10433 N N . ILE D 1 178 ? -13.855 -3.618 60.814 1.000 61.531 151 ILE AAA N 1
ATOM 10434 C CA . ILE D 1 178 ? -12.956 -4.738 61.215 1.000 64.566 151 ILE AAA CA 1
ATOM 10435 C C . ILE D 1 178 ? -13.710 -6.070 61.082 1.000 60.395 151 ILE AAA C 1
ATOM 10436 O O . ILE D 1 178 ? -13.172 -6.993 60.439 1.000 61.579 151 ILE AAA O 1
ATOM 10452 N N . GLU D 1 179 ? -14.927 -6.142 61.605 1.000 59.333 152 GLU AAA N 1
ATOM 10453 C CA . GLU D 1 179 ? -15.766 -7.366 61.581 1.000 65.513 152 GLU AAA CA 1
ATOM 10454 C C . GLU D 1 179 ? -16.095 -7.731 60.138 1.000 58.749 152 GLU AAA C 1
ATOM 10455 O O . GLU D 1 179 ? -15.873 -8.900 59.781 1.000 73.240 152 GLU AAA O 1
ATOM 10467 N N . ARG D 1 180 ? -16.622 -6.807 59.345 1.000 57.365 153 ARG AAA N 1
ATOM 10468 C CA . ARG D 1 180 ? -17.035 -7.121 57.944 1.000 69.385 153 ARG AAA CA 1
ATOM 10469 C C . ARG D 1 180 ? -15.792 -7.607 57.175 1.000 61.642 153 ARG AAA C 1
ATOM 10470 O O . ARG D 1 180 ? -15.887 -8.650 56.470 1.000 56.495 153 ARG AAA O 1
ATOM 10491 N N . TYR D 1 181 ? -14.655 -6.928 57.366 1.000 54.631 154 TYR AAA N 1
ATOM 10492 C CA . TYR D 1 181 ? -13.390 -7.234 56.654 1.000 56.629 154 TYR AAA CA 1
ATOM 10493 C C . TYR D 1 181 ? -12.902 -8.617 57.124 1.000 50.300 154 TYR AAA C 1
ATOM 10494 O O . TYR D 1 181 ? -12.565 -9.457 56.282 1.000 55.274 154 TYR AAA O 1
ATOM 10512 N N . CYS D 1 182 ? -12.917 -8.884 58.429 1.000 55.972 155 CYS AAA N 1
ATOM 10513 C CA . CYS D 1 182 ? -12.584 -10.230 58.971 1.000 53.842 155 CYS AAA CA 1
ATOM 10514 C C . CYS D 1 182 ? -13.490 -11.280 58.313 1.000 53.657 155 CYS AAA C 1
ATOM 10515 O O . CYS D 1 182 ? -12.943 -12.253 57.781 1.000 59.130 155 CYS AAA O 1
ATOM 10523 N N . ASN D 1 183 ? -14.803 -11.055 58.241 1.000 53.864 156 ASN AAA N 1
ATOM 10524 C CA . ASN D 1 183 ? -15.755 -12.063 57.692 1.000 58.198 156 ASN AAA CA 1
ATOM 10525 C C . ASN D 1 183 ? -15.420 -12.290 56.224 1.000 56.290 156 ASN AAA C 1
ATOM 10526 O O . ASN D 1 183 ? -15.342 -13.466 55.808 1.000 56.948 156 ASN AAA O 1
ATOM 10537 N N . GLU D 1 184 ? -15.224 -11.199 55.480 1.000 57.793 157 GLU AAA N 1
ATOM 10538 C CA . GLU D 1 184 ? -14.909 -11.241 54.027 1.000 60.853 157 GLU AAA CA 1
ATOM 10539 C C . GLU D 1 184 ? -13.627 -12.060 53.816 1.000 58.976 157 GLU AAA C 1
ATOM 10540 O O . GLU D 1 184 ? -13.590 -12.892 52.887 1.000 65.518 157 GLU AAA O 1
ATOM 10552 N N . THR D 1 185 ? -12.630 -11.872 54.681 1.000 58.931 158 THR AAA N 1
ATOM 10553 C CA . THR D 1 185 ? -11.311 -12.525 54.550 1.000 56.065 158 THR AAA CA 1
ATOM 10554 C C . THR D 1 185 ? -11.490 -14.023 54.793 1.000 55.761 158 THR AAA C 1
ATOM 10555 O O . THR D 1 185 ? -10.994 -14.799 53.957 1.000 58.582 158 THR AAA O 1
ATOM 10566 N N . GLU D 1 186 ? -12.200 -14.399 55.869 1.000 60.788 159 GLU AAA N 1
ATOM 10567 C CA . GLU D 1 186 ? -12.496 -15.805 56.259 1.000 60.968 159 GLU AAA CA 1
ATOM 10568 C C . GLU D 1 186 ? -13.257 -16.485 55.117 1.000 61.590 159 GLU AAA C 1
ATOM 10569 O O . GLU D 1 186 ? -12.813 -17.537 54.659 1.000 61.909 159 GLU AAA O 1
ATOM 10581 N N . LEU D 1 187 ? -14.339 -15.892 54.624 1.000 56.981 160 LEU AAA N 1
ATOM 10582 C CA . LEU D 1 187 ? -15.233 -16.586 53.657 1.000 62.729 160 LEU AAA CA 1
ATOM 10583 C C . LEU D 1 187 ? -14.526 -16.732 52.311 1.000 59.164 160 LEU AAA C 1
ATOM 10584 O O . LEU D 1 187 ? -14.516 -17.849 51.795 1.000 62.407 160 LEU AAA O 1
ATOM 10600 N N . TYR D 1 188 ? -13.916 -15.655 51.797 1.000 64.048 161 TYR AAA N 1
ATOM 10601 C CA . TYR D 1 188 ? -13.486 -15.572 50.379 1.000 55.574 161 TYR AAA CA 1
ATOM 10602 C C . TYR D 1 188 ? -11.976 -15.712 50.198 1.000 52.066 161 TYR AAA C 1
ATOM 10603 O O . TYR D 1 188 ? -11.589 -16.178 49.120 1.000 55.700 161 TYR AAA O 1
ATOM 10621 N N . ILE D 1 189 ? -11.125 -15.362 51.161 1.000 53.510 162 ILE AAA N 1
ATOM 10622 C CA . ILE D 1 189 ? -9.651 -15.375 50.875 1.000 52.742 162 ILE AAA CA 1
ATOM 10623 C C . ILE D 1 189 ? -9.021 -16.633 51.472 1.000 47.912 162 ILE AAA C 1
ATOM 10624 O O . ILE D 1 189 ? -8.166 -17.248 50.790 1.000 50.733 162 ILE AAA O 1
ATOM 10640 N N . PHE D 1 190 ? -9.433 -17.054 52.669 1.000 51.754 163 PHE AAA N 1
ATOM 10641 C CA . PHE D 1 190 ? -8.954 -18.326 53.280 1.000 51.610 163 PHE AAA CA 1
ATOM 10642 C C . PHE D 1 190 ? -8.921 -19.447 52.234 1.000 52.176 163 PHE AAA C 1
ATOM 10643 O O . PHE D 1 190 ? -7.908 -20.126 52.072 1.000 54.110 163 PHE AAA O 1
ATOM 10660 N N . PRO D 1 191 ? -10.011 -19.712 51.483 1.000 46.981 164 PRO AAA N 1
ATOM 10661 C CA . PRO D 1 191 ? -9.990 -20.767 50.475 1.000 53.396 164 PRO AAA CA 1
ATOM 10662 C C . PRO D 1 191 ? -8.939 -20.565 49.378 1.000 56.125 164 PRO AAA C 1
ATOM 10663 O O . PRO D 1 191 ? -8.325 -21.531 48.949 1.000 60.134 164 PRO AAA O 1
ATOM 10674 N N . ILE D 1 192 ? -8.719 -19.322 48.969 1.000 55.341 165 ILE AAA N 1
ATOM 10675 C CA . ILE D 1 192 ? -7.666 -19.016 47.965 1.000 50.678 165 ILE AAA CA 1
ATOM 10676 C C . ILE D 1 192 ? -6.327 -19.406 48.561 1.000 50.913 165 ILE AAA C 1
ATOM 10677 O O . ILE D 1 192 ? -5.553 -20.106 47.881 1.000 55.396 165 ILE AAA O 1
ATOM 10693 N N . ALA D 1 193 ? -6.057 -18.974 49.790 1.000 52.545 166 ALA AAA N 1
ATOM 10694 C CA . ALA D 1 193 ? -4.765 -19.258 50.453 1.000 55.319 166 ALA AAA CA 1
ATOM 10695 C C . ALA D 1 193 ? -4.595 -20.787 50.588 1.000 55.418 166 ALA AAA C 1
ATOM 10696 O O . ALA D 1 193 ? -3.466 -21.278 50.337 1.000 50.797 166 ALA AAA O 1
ATOM 10703 N N . LEU D 1 194 ? -5.669 -21.526 50.910 1.000 55.322 167 LEU AAA N 1
ATOM 10704 C CA . LEU D 1 194 ? -5.623 -23.010 51.037 1.000 54.546 167 LEU AAA CA 1
ATOM 10705 C C . LEU D 1 194 ? -5.223 -23.636 49.702 1.000 53.475 167 LEU AAA C 1
ATOM 10706 O O . LEU D 1 194 ? -4.487 -24.588 49.761 1.000 57.392 167 LEU AAA O 1
ATOM 10722 N N . GLU D 1 195 ? -5.654 -23.113 48.551 1.000 56.774 168 GLU AAA N 1
ATOM 10723 C CA . GLU D 1 195 ? -5.222 -23.647 47.227 1.000 60.827 168 GLU AAA CA 1
ATOM 10724 C C . GLU D 1 195 ? -3.725 -23.412 47.014 1.000 60.982 168 GLU AAA C 1
ATOM 10725 O O . GLU D 1 195 ? -3.036 -24.345 46.618 1.000 74.813 168 GLU AAA O 1
ATOM 10737 N N . VAL D 1 196 ? -3.227 -22.202 47.247 1.000 60.743 169 VAL AAA N 1
ATOM 10738 C CA . VAL D 1 196 ? -1.903 -21.781 46.708 1.000 55.802 169 VAL AAA CA 1
ATOM 10739 C C . VAL D 1 196 ? -0.834 -21.858 47.792 1.000 49.646 169 VAL AAA C 1
ATOM 10740 O O . VAL D 1 196 ? 0.298 -22.169 47.445 1.000 53.243 169 VAL AAA O 1
ATOM 10753 N N . ASN D 1 197 ? -1.121 -21.538 49.046 1.000 50.578 170 ASN AAA N 1
ATOM 10754 C CA . ASN D 1 197 ? -0.003 -21.452 50.031 1.000 52.891 170 ASN AAA CA 1
ATOM 10755 C C . ASN D 1 197 ? -0.528 -21.579 51.465 1.000 57.349 170 ASN AAA C 1
ATOM 10756 O O . ASN D 1 197 ? -1.127 -20.614 52.018 1.000 49.122 170 ASN AAA O 1
ATOM 10767 N N . PHE D 1 198 ? -0.231 -22.715 52.083 1.000 56.575 171 PHE AAA N 1
ATOM 10768 C CA . PHE D 1 198 ? -0.755 -23.055 53.417 1.000 53.350 171 PHE AAA CA 1
ATOM 10769 C C . PHE D 1 198 ? -0.204 -22.068 54.463 1.000 52.095 171 PHE AAA C 1
ATOM 10770 O O . PHE D 1 198 ? -0.949 -21.665 55.368 1.000 48.915 171 PHE AAA O 1
ATOM 10787 N N . GLU D 1 199 ? 1.062 -21.690 54.351 1.000 47.404 172 GLU AAA N 1
ATOM 10788 C CA . GLU D 1 199 ? 1.671 -20.695 55.271 1.000 54.883 172 GLU AAA CA 1
ATOM 10789 C C . GLU D 1 199 ? 0.935 -19.344 55.162 1.000 54.178 172 GLU AAA C 1
ATOM 10790 O O . GLU D 1 199 ? 0.747 -18.675 56.174 1.000 49.234 172 GLU AAA O 1
ATOM 10802 N N . MET D 1 200 ? 0.498 -18.946 53.975 1.000 55.832 173 MET AAA N 1
ATOM 10803 C CA . MET D 1 200 ? -0.239 -17.669 53.819 1.000 51.509 173 MET AAA CA 1
ATOM 10804 C C . MET D 1 200 ? -1.594 -17.831 54.505 1.000 45.082 173 MET AAA C 1
ATOM 10805 O O . MET D 1 200 ? -2.081 -16.844 55.107 1.000 48.488 173 MET AAA O 1
ATOM 10819 N N . TYR D 1 201 ? -2.172 -19.021 54.429 1.000 44.370 174 TYR AAA N 1
ATOM 10820 C CA . TYR D 1 201 ? -3.448 -19.336 55.115 1.000 48.392 174 TYR AAA CA 1
ATOM 10821 C C . TYR D 1 201 ? -3.240 -19.165 56.607 1.000 48.904 174 TYR AAA C 1
ATOM 10822 O O . TYR D 1 201 ? -4.065 -18.488 57.234 1.000 53.402 174 TYR AAA O 1
ATOM 10840 N N . LYS D 1 202 ? -2.148 -19.700 57.144 1.000 48.302 175 LYS AAA N 1
ATOM 10841 C CA . LYS D 1 202 ? -1.876 -19.604 58.602 1.000 57.264 175 LYS AAA CA 1
ATOM 10842 C C . LYS D 1 202 ? -1.794 -18.118 58.992 1.000 57.037 175 LYS AAA C 1
ATOM 10843 O O . LYS D 1 202 ? -2.380 -17.743 60.037 1.000 52.783 175 LYS AAA O 1
ATOM 10862 N N . GLU D 1 203 ? -1.119 -17.275 58.202 1.000 53.511 176 GLU AAA N 1
ATOM 10863 C CA . GLU D 1 203 ? -0.942 -15.852 58.591 1.000 49.083 176 GLU AAA CA 1
ATOM 10864 C C . GLU D 1 203 ? -2.312 -15.168 58.540 1.000 45.313 176 GLU AAA C 1
ATOM 10865 O O . GLU D 1 203 ? -2.663 -14.438 59.488 1.000 52.723 176 GLU AAA O 1
ATOM 10877 N N . LEU D 1 204 ? -3.085 -15.429 57.499 1.000 43.862 177 LEU AAA N 1
ATOM 10878 C CA . LEU D 1 204 ? -4.413 -14.805 57.367 1.000 48.389 177 LEU AAA CA 1
ATOM 10879 C C . LEU D 1 204 ? -5.279 -15.227 58.559 1.000 55.014 177 LEU AAA C 1
ATOM 10880 O O . LEU D 1 204 ? -6.017 -14.362 59.112 1.000 52.823 177 LEU AAA O 1
ATOM 10896 N N . MET D 1 205 ? -5.188 -16.507 58.937 1.000 57.389 178 MET AAA N 1
ATOM 10897 C CA A MET D 1 205 ? -5.906 -17.085 60.096 0.700 52.952 178 MET AAA CA 1
ATOM 10898 C CA B MET D 1 205 ? -5.884 -17.112 60.112 0.300 48.725 178 MET AAA CA 1
ATOM 10899 C C . MET D 1 205 ? -5.526 -16.299 61.358 1.000 46.345 178 MET AAA C 1
ATOM 10900 O O . MET D 1 205 ? -6.430 -15.779 62.012 1.000 48.879 178 MET AAA O 1
ATOM 10926 N N . ALA D 1 206 ? -4.237 -16.213 61.663 1.000 40.173 179 ALA AAA N 1
ATOM 10927 C CA . ALA D 1 206 ? -3.754 -15.581 62.905 1.000 44.144 179 ALA AAA CA 1
ATOM 10928 C C . ALA D 1 206 ? -4.194 -14.106 62.941 1.000 56.261 179 ALA AAA C 1
ATOM 10929 O O . ALA D 1 206 ? -4.603 -13.640 64.024 1.000 58.595 179 ALA AAA O 1
ATOM 10936 N N . LEU D 1 207 ? -4.181 -13.413 61.800 1.000 53.573 180 LEU AAA N 1
ATOM 10937 C CA . LEU D 1 207 ? -4.559 -11.979 61.745 1.000 47.673 180 LEU AAA CA 1
ATOM 10938 C C . LEU D 1 207 ? -6.057 -11.834 62.029 1.000 48.818 180 LEU AAA C 1
ATOM 10939 O O . LEU D 1 207 ? -6.435 -10.942 62.817 1.000 53.667 180 LEU AAA O 1
ATOM 10955 N N . VAL D 1 208 ? -6.881 -12.670 61.412 1.000 50.556 181 VAL AAA N 1
ATOM 10956 C CA . VAL D 1 208 ? -8.354 -12.627 61.628 1.000 53.325 181 VAL AAA CA 1
ATOM 10957 C C . VAL D 1 208 ? -8.667 -12.906 63.105 1.000 50.463 181 VAL AAA C 1
ATOM 10958 O O . VAL D 1 208 ? -9.436 -12.149 63.713 1.000 46.224 181 VAL AAA O 1
ATOM 10971 N N . VAL D 1 209 ? -8.065 -13.944 63.669 1.000 48.908 182 VAL AAA N 1
ATOM 10972 C CA . VAL D 1 209 ? -8.275 -14.316 65.091 1.000 47.968 182 VAL AAA CA 1
ATOM 10973 C C . VAL D 1 209 ? -7.867 -13.118 65.969 1.000 54.502 182 VAL AAA C 1
ATOM 10974 O O . VAL D 1 209 ? -8.618 -12.762 66.891 1.000 57.196 182 VAL AAA O 1
ATOM 10987 N N . SER D 1 210 ? -6.718 -12.519 65.686 1.000 50.545 183 SER AAA N 1
ATOM 10988 C CA . SER D 1 210 ? -6.128 -11.409 66.476 1.000 53.439 183 SER AAA CA 1
ATOM 10989 C C . SER D 1 210 ? -7.063 -10.190 66.466 1.000 55.278 183 SER AAA C 1
ATOM 10990 O O . SER D 1 210 ? -7.239 -9.552 67.512 1.000 56.781 183 SER AAA O 1
ATOM 10998 N N . ARG D 1 211 ? -7.634 -9.870 65.316 1.000 50.976 184 ARG AAA N 1
ATOM 10999 C CA . ARG D 1 211 ? -8.477 -8.660 65.155 1.000 60.861 184 ARG AAA CA 1
ATOM 11000 C C . ARG D 1 211 ? -9.833 -8.947 65.816 1.000 59.111 184 ARG AAA C 1
ATOM 11001 O O . ARG D 1 211 ? -10.306 -8.066 66.576 1.000 66.571 184 ARG AAA O 1
ATOM 11022 N N . ARG D 1 212 ? -10.400 -10.137 65.607 1.000 58.722 185 ARG AAA N 1
ATOM 11023 C CA . ARG D 1 212 ? -11.666 -10.569 66.270 1.000 58.672 185 ARG AAA CA 1
ATOM 11024 C C . ARG D 1 212 ? -11.476 -10.530 67.793 1.000 53.426 185 ARG AAA C 1
ATOM 11025 O O . ARG D 1 212 ? -12.395 -10.067 68.493 1.000 55.654 185 ARG AAA O 1
ATOM 11046 N N . GLN D 1 213 ? -10.308 -10.947 68.280 1.000 55.965 186 GLN AAA N 1
ATOM 11047 C CA . GLN D 1 213 ? -9.976 -10.918 69.725 1.000 63.055 186 GLN AAA CA 1
ATOM 11048 C C . GLN D 1 213 ? -9.994 -9.468 70.239 1.000 70.764 186 GLN AAA C 1
ATOM 11049 O O . GLN D 1 213 ? -10.434 -9.248 71.381 1.000 61.852 186 GLN AAA O 1
ATOM 11063 N N . TYR D 1 214 ? -9.497 -8.526 69.443 1.000 68.716 187 TYR AAA N 1
ATOM 11064 C CA . TYR D 1 214 ? -9.470 -7.089 69.791 1.000 61.263 187 TYR AAA CA 1
ATOM 11065 C C . TYR D 1 214 ? -10.916 -6.613 69.938 1.000 63.909 187 TYR AAA C 1
ATOM 11066 O O . TYR D 1 214 ? -11.216 -5.989 70.979 1.000 60.062 187 TYR AAA O 1
ATOM 11084 N N . LEU D 1 215 ? -11.799 -6.926 68.982 1.000 59.854 188 LEU AAA N 1
ATOM 11085 C CA . LEU D 1 215 ? -13.229 -6.506 69.035 1.000 71.017 188 LEU AAA CA 1
ATOM 11086 C C . LEU D 1 215 ? -13.856 -6.958 70.358 1.000 71.567 188 LEU AAA C 1
ATOM 11087 O O . LEU D 1 215 ? -14.638 -6.191 70.967 1.000 86.744 188 LEU AAA O 1
ATOM 11103 N N . VAL D 1 216 ? -13.543 -8.185 70.752 1.000 75.475 189 VAL AAA N 1
ATOM 11104 C CA . VAL D 1 216 ? -14.181 -8.905 71.889 1.000 74.458 189 VAL AAA CA 1
ATOM 11105 C C . VAL D 1 216 ? -13.621 -8.331 73.197 1.000 69.565 189 VAL AAA C 1
ATOM 11106 O O . VAL D 1 216 ? -14.402 -8.145 74.101 1.000 73.377 189 VAL AAA O 1
ATOM 11119 N N . GLU D 1 217 ? -12.333 -8.020 73.278 1.000 76.889 190 GLU AAA N 1
ATOM 11120 C CA . GLU D 1 217 ? -11.718 -7.389 74.482 1.000 74.362 190 GLU AAA CA 1
ATOM 11121 C C . GLU D 1 217 ? -11.894 -5.859 74.496 1.000 77.339 190 GLU AAA C 1
ATOM 11122 O O . GLU D 1 217 ? -11.547 -5.306 75.512 1.000 91.482 190 GLU AAA O 1
ATOM 11134 N N . CYS D 1 218 ? -12.399 -5.194 73.442 1.000 86.522 191 CYS AAA N 1
ATOM 11135 C CA . CYS D 1 218 ? -12.532 -3.699 73.335 1.000 88.627 191 CYS AAA CA 1
ATOM 11136 C C . CYS D 1 218 ? -13.793 -3.318 72.511 1.000 94.262 191 CYS AAA C 1
ATOM 11137 O O . CYS D 1 218 ? -14.915 -3.563 73.040 1.000 115.234 191 CYS AAA O 1
ATOM 11144 N N . GLY D 1 219 ? -13.668 -2.749 71.299 1.000 82.930 192 GLY AAA N 1
ATOM 11145 C CA . GLY D 1 219 ? -14.813 -2.233 70.509 1.000 89.025 192 GLY AAA CA 1
ATOM 11146 C C . GLY D 1 219 ? -15.865 -3.300 70.214 1.000 83.304 192 GLY AAA C 1
ATOM 11147 O O . GLY D 1 219 ? -16.859 -3.544 70.901 1.000 82.199 192 GLY AAA O 1
#